Protein AF-A0A916LWL4-F1 (afdb_monomer_lite)

Sequence (505 aa):
VGIPLCTTNRINAPEVAEEILASGGADMVSMARPFLADPDLVRKAAEGRADEINTCIACNQACLDHVFDGREVSCLVNPRACRETVLVFPVAAARRRVAVVGAGPAGLACATELAARGHAVDLFEAAGEVGGQFNLAKRVPGKEEFAETLRYFARRIERTGVSLKLGKRVTAEELIAAKYDEVVLATGVVPRSPGIPGQEHPKVVSYVDVLLGRKSVGERVAIVGAGGIGFDVATFLVEDGAPSGRDLERWKAEWGVADPETARGGLVKPRPAKAARRVTLLQRKATRPGAGLAKTTGWIHRAALKAKGVEMLAGVRYDRVDDAGLTITRGTKSPETRLLEVDTVVLPHPLVRDLVDRAPERVGLAGRVRRAGMRGGEEDRPMERVAVDELERELARLRQAGRLDPDLLAHLADRGLLGRLARVDPPAGRVHLPGAEAGLLVDQEEAVAVPHEAEDGALGRLPARPFDLGEAARTGDRVRAGRQGASPARSPASRRARPRRRRRR

Foldseek 3Di:
DPDFFEDEDPPFAVVSQCVCCVVPVGVHYDDDQQCLQPVCCVVCVVVVNSLQRRTQQVQCQQAVLCVVVVHDHHGPNGRCRVVVPPPDQAQDPDEFEEEEEAQAPVSLVVQLSSLVSPYAYEYEHLAQAGHVCLVLQCLQFSRVCSVSSRSNSVVSCVVSVHNYHHNDDDDPVNVVVVPGLYYHYPPFWDFDDPPFAACVPPQEDELVCQSVVVDDFDQFEEEEDQAPLLLSSLRSQFDDDDRCVVPPVLVCQQQQAADCVVPPVRGDDHDRDAGSHAYEYEYLAQDDRQPLPRPPCSVVSVVNSVSNVHHYYYNWDFHHQDPQGTWIWHDDPDTDIDHRRGSHYYYRGIDDDPPDPDDPPDDADFDDDDDDDDDDDDDDDDDDDDDVVVVVVVVVVVVVVDDDDPPPVVPVPDDDDDDDDDDDDDDDDDDDDPPPPPSPGDPDDDDDDDDDDDDPDDPDDDDDDDDDPPPVVPPPDPPDDDDDDDDDDDDDDDDDDDDDDDDDD

Structure (mmCIF, N/CA/C/O backbone):
data_AF-A0A916LWL4-F1
#
_entry.id   AF-A0A916LWL4-F1
#
loop_
_atom_site.group_PDB
_atom_site.id
_atom_site.type_symbol
_atom_site.label_atom_id
_atom_site.label_alt_id
_atom_site.label_comp_id
_atom_site.label_asym_id
_atom_site.label_entity_id
_atom_site.label_seq_id
_atom_site.pdbx_PDB_ins_code
_atom_site.Cartn_x
_atom_site.Cartn_y
_atom_site.Cartn_z
_atom_site.occupancy
_atom_site.B_iso_or_equiv
_atom_site.auth_seq_id
_atom_site.auth_comp_id
_atom_site.auth_asym_id
_atom_site.auth_atom_id
_atom_site.pdbx_PDB_model_num
ATOM 1 N N . VAL A 1 1 ? 12.759 -27.765 27.007 1.00 75.12 1 VAL A N 1
ATOM 2 C CA . VAL A 1 1 ? 13.300 -26.898 28.090 1.00 75.12 1 VAL A CA 1
ATOM 3 C C . VAL A 1 1 ? 12.161 -26.515 29.026 1.00 75.12 1 VAL A C 1
ATOM 5 O O . VAL A 1 1 ? 11.041 -26.458 28.553 1.00 75.12 1 VAL A O 1
ATOM 8 N N . GLY A 1 2 ? 12.408 -26.312 30.326 1.00 91.75 2 GLY A N 1
ATOM 9 C CA . GLY A 1 2 ? 11.359 -25.959 31.307 1.00 91.75 2 GLY A CA 1
ATOM 10 C C . GLY A 1 2 ? 11.122 -24.452 31.494 1.00 91.75 2 GLY A C 1
ATOM 11 O O . GLY A 1 2 ? 10.431 -24.060 32.427 1.00 91.75 2 GLY A O 1
ATOM 12 N N . ILE A 1 3 ? 11.747 -23.615 30.663 1.00 96.44 3 ILE A N 1
ATOM 13 C CA . ILE A 1 3 ? 11.619 -22.153 30.689 1.00 96.44 3 ILE A CA 1
ATOM 14 C C . ILE A 1 3 ? 10.623 -21.755 29.591 1.00 96.44 3 ILE A C 1
ATOM 16 O O . ILE A 1 3 ? 10.816 -22.228 28.469 1.00 96.44 3 ILE A O 1
ATOM 20 N N . PRO A 1 4 ? 9.628 -20.891 29.872 1.00 97.06 4 PRO A N 1
ATOM 21 C CA . PRO A 1 4 ? 8.695 -20.415 28.855 1.00 97.06 4 PRO A CA 1
ATOM 22 C C . PRO A 1 4 ? 9.394 -19.713 27.684 1.00 97.06 4 PRO A C 1
ATOM 24 O O . PRO A 1 4 ? 10.284 -18.881 27.886 1.00 97.06 4 PRO A O 1
ATOM 27 N N . LEU A 1 5 ? 8.969 -20.024 26.463 1.00 97.25 5 LEU A N 1
ATOM 28 C CA . LEU A 1 5 ? 9.486 -19.473 25.217 1.00 97.25 5 LEU A CA 1
ATOM 29 C C . LEU A 1 5 ? 8.493 -18.485 24.602 1.00 97.25 5 LEU A C 1
ATOM 31 O O . LEU A 1 5 ? 7.294 -18.741 24.524 1.00 97.25 5 LEU A O 1
ATOM 35 N N . CYS A 1 6 ? 9.012 -17.355 24.122 1.00 97.94 6 CYS A N 1
ATOM 36 C CA . CYS A 1 6 ? 8.227 -16.332 23.444 1.00 97.94 6 CYS A CA 1
ATOM 37 C C . CYS A 1 6 ? 8.645 -16.241 21.976 1.00 97.94 6 CYS A C 1
ATOM 39 O O . CYS A 1 6 ? 9.812 -15.972 21.685 1.00 97.94 6 CYS A O 1
ATOM 41 N N . THR A 1 7 ? 7.701 -16.446 21.056 1.00 97.88 7 THR A N 1
ATOM 42 C CA . THR A 1 7 ? 7.941 -16.279 19.616 1.00 97.88 7 THR A CA 1
ATOM 43 C C . THR A 1 7 ? 7.477 -14.909 19.125 1.00 97.88 7 THR A C 1
ATOM 45 O O . THR A 1 7 ? 6.708 -14.209 19.783 1.00 97.88 7 THR A O 1
ATOM 48 N N . THR A 1 8 ? 7.979 -14.474 17.975 1.00 98.00 8 THR A N 1
ATOM 49 C CA . THR A 1 8 ? 7.740 -13.129 17.446 1.00 98.00 8 THR A CA 1
ATOM 50 C C . THR A 1 8 ? 7.751 -13.127 15.918 1.00 98.00 8 THR A C 1
ATOM 52 O O . THR A 1 8 ? 7.762 -14.172 15.281 1.00 98.00 8 THR A O 1
ATOM 55 N N . ASN A 1 9 ? 7.788 -11.926 15.342 1.00 96.06 9 ASN A N 1
ATOM 56 C CA . ASN A 1 9 ? 7.773 -11.596 13.925 1.00 96.06 9 ASN A CA 1
ATOM 57 C C . ASN A 1 9 ? 6.430 -11.839 13.241 1.00 96.06 9 ASN A C 1
ATOM 59 O O . ASN A 1 9 ? 5.990 -12.955 13.015 1.00 96.06 9 ASN A O 1
ATOM 63 N N . ARG A 1 10 ? 5.826 -10.729 12.800 1.00 94.38 10 ARG A N 1
ATOM 64 C CA . ARG A 1 10 ? 4.684 -10.716 11.874 1.00 94.38 10 ARG A CA 1
ATOM 65 C C . ARG A 1 10 ? 3.402 -11.410 12.369 1.00 94.38 10 ARG A C 1
ATOM 67 O O . ARG A 1 10 ? 2.470 -11.521 11.584 1.00 94.38 10 ARG A O 1
ATOM 74 N N . ILE A 1 11 ? 3.308 -11.696 13.667 1.00 97.56 11 ILE A N 1
ATOM 75 C CA . ILE A 1 11 ? 2.061 -12.014 14.376 1.00 97.56 11 ILE A CA 1
ATOM 76 C C . ILE A 1 11 ? 1.281 -10.706 14.554 1.00 97.56 11 ILE A C 1
ATOM 78 O O . ILE A 1 11 ? 1.713 -9.823 15.294 1.00 97.56 11 ILE A O 1
ATOM 82 N N . ASN A 1 12 ? 0.196 -10.525 13.803 1.00 96.25 12 ASN A N 1
ATOM 83 C CA . ASN A 1 12 ? -0.586 -9.280 13.768 1.00 96.25 12 ASN A CA 1
ATOM 84 C C . ASN A 1 12 ? -2.106 -9.493 13.865 1.00 96.25 12 ASN A C 1
ATOM 86 O O . ASN A 1 12 ? -2.840 -8.507 13.807 1.00 96.25 12 ASN A O 1
ATOM 90 N N . ALA A 1 13 ? -2.553 -10.738 14.029 1.00 95.31 13 ALA A N 1
ATOM 91 C CA . ALA A 1 13 ? -3.949 -11.123 14.179 1.00 95.31 13 ALA A CA 1
ATOM 92 C C . ALA A 1 13 ? -4.106 -12.031 15.415 1.00 95.31 13 ALA A C 1
ATOM 94 O O . ALA A 1 13 ? -3.228 -12.875 15.642 1.00 95.31 13 ALA A O 1
ATOM 95 N N . PRO A 1 14 ? -5.177 -11.873 16.217 1.00 96.81 14 PRO A N 1
ATOM 96 C CA . PRO A 1 14 ? -5.424 -12.722 17.382 1.00 96.81 14 PRO A CA 1
ATOM 97 C C . PRO A 1 14 ? -5.491 -14.212 17.043 1.00 96.81 14 PRO A C 1
ATOM 99 O O . PRO A 1 14 ? -4.977 -15.028 17.796 1.00 96.81 14 PRO A O 1
ATOM 102 N N . GLU A 1 15 ? -6.062 -14.563 15.893 1.00 96.19 15 GLU A N 1
ATOM 103 C CA . GLU A 1 15 ? -6.249 -15.949 15.463 1.00 96.19 15 GLU A CA 1
ATOM 104 C C . GLU A 1 15 ? -4.901 -16.632 15.199 1.00 96.19 15 GLU A C 1
ATOM 106 O O . GLU A 1 15 ? -4.698 -17.773 15.595 1.00 96.19 15 GLU A O 1
ATOM 111 N N . VAL A 1 16 ? -3.945 -15.903 14.611 1.00 95.69 16 VAL A N 1
ATOM 112 C CA . VAL A 1 16 ? -2.574 -16.394 14.385 1.00 95.69 16 VAL A CA 1
ATOM 113 C C . VAL A 1 16 ? -1.829 -16.558 15.710 1.00 95.69 16 VAL A C 1
ATOM 115 O O . VAL A 1 16 ? -1.079 -17.513 15.889 1.00 95.69 16 VAL A O 1
ATOM 118 N N . ALA A 1 17 ? -2.019 -15.626 16.649 1.00 97.62 17 ALA A N 1
ATOM 119 C CA . ALA A 1 17 ? -1.450 -15.751 17.986 1.00 97.62 17 ALA A CA 1
ATOM 120 C C . ALA A 1 17 ? -1.994 -16.992 18.710 1.00 97.62 17 ALA A C 1
ATOM 122 O O . ALA A 1 17 ? -1.212 -17.757 19.269 1.00 97.62 17 ALA A O 1
ATOM 123 N N . GLU A 1 18 ? -3.308 -17.207 18.661 1.00 97.38 18 GLU A N 1
ATOM 124 C CA . GLU A 1 18 ? -3.963 -18.358 19.280 1.00 97.38 18 GLU A CA 1
ATOM 125 C C . GLU A 1 18 ? -3.524 -19.676 18.636 1.00 97.38 18 GLU A C 1
ATOM 127 O O . GLU A 1 18 ? -3.194 -20.616 19.350 1.00 97.38 18 GLU A O 1
ATOM 132 N N . GLU A 1 19 ? -3.429 -19.745 17.306 1.00 97.19 19 GLU A N 1
ATOM 133 C CA . GLU A 1 19 ? -2.951 -20.937 16.595 1.00 97.19 19 GLU A CA 1
ATOM 134 C C . GLU A 1 19 ? -1.540 -21.349 17.049 1.00 97.19 19 GLU A C 1
ATOM 136 O O . GLU A 1 19 ? -1.276 -22.527 17.309 1.00 97.19 19 GLU A O 1
ATOM 141 N N . ILE A 1 20 ? -0.633 -20.381 17.209 1.00 97.62 20 ILE A N 1
ATOM 142 C CA . ILE A 1 20 ? 0.734 -20.616 17.695 1.00 97.62 20 ILE A CA 1
ATOM 143 C C . ILE A 1 20 ? 0.733 -21.164 19.127 1.00 97.62 20 ILE A C 1
ATOM 145 O O . ILE A 1 20 ? 1.473 -22.103 19.424 1.00 97.62 20 ILE A O 1
ATOM 149 N N . LEU A 1 21 ? -0.074 -20.579 20.015 1.00 97.88 21 LEU A N 1
ATOM 150 C CA . LEU A 1 21 ? -0.142 -20.988 21.419 1.00 97.88 21 LEU A CA 1
ATOM 151 C C . LEU A 1 21 ? -0.794 -22.370 21.559 1.00 97.88 21 LEU A C 1
ATOM 153 O O . LEU A 1 21 ? -0.242 -23.257 22.208 1.00 97.88 21 LEU A O 1
ATOM 157 N N . ALA A 1 22 ? -1.935 -22.583 20.901 1.00 98.06 22 ALA A N 1
ATOM 158 C CA . ALA A 1 22 ? -2.706 -23.821 20.969 1.00 98.06 22 ALA A CA 1
ATOM 159 C C . ALA A 1 22 ? -1.969 -25.018 20.347 1.00 98.06 22 ALA A C 1
ATOM 161 O O . ALA A 1 22 ? -2.112 -26.144 20.821 1.00 98.06 22 ALA A O 1
ATOM 162 N N . SER A 1 23 ? -1.152 -24.788 19.313 1.00 97.44 23 SER A N 1
ATOM 163 C CA . SER A 1 23 ? -0.298 -25.825 18.714 1.00 97.44 23 SER A CA 1
ATOM 164 C C . SER A 1 23 ? 0.948 -26.159 19.545 1.00 97.44 23 SER A C 1
ATOM 166 O O . SER A 1 23 ? 1.665 -27.102 19.211 1.00 97.44 23 SER A O 1
ATOM 168 N N . GLY A 1 24 ? 1.222 -25.410 20.620 1.00 96.19 24 GLY A N 1
ATOM 169 C CA . GLY A 1 24 ? 2.437 -25.557 21.421 1.00 96.19 24 GLY A CA 1
ATOM 170 C C . GLY A 1 24 ? 3.696 -25.021 20.732 1.00 96.19 24 GLY A C 1
ATOM 171 O O . GLY A 1 24 ? 4.805 -25.376 21.129 1.00 96.19 24 GLY A O 1
ATOM 172 N N . GLY A 1 25 ? 3.550 -24.176 19.703 1.00 94.75 25 GLY A N 1
ATOM 173 C CA . GLY A 1 25 ? 4.675 -23.556 18.998 1.00 94.75 25 GLY A CA 1
ATOM 174 C C . GLY A 1 25 ? 5.455 -22.549 19.853 1.00 94.75 25 GLY A C 1
ATOM 175 O O . GLY A 1 25 ? 6.632 -22.301 19.589 1.00 94.75 25 GLY A O 1
ATOM 176 N N . ALA A 1 26 ? 4.815 -21.976 20.877 1.00 97.25 26 ALA A N 1
ATOM 177 C CA . ALA A 1 26 ? 5.435 -21.160 21.921 1.00 97.25 26 ALA A CA 1
ATOM 178 C C . ALA A 1 26 ? 4.526 -21.068 23.161 1.00 97.25 26 ALA A C 1
ATOM 180 O O . ALA A 1 26 ? 3.326 -21.311 23.069 1.00 97.25 26 ALA A O 1
ATOM 181 N N . ASP A 1 27 ? 5.081 -20.642 24.298 1.00 97.88 27 ASP A N 1
ATOM 182 C CA . ASP A 1 27 ? 4.319 -20.350 25.523 1.00 97.88 27 ASP A CA 1
ATOM 183 C C . ASP A 1 27 ? 3.764 -18.914 25.535 1.00 97.88 27 ASP A C 1
ATOM 185 O O . ASP A 1 27 ? 2.821 -18.594 26.259 1.00 97.88 27 ASP A O 1
ATOM 189 N N . MET A 1 28 ? 4.377 -18.020 24.754 1.00 98.06 28 MET A N 1
ATOM 190 C CA . MET A 1 28 ? 3.993 -16.617 24.616 1.00 98.06 28 MET A CA 1
ATOM 191 C C . MET A 1 28 ? 4.193 -16.130 23.178 1.00 98.06 28 MET A C 1
ATOM 193 O O . MET A 1 28 ? 5.067 -16.605 22.449 1.00 98.06 28 MET A O 1
ATOM 197 N N . VAL A 1 29 ? 3.436 -15.100 22.797 1.00 98.25 29 VAL A N 1
ATOM 198 C CA . VAL A 1 29 ? 3.649 -14.354 21.552 1.00 98.25 29 VAL A CA 1
ATOM 199 C C . VAL A 1 29 ? 4.051 -12.914 21.847 1.00 98.25 29 VAL A C 1
ATOM 201 O O . VAL A 1 29 ? 3.501 -12.254 22.729 1.00 98.25 29 VAL A O 1
ATOM 204 N N . SER A 1 30 ? 5.007 -12.404 21.080 1.00 98.25 30 SER A N 1
ATOM 205 C CA . SER A 1 30 ? 5.441 -11.013 21.130 1.00 98.25 30 SER A CA 1
ATOM 206 C C . SER A 1 30 ? 4.922 -10.250 19.919 1.00 98.25 30 SER A C 1
ATOM 208 O O . SER A 1 30 ? 5.217 -10.579 18.767 1.00 98.25 30 SER A O 1
ATOM 210 N N . MET A 1 31 ? 4.186 -9.176 20.200 1.00 98.38 31 MET A N 1
ATOM 211 C CA . MET A 1 31 ? 3.685 -8.225 19.217 1.00 98.38 31 MET A CA 1
ATOM 212 C C . MET A 1 31 ? 4.232 -6.837 19.549 1.00 98.38 31 MET A C 1
ATOM 214 O O . MET A 1 31 ? 4.045 -6.349 20.655 1.00 98.38 31 MET A O 1
ATOM 218 N N . ALA A 1 32 ? 4.895 -6.189 18.589 1.00 97.75 32 ALA A N 1
ATOM 219 C CA . ALA A 1 32 ? 5.367 -4.807 18.731 1.00 97.75 32 ALA A CA 1
ATOM 220 C C . ALA A 1 32 ? 4.544 -3.849 17.857 1.00 97.75 32 ALA A C 1
ATOM 222 O O . ALA A 1 32 ? 3.659 -3.146 18.335 1.00 97.75 32 ALA A O 1
ATOM 223 N N . ARG A 1 33 ? 4.772 -3.875 16.536 1.00 98.50 33 ARG A N 1
ATOM 224 C CA . ARG A 1 33 ? 4.059 -3.026 15.561 1.00 98.50 33 ARG A CA 1
ATOM 225 C C . ARG A 1 33 ? 2.522 -3.129 15.624 1.00 98.50 33 ARG A C 1
ATOM 227 O O . ARG A 1 33 ? 1.891 -2.096 15.416 1.00 98.50 33 ARG A O 1
ATOM 234 N N . PRO A 1 34 ? 1.899 -4.292 15.916 1.00 98.62 34 PRO A N 1
ATOM 235 C CA . PRO A 1 34 ? 0.452 -4.356 16.122 1.00 98.62 34 PRO A CA 1
ATOM 236 C C . PRO A 1 34 ? -0.067 -3.394 17.197 1.00 98.62 34 PRO A C 1
ATOM 238 O O . PRO A 1 34 ? -1.114 -2.802 16.982 1.00 98.62 34 PRO A O 1
ATOM 241 N N . PHE A 1 35 ? 0.686 -3.129 18.272 1.00 98.50 35 PHE A N 1
ATOM 242 C CA . PHE A 1 35 ? 0.271 -2.165 19.300 1.00 98.50 35 PHE A CA 1
ATOM 243 C C . PHE A 1 35 ? 0.438 -0.698 18.886 1.00 98.50 35 PHE A C 1
ATOM 245 O O . PHE A 1 35 ? -0.283 0.158 19.392 1.00 98.50 35 PHE A O 1
ATOM 252 N N . LEU A 1 36 ? 1.328 -0.390 17.932 1.00 98.56 36 LEU A N 1
ATOM 253 C CA . LEU A 1 36 ? 1.342 0.934 17.294 1.00 98.56 36 LEU A CA 1
ATOM 254 C C . LEU A 1 36 ? 0.101 1.124 16.412 1.00 98.56 36 LEU A C 1
ATOM 256 O O . LEU A 1 36 ? -0.465 2.211 16.358 1.00 98.56 36 LEU A O 1
ATOM 260 N N . ALA A 1 37 ? -0.322 0.079 15.699 1.00 98.69 37 ALA A N 1
ATOM 261 C CA . ALA A 1 37 ? -1.505 0.128 14.845 1.00 98.69 37 ALA A CA 1
ATOM 262 C C . ALA A 1 37 ? -2.811 0.167 15.656 1.00 98.69 37 ALA A C 1
ATOM 264 O O . ALA A 1 37 ? -3.702 0.958 15.341 1.00 98.69 37 ALA A O 1
ATOM 265 N N . ASP A 1 38 ? -2.893 -0.614 16.732 1.00 98.62 38 ASP A N 1
ATOM 266 C CA . ASP A 1 38 ? -4.053 -0.664 17.609 1.00 98.62 38 ASP A CA 1
ATOM 267 C C . ASP A 1 38 ? -3.657 -0.943 19.072 1.00 98.62 38 ASP A C 1
ATOM 269 O O . ASP A 1 38 ? -3.352 -2.087 19.423 1.00 98.62 38 ASP A O 1
ATOM 273 N N . PRO A 1 39 ? -3.693 0.064 19.963 1.00 97.69 39 PRO A N 1
ATOM 274 C CA . PRO A 1 39 ? -3.403 -0.156 21.379 1.00 97.69 39 PRO A CA 1
ATOM 275 C C . PRO A 1 39 ? -4.487 -0.990 22.083 1.00 97.69 39 PRO A C 1
ATOM 277 O O . PRO A 1 39 ? -4.235 -1.551 23.147 1.00 97.69 39 PRO A O 1
ATOM 280 N N . ASP A 1 40 ? -5.681 -1.111 21.495 1.00 98.00 40 ASP A N 1
ATOM 281 C CA . ASP A 1 40 ? -6.810 -1.842 22.067 1.00 98.00 40 ASP A CA 1
ATOM 282 C C . ASP A 1 40 ? -6.916 -3.285 21.546 1.00 98.00 40 ASP A C 1
ATOM 284 O O . ASP A 1 40 ? -7.907 -3.959 21.833 1.00 98.00 40 ASP A O 1
ATOM 288 N N . LEU A 1 41 ? -5.915 -3.771 20.799 1.00 98.31 41 LEU A N 1
ATOM 289 C CA . LEU A 1 41 ? -5.906 -5.087 20.147 1.00 98.31 41 LEU A CA 1
ATOM 290 C C . LEU A 1 41 ? -6.339 -6.217 21.089 1.00 98.31 41 LEU A C 1
ATOM 292 O O . LEU A 1 41 ? -7.271 -6.955 20.779 1.00 98.31 41 LEU A O 1
ATOM 296 N N . VAL A 1 42 ? -5.702 -6.322 22.259 1.00 97.62 42 VAL A N 1
ATOM 297 C CA . VAL A 1 42 ? -5.974 -7.399 23.229 1.00 97.62 42 VAL A CA 1
ATOM 298 C C . VAL A 1 42 ? -7.390 -7.290 23.792 1.00 97.62 42 VAL A C 1
ATOM 300 O O . VAL A 1 42 ? -8.091 -8.293 23.895 1.00 97.62 42 VAL A O 1
ATOM 303 N N . ARG A 1 43 ? -7.845 -6.070 24.107 1.00 98.50 43 ARG A N 1
ATOM 304 C CA . ARG A 1 43 ? -9.202 -5.835 24.621 1.00 98.50 43 ARG A CA 1
ATOM 305 C C . ARG A 1 43 ? -10.257 -6.207 23.579 1.00 98.50 43 ARG A C 1
ATOM 307 O O . ARG A 1 43 ? -11.214 -6.899 23.899 1.00 98.50 43 ARG A O 1
ATOM 314 N N . LYS A 1 44 ? -10.072 -5.774 22.328 1.00 98.56 44 LYS A N 1
ATOM 315 C CA . LYS A 1 44 ? -10.979 -6.094 21.218 1.00 98.56 44 LYS A CA 1
ATOM 316 C C . LYS A 1 44 ? -11.043 -7.597 20.962 1.00 98.56 44 LYS A C 1
ATOM 318 O O . LYS A 1 44 ? -12.140 -8.119 20.806 1.00 98.56 44 LYS A O 1
ATOM 323 N N . ALA A 1 45 ? -9.903 -8.286 20.974 1.00 97.94 45 ALA A N 1
ATOM 324 C CA . ALA A 1 45 ? -9.857 -9.738 20.825 1.00 97.94 45 ALA A CA 1
ATOM 325 C C . ALA A 1 45 ? -10.642 -10.451 21.942 1.00 97.94 45 ALA A C 1
ATOM 327 O O . ALA A 1 45 ? -11.516 -11.263 21.651 1.00 97.94 45 ALA A O 1
ATOM 328 N N . ALA A 1 46 ? -10.405 -10.083 23.207 1.00 97.94 46 ALA A N 1
ATOM 329 C CA . ALA A 1 46 ? -11.090 -10.676 24.360 1.00 97.94 46 ALA A CA 1
ATOM 330 C C . ALA A 1 46 ? -12.616 -10.457 24.354 1.00 97.94 46 ALA A C 1
ATOM 332 O O . ALA A 1 46 ? -13.363 -11.266 24.896 1.00 97.94 46 ALA A O 1
ATOM 333 N N . GLU A 1 47 ? -13.086 -9.374 23.735 1.00 98.06 47 GLU A N 1
ATOM 334 C CA . GLU A 1 47 ? -14.508 -9.037 23.608 1.00 98.06 47 GLU A CA 1
ATOM 335 C C . GLU A 1 47 ? -15.157 -9.590 22.322 1.00 98.06 47 GLU A C 1
ATOM 337 O O . GLU A 1 47 ? -16.306 -9.259 22.030 1.00 98.06 47 GLU A O 1
ATOM 342 N N . GLY A 1 48 ? -14.440 -10.392 21.526 1.00 97.19 48 GLY A N 1
ATOM 343 C CA . GLY A 1 48 ? -14.953 -10.937 20.263 1.00 97.19 48 GLY A CA 1
ATOM 344 C C . GLY A 1 48 ? -15.113 -9.894 19.150 1.00 97.19 48 GLY A C 1
ATOM 345 O O . GLY A 1 48 ? -15.926 -10.076 18.250 1.00 97.19 48 GLY A O 1
ATOM 346 N N . ARG A 1 49 ? -14.351 -8.794 19.208 1.00 97.88 49 ARG A N 1
ATOM 347 C CA . ARG A 1 49 ? -14.377 -7.661 18.261 1.00 97.88 49 ARG A CA 1
ATOM 348 C C . ARG A 1 49 ? -13.133 -7.614 17.371 1.00 97.88 49 ARG A C 1
ATOM 350 O O . ARG A 1 49 ? -12.566 -6.544 17.131 1.00 97.88 49 ARG A O 1
ATOM 357 N N . ALA A 1 50 ? -12.650 -8.775 16.926 1.00 96.69 50 ALA A N 1
ATOM 358 C CA . ALA A 1 50 ? -11.454 -8.869 16.083 1.00 96.69 50 ALA A CA 1
ATOM 359 C C . ALA A 1 50 ? -11.618 -8.115 14.745 1.00 96.69 50 ALA A C 1
ATOM 361 O O . ALA A 1 50 ? -10.680 -7.490 14.249 1.00 96.69 50 ALA A O 1
ATOM 362 N N . ASP A 1 51 ? -12.848 -8.049 14.234 1.00 96.62 51 ASP A N 1
ATOM 363 C CA . ASP A 1 51 ? -13.272 -7.249 13.082 1.00 96.62 51 ASP A CA 1
ATOM 364 C C . ASP A 1 51 ? -13.151 -5.726 13.292 1.00 96.62 51 ASP A C 1
ATOM 366 O O . ASP A 1 51 ? -13.383 -4.949 12.370 1.00 96.62 51 ASP A O 1
ATOM 370 N N . GLU A 1 52 ? -12.764 -5.252 14.474 1.00 98.19 52 GLU A N 1
ATOM 371 C CA . GLU A 1 52 ? -12.524 -3.832 14.760 1.00 98.19 52 GLU A CA 1
ATOM 372 C C . GLU A 1 52 ? -11.052 -3.499 14.992 1.00 98.19 52 GLU A C 1
ATOM 374 O O . GLU A 1 52 ? -10.710 -2.332 15.233 1.00 98.19 52 GLU A O 1
ATOM 379 N N . ILE A 1 53 ? -10.179 -4.504 14.958 1.00 98.69 53 ILE A N 1
ATOM 380 C CA . ILE A 1 53 ? -8.746 -4.311 15.151 1.00 98.69 53 ILE A CA 1
ATOM 381 C C . ILE A 1 53 ? -8.194 -3.518 13.967 1.00 98.69 53 ILE A C 1
ATOM 383 O O . ILE A 1 53 ? -8.506 -3.802 12.815 1.00 98.69 53 ILE A O 1
ATOM 387 N N . ASN A 1 54 ? -7.391 -2.494 14.227 1.00 98.62 54 ASN A N 1
ATOM 388 C CA . ASN A 1 54 ? -6.667 -1.776 13.187 1.00 98.62 54 ASN A CA 1
ATOM 389 C C . ASN A 1 54 ? -5.358 -2.517 12.888 1.00 98.62 54 ASN A C 1
ATOM 391 O O . ASN A 1 54 ? -4.333 -2.290 13.530 1.00 98.62 54 ASN A O 1
ATOM 395 N N . THR A 1 55 ? -5.420 -3.478 11.969 1.00 98.62 55 THR A N 1
ATOM 396 C CA . THR A 1 55 ? -4.338 -4.439 11.734 1.00 98.62 55 THR A CA 1
ATOM 397 C C . THR A 1 55 ? -3.055 -3.754 11.252 1.00 98.62 55 THR A C 1
ATOM 399 O O . THR A 1 55 ? -3.052 -2.961 10.311 1.00 98.62 55 THR A O 1
ATOM 402 N N . CYS A 1 56 ? -1.916 -4.105 11.854 1.00 98.62 56 CYS A N 1
ATOM 403 C CA . CYS A 1 56 ? -0.615 -3.691 11.334 1.00 98.62 56 CYS A CA 1
ATOM 404 C C . CYS A 1 56 ? -0.334 -4.369 9.985 1.00 98.62 56 CYS A C 1
ATOM 406 O O . CYS A 1 56 ? -0.205 -5.591 9.916 1.00 98.62 56 CYS A O 1
ATOM 408 N N . ILE A 1 57 ? -0.136 -3.565 8.940 1.00 97.38 57 ILE A N 1
ATOM 409 C CA . ILE A 1 57 ? 0.155 -4.032 7.572 1.00 97.38 57 ILE A CA 1
ATOM 410 C C . ILE A 1 57 ? 1.654 -4.207 7.272 1.00 97.38 57 ILE A C 1
ATOM 412 O O . ILE A 1 57 ? 2.050 -4.327 6.120 1.00 97.38 57 ILE A O 1
ATOM 416 N N . ALA A 1 58 ? 2.511 -4.141 8.296 1.00 97.19 58 ALA A N 1
ATOM 417 C CA . ALA A 1 58 ? 3.964 -4.305 8.177 1.00 97.19 58 ALA A CA 1
ATOM 418 C C . ALA A 1 58 ? 4.670 -3.363 7.168 1.00 97.19 58 ALA A C 1
ATOM 420 O O . ALA A 1 58 ? 5.766 -3.676 6.712 1.00 97.19 58 ALA A O 1
ATOM 421 N N . CYS A 1 59 ? 4.098 -2.188 6.872 1.00 96.88 59 CYS A N 1
ATOM 422 C CA . CYS A 1 59 ? 4.656 -1.239 5.895 1.00 96.88 59 CYS A CA 1
ATOM 423 C C . CYS A 1 59 ? 6.010 -0.633 6.300 1.00 96.88 59 CYS A C 1
ATOM 425 O O . CYS A 1 59 ? 6.741 -0.161 5.438 1.00 96.88 59 CYS A O 1
ATOM 427 N N . ASN A 1 60 ? 6.321 -0.612 7.601 1.00 98.06 60 ASN A N 1
ATOM 428 C CA . ASN A 1 60 ? 7.505 0.001 8.217 1.00 98.06 60 ASN A CA 1
ATOM 429 C C . ASN A 1 60 ? 7.672 1.526 8.046 1.00 98.06 60 ASN A C 1
ATOM 431 O O . ASN A 1 60 ? 8.497 2.103 8.747 1.00 98.06 60 ASN A O 1
ATOM 435 N N . GLN A 1 61 ? 6.854 2.185 7.223 1.00 95.25 61 GLN A N 1
ATOM 436 C CA . GLN A 1 61 ? 7.035 3.584 6.813 1.00 95.25 61 GLN A CA 1
ATOM 437 C C . GLN A 1 61 ? 7.043 4.586 7.975 1.00 95.25 61 GLN A C 1
ATOM 439 O O . GLN A 1 61 ? 7.961 5.382 8.113 1.00 95.25 61 GLN A O 1
ATOM 444 N N . ALA A 1 62 ? 6.021 4.553 8.828 1.00 96.69 62 ALA A N 1
ATOM 445 C CA . ALA A 1 62 ? 5.904 5.518 9.924 1.00 96.69 62 ALA A CA 1
ATOM 446 C C . ALA A 1 62 ? 6.560 5.033 11.224 1.00 96.69 62 ALA A C 1
ATOM 448 O O . ALA A 1 62 ? 6.757 5.821 12.142 1.00 96.69 62 ALA A O 1
ATOM 449 N N . CYS A 1 63 ? 6.878 3.739 11.321 1.00 97.75 63 CYS A N 1
ATOM 450 C CA . CYS A 1 63 ? 7.494 3.166 12.509 1.00 97.75 63 CYS A CA 1
ATOM 451 C C . CYS A 1 63 ? 8.999 3.002 12.316 1.00 97.75 63 CYS A C 1
ATOM 453 O O . CYS A 1 63 ? 9.768 3.851 12.746 1.00 97.75 63 CYS A O 1
ATOM 455 N N . LEU A 1 64 ? 9.426 1.933 11.649 1.00 97.44 64 LEU A N 1
ATOM 456 C CA . LEU A 1 64 ? 10.835 1.582 11.558 1.00 97.44 64 LEU A CA 1
ATOM 457 C C . LEU A 1 64 ? 11.631 2.588 10.713 1.00 97.44 64 LEU A C 1
ATOM 459 O O . LEU A 1 64 ? 12.686 3.023 11.157 1.00 97.44 64 LEU A O 1
ATOM 463 N N . ASP A 1 65 ? 11.125 3.008 9.548 1.00 96.69 65 ASP A N 1
ATOM 464 C CA . ASP A 1 65 ? 11.835 3.979 8.702 1.00 96.69 65 ASP A CA 1
ATOM 465 C C . ASP A 1 65 ? 12.026 5.318 9.432 1.00 96.69 65 ASP A C 1
ATOM 467 O O . ASP A 1 65 ? 13.125 5.862 9.410 1.00 96.69 65 ASP A O 1
ATOM 471 N N . HIS A 1 66 ? 11.018 5.789 10.181 1.00 96.94 66 HIS A N 1
ATOM 472 C CA . HIS A 1 66 ? 11.159 6.968 11.044 1.00 96.94 66 HIS A CA 1
ATOM 473 C C . HIS A 1 66 ? 12.283 6.809 12.075 1.00 96.94 66 HIS A C 1
ATOM 475 O O . HIS A 1 66 ? 13.099 7.718 12.198 1.00 96.94 66 HIS A O 1
ATOM 481 N N . VAL A 1 67 ? 12.379 5.660 12.762 1.00 96.06 67 VAL A N 1
ATOM 482 C CA . VAL A 1 67 ? 13.493 5.397 13.698 1.00 96.06 67 VAL A CA 1
ATOM 483 C C . VAL A 1 67 ? 14.834 5.514 12.983 1.00 96.06 67 VAL A C 1
ATOM 485 O O . VAL A 1 67 ? 15.738 6.187 13.473 1.00 96.06 67 VAL A O 1
ATOM 488 N N . PHE A 1 68 ? 14.970 4.884 11.814 1.00 93.88 68 PHE A N 1
ATOM 489 C CA . PHE A 1 68 ? 16.218 4.927 11.055 1.00 93.88 68 PHE A CA 1
ATOM 490 C C . PHE A 1 68 ? 16.536 6.320 10.499 1.00 93.88 68 PHE A C 1
ATOM 492 O O . PHE A 1 68 ? 17.702 6.594 10.217 1.00 93.88 68 PHE A O 1
ATOM 499 N N . ASP A 1 69 ? 15.543 7.192 10.343 1.00 93.81 69 ASP A N 1
ATOM 500 C CA . ASP A 1 69 ? 15.703 8.593 9.939 1.00 93.81 69 ASP A CA 1
ATOM 501 C C . ASP A 1 69 ? 15.833 9.558 11.130 1.00 93.81 69 ASP A C 1
ATOM 503 O O . ASP A 1 69 ? 15.879 10.770 10.932 1.00 93.81 69 ASP A O 1
ATOM 507 N N . GLY A 1 70 ? 15.891 9.051 12.367 1.00 95.00 70 GLY A N 1
ATOM 508 C CA . GLY A 1 70 ? 15.974 9.886 13.570 1.00 95.00 70 GLY A CA 1
ATOM 509 C C . GLY A 1 70 ? 14.707 10.709 13.836 1.00 95.00 70 GLY A C 1
ATOM 510 O O . GLY A 1 70 ? 14.758 11.718 14.535 1.00 95.00 70 GLY A O 1
ATOM 511 N N . ARG A 1 71 ? 13.569 10.299 13.267 1.00 95.12 71 ARG A N 1
ATOM 512 C CA . ARG A 1 71 ? 12.254 10.924 13.443 1.00 95.12 71 ARG A CA 1
ATOM 513 C C . ARG A 1 71 ? 11.467 10.223 14.547 1.00 95.12 71 ARG A C 1
ATOM 515 O O . ARG A 1 71 ? 11.687 9.054 14.858 1.00 95.12 71 ARG A O 1
ATOM 522 N N . GLU A 1 72 ? 10.490 10.933 15.103 1.00 95.06 72 GLU A N 1
ATOM 523 C CA . GLU A 1 72 ? 9.526 10.356 16.041 1.00 95.06 72 GLU A CA 1
ATOM 524 C C . GLU A 1 72 ? 8.742 9.204 15.384 1.00 95.06 72 GLU A C 1
ATOM 526 O O . GLU A 1 72 ? 8.217 9.342 14.273 1.00 95.06 72 GLU A O 1
ATOM 531 N N . VAL A 1 73 ? 8.659 8.070 16.085 1.00 97.31 73 VAL A N 1
ATOM 532 C CA . VAL A 1 73 ? 7.868 6.901 15.676 1.00 97.31 73 VAL A CA 1
ATOM 533 C C . VAL A 1 73 ? 6.394 7.274 15.561 1.00 97.31 73 VAL A C 1
ATOM 535 O O . VAL A 1 73 ? 5.860 8.013 16.375 1.00 97.31 73 VAL A O 1
ATOM 538 N N . SER A 1 74 ? 5.718 6.724 14.560 1.00 97.75 74 SER A N 1
ATOM 539 C CA . SER A 1 74 ? 4.267 6.781 14.412 1.00 97.75 74 SER A CA 1
ATOM 540 C C . SER A 1 74 ? 3.758 5.506 13.718 1.00 97.75 74 SER A C 1
ATOM 542 O O . SER A 1 74 ? 4.450 4.484 13.662 1.00 97.75 74 SER A O 1
ATOM 544 N N . CYS A 1 75 ? 2.533 5.522 13.194 1.00 98.44 75 CYS A N 1
ATOM 545 C CA . CYS A 1 75 ? 1.958 4.409 12.449 1.00 98.44 75 CYS A CA 1
ATOM 546 C C . CYS A 1 75 ? 1.116 4.907 11.272 1.00 98.44 75 CYS A C 1
ATOM 548 O O . CYS A 1 75 ? 0.289 5.800 11.424 1.00 98.44 75 CYS A O 1
ATOM 550 N N . LEU A 1 76 ? 1.280 4.280 10.100 1.00 97.56 76 LEU A N 1
ATOM 551 C CA . LEU A 1 76 ? 0.554 4.665 8.885 1.00 97.56 76 LEU A CA 1
ATOM 552 C C . LEU A 1 76 ? -0.962 4.551 9.062 1.00 97.56 76 LEU A C 1
ATOM 554 O O . LEU A 1 76 ? -1.707 5.415 8.614 1.00 97.56 76 LEU A O 1
ATOM 558 N N . VAL A 1 77 ? -1.413 3.477 9.712 1.00 97.81 77 VAL A N 1
ATOM 559 C CA . VAL A 1 77 ? -2.843 3.221 9.929 1.00 97.81 77 VAL A CA 1
ATOM 560 C C . VAL A 1 77 ? -3.361 3.843 11.228 1.00 97.81 77 VAL A C 1
ATOM 562 O O . VAL A 1 77 ? -4.569 3.907 11.430 1.00 97.81 77 VAL A O 1
ATOM 565 N N . ASN A 1 78 ? -2.470 4.326 12.100 1.00 97.94 78 ASN A N 1
ATOM 566 C CA . ASN A 1 78 ? -2.815 4.989 13.355 1.00 97.94 78 ASN A CA 1
ATOM 567 C C . ASN A 1 78 ? -1.923 6.223 13.578 1.00 97.94 78 ASN A C 1
ATOM 569 O O . ASN A 1 78 ? -0.907 6.136 14.273 1.00 97.94 78 ASN A O 1
ATOM 573 N N . PRO A 1 79 ? -2.309 7.396 13.051 1.00 94.88 79 PRO A N 1
ATOM 574 C CA . PRO A 1 79 ? -1.510 8.613 13.189 1.00 94.88 79 PRO A CA 1
ATOM 575 C C . PRO A 1 79 ? -1.387 9.115 14.639 1.00 94.88 79 PRO A C 1
ATOM 577 O O . PRO A 1 79 ? -0.572 9.997 14.903 1.00 94.88 79 PRO A O 1
ATOM 580 N N . ARG A 1 80 ? -2.178 8.580 15.587 1.00 95.75 80 ARG A N 1
ATOM 581 C CA . ARG A 1 80 ? -2.070 8.904 17.021 1.00 95.75 80 ARG A CA 1
ATOM 582 C C . ARG A 1 80 ? -0.967 8.131 17.739 1.00 95.75 80 ARG A C 1
ATOM 584 O O . ARG A 1 80 ? -0.660 8.496 18.869 1.00 95.75 80 ARG A O 1
ATOM 591 N N . ALA A 1 81 ? -0.411 7.080 17.134 1.00 97.75 81 ALA A N 1
ATOM 592 C CA . ALA A 1 81 ? 0.649 6.290 17.751 1.00 97.75 81 ALA A CA 1
ATOM 593 C C . ALA A 1 81 ? 1.835 7.190 18.127 1.00 97.75 81 ALA A C 1
ATOM 595 O O . ALA A 1 81 ? 2.323 7.935 17.273 1.00 97.75 81 ALA A O 1
ATOM 596 N N . CYS A 1 82 ? 2.246 7.126 19.397 1.00 97.38 82 CYS A N 1
ATOM 597 C CA . CYS A 1 82 ? 3.274 7.970 20.019 1.00 97.38 82 CYS A CA 1
ATOM 598 C C . CYS A 1 82 ? 2.952 9.477 20.051 1.00 97.38 82 CYS A C 1
ATOM 600 O O . CYS A 1 82 ? 3.815 10.291 20.358 1.00 97.38 82 CYS A O 1
ATOM 602 N N . ARG A 1 83 ? 1.709 9.864 19.751 1.00 95.62 83 ARG A N 1
ATOM 603 C CA . ARG A 1 83 ? 1.208 11.249 19.757 1.00 95.62 83 ARG A CA 1
ATOM 604 C C . ARG A 1 83 ? -0.089 11.374 20.551 1.00 95.62 83 ARG A C 1
ATOM 606 O O . ARG A 1 83 ? -0.876 12.295 20.336 1.00 95.62 83 ARG A O 1
ATOM 613 N N . GLU A 1 84 ? -0.347 10.452 21.469 1.00 95.62 84 GLU A N 1
ATOM 614 C CA . GLU A 1 84 ? -1.639 10.267 22.129 1.00 95.62 84 GLU A CA 1
ATOM 615 C C . GLU A 1 84 ? -2.050 11.479 22.975 1.00 95.62 84 GLU A C 1
ATOM 617 O O . GLU A 1 84 ? -3.245 11.754 23.108 1.00 95.62 84 GLU A O 1
ATOM 622 N N . THR A 1 85 ? -1.069 12.208 23.515 1.00 94.50 85 THR A N 1
ATOM 623 C CA . THR A 1 85 ? -1.253 13.395 24.366 1.00 94.50 85 THR A CA 1
ATOM 624 C C . THR A 1 85 ? -1.400 14.697 23.577 1.00 94.50 85 THR A C 1
ATOM 626 O O . THR A 1 85 ? -1.934 15.668 24.111 1.00 94.50 85 THR A O 1
ATOM 629 N N . VAL A 1 86 ? -0.961 14.727 22.313 1.00 94.19 86 VAL A N 1
ATOM 630 C CA . VAL A 1 86 ? -0.992 15.926 21.453 1.00 94.19 86 VAL A CA 1
ATOM 631 C C . VAL A 1 86 ? -2.085 15.847 20.386 1.00 94.19 86 VAL A C 1
ATOM 633 O O . VAL A 1 86 ? -2.748 16.844 20.102 1.00 94.19 86 VAL A O 1
ATOM 636 N N . LEU A 1 87 ? -2.340 14.656 19.838 1.00 91.75 87 LEU A N 1
ATOM 637 C CA . LEU A 1 87 ? -3.435 14.372 18.912 1.00 91.75 87 LEU A CA 1
ATOM 638 C C . LEU A 1 87 ? -4.632 13.814 19.684 1.00 91.75 87 LEU A C 1
ATOM 640 O O . LEU A 1 87 ? -4.913 12.609 19.702 1.00 91.75 87 LEU A O 1
ATOM 644 N N . VAL A 1 88 ? -5.340 14.736 20.336 1.00 91.88 88 VAL A N 1
ATOM 645 C CA . VAL A 1 88 ? -6.578 14.463 21.069 1.00 91.88 88 VAL A CA 1
ATOM 646 C C . VAL A 1 88 ? -7.774 14.896 20.225 1.00 91.88 88 VAL A C 1
ATOM 648 O O . VAL A 1 88 ? -7.863 16.042 19.780 1.00 91.88 88 VAL A O 1
ATOM 651 N N . PHE A 1 89 ? -8.724 13.982 20.027 1.00 89.94 89 PHE A N 1
ATOM 652 C CA . PHE A 1 89 ? -9.938 14.227 19.253 1.00 89.94 89 PHE A CA 1
ATOM 653 C C . PHE A 1 89 ? -11.168 14.275 20.170 1.00 89.94 89 PHE A C 1
ATOM 655 O O . PHE A 1 89 ? -11.857 13.268 20.318 1.00 89.94 89 PHE A O 1
ATOM 662 N N . PRO A 1 90 ? -11.451 15.417 20.828 1.00 93.06 90 PRO A N 1
ATOM 663 C CA . PRO A 1 90 ? -12.620 15.525 21.689 1.00 93.06 90 PRO A CA 1
ATOM 664 C C . PRO A 1 90 ? -13.913 15.483 20.869 1.00 93.06 90 PRO A C 1
ATOM 666 O O . PRO A 1 90 ? -13.942 15.896 19.704 1.00 93.06 90 PRO A O 1
ATOM 669 N N . VAL A 1 91 ? -14.994 15.054 21.521 1.00 95.19 91 VAL A N 1
ATOM 670 C CA . VAL A 1 91 ? -16.358 15.185 20.993 1.00 95.19 91 VAL A CA 1
ATOM 671 C C . VAL A 1 91 ? -16.614 16.644 20.607 1.00 95.19 91 VAL A C 1
ATOM 673 O O . VAL A 1 91 ? -16.195 17.576 21.300 1.00 95.19 91 VAL A O 1
ATOM 676 N N . ALA A 1 92 ? -17.259 16.850 19.464 1.00 93.50 92 ALA A N 1
ATOM 677 C CA . ALA A 1 92 ? -17.556 18.173 18.952 1.00 93.50 92 ALA A CA 1
ATOM 678 C C . ALA A 1 92 ? -18.575 18.890 19.847 1.00 93.50 92 ALA A C 1
ATOM 680 O O . ALA A 1 92 ? -19.625 18.344 20.171 1.00 93.50 92 ALA A O 1
ATOM 681 N N . ALA A 1 93 ? -18.288 20.148 20.196 1.00 92.50 93 ALA A N 1
ATOM 682 C CA . ALA A 1 93 ? -19.205 20.978 20.982 1.00 92.50 93 ALA A CA 1
ATOM 683 C C . ALA A 1 93 ? -20.509 21.308 20.231 1.00 92.50 93 ALA A C 1
ATOM 685 O O . ALA A 1 93 ? -21.532 21.573 20.853 1.00 92.50 93 ALA A O 1
ATOM 686 N N . ALA A 1 94 ? -20.470 21.295 18.896 1.00 94.00 94 ALA A N 1
ATOM 687 C CA . ALA A 1 94 ? -21.632 21.471 18.038 1.00 94.00 94 ALA A CA 1
ATOM 688 C C . ALA A 1 94 ? -21.557 20.497 16.859 1.00 94.00 94 ALA A C 1
ATOM 690 O O . ALA A 1 94 ? -20.512 20.360 16.211 1.00 94.00 94 ALA A O 1
ATOM 691 N N . ARG A 1 95 ? -22.682 19.841 16.570 1.00 96.31 95 ARG A N 1
ATOM 692 C CA . ARG A 1 95 ? -22.821 18.963 15.408 1.00 96.31 95 ARG A CA 1
ATOM 693 C C . ARG A 1 95 ? -22.810 19.805 14.129 1.00 96.31 95 ARG A C 1
ATOM 695 O O . ARG A 1 95 ? -23.483 20.824 14.059 1.00 96.31 95 ARG A O 1
ATOM 702 N N . ARG A 1 96 ? -22.059 19.344 13.127 1.00 96.44 96 ARG A N 1
ATOM 703 C CA . ARG A 1 96 ? -22.027 19.898 11.759 1.00 96.44 96 ARG A CA 1
ATOM 704 C C . ARG A 1 96 ? -22.348 18.798 10.758 1.00 96.44 96 ARG A C 1
ATOM 706 O O . ARG A 1 96 ? -22.082 17.628 11.051 1.00 96.44 96 ARG A O 1
ATOM 713 N N . ARG A 1 97 ? -22.899 19.166 9.607 1.00 97.75 97 ARG A N 1
ATOM 714 C CA . ARG A 1 97 ? -23.123 18.296 8.458 1.00 97.75 97 ARG A CA 1
ATOM 715 C C . ARG A 1 97 ? -21.977 18.459 7.465 1.00 97.75 97 ARG A C 1
ATOM 717 O O . ARG A 1 97 ? -21.824 19.514 6.858 1.00 97.75 97 ARG A O 1
ATOM 724 N N . VAL A 1 98 ? -21.191 17.403 7.295 1.00 98.00 98 VAL A N 1
ATOM 725 C CA . VAL A 1 98 ? -19.951 17.412 6.514 1.00 98.00 98 VAL A CA 1
ATOM 726 C C . VAL A 1 98 ? -20.074 16.469 5.322 1.00 98.00 98 VAL A C 1
ATOM 728 O O . VAL A 1 98 ? -20.493 15.322 5.485 1.00 98.00 98 VAL A O 1
ATOM 731 N N . ALA A 1 99 ? -19.683 16.934 4.137 1.00 98.00 99 ALA A N 1
ATOM 732 C CA . ALA A 1 99 ? -19.471 16.079 2.973 1.00 98.00 99 ALA A CA 1
ATOM 733 C C . ALA A 1 99 ? -17.988 15.729 2.843 1.00 98.00 99 ALA A C 1
ATOM 735 O O . ALA A 1 99 ? -17.143 16.619 2.823 1.00 98.00 99 ALA A O 1
ATOM 736 N N . VAL A 1 100 ? -17.669 14.447 2.694 1.00 98.25 100 VAL A N 1
ATOM 737 C CA . VAL A 1 100 ? -16.320 13.973 2.362 1.00 98.25 100 VAL A CA 1
ATOM 738 C C . VAL A 1 100 ? -16.368 13.339 0.974 1.00 98.25 100 VAL A C 1
ATOM 740 O O . VAL A 1 100 ? -17.143 12.413 0.743 1.00 98.25 100 VAL A O 1
ATOM 743 N N . VAL A 1 101 ? -15.572 13.848 0.031 1.00 97.75 101 VAL A N 1
ATOM 744 C CA . VAL A 1 101 ? -15.608 13.432 -1.381 1.00 97.75 101 VAL A CA 1
ATOM 745 C C . VAL A 1 101 ? -14.385 12.580 -1.718 1.00 97.75 101 VAL A C 1
ATOM 747 O O . VAL A 1 101 ? -13.288 13.110 -1.884 1.00 97.75 101 VAL A O 1
ATOM 750 N N . GLY A 1 102 ? -14.594 11.272 -1.863 1.00 96.75 102 GLY A N 1
ATOM 751 C CA . GLY A 1 102 ? -13.586 10.247 -2.135 1.00 96.75 102 GLY A CA 1
ATOM 752 C C . GLY A 1 102 ? -13.374 9.330 -0.929 1.00 96.75 102 GLY A C 1
ATOM 753 O O . GLY A 1 102 ? -12.955 9.787 0.131 1.00 96.75 102 GLY A O 1
ATOM 754 N N . ALA A 1 103 ? -13.607 8.025 -1.090 1.00 98.06 103 ALA A N 1
ATOM 755 C CA . ALA A 1 103 ? -13.448 7.015 -0.041 1.00 98.06 103 ALA A CA 1
ATOM 756 C C . ALA A 1 103 ? -12.108 6.265 -0.143 1.00 98.06 103 ALA A C 1
ATOM 758 O O . ALA A 1 103 ? -12.022 5.068 0.130 1.00 98.06 103 ALA A O 1
ATOM 759 N N . GLY A 1 104 ? -11.040 6.973 -0.526 1.00 97.50 104 GLY A N 1
ATOM 760 C CA . GLY A 1 104 ? -9.661 6.524 -0.312 1.00 97.50 104 GLY A CA 1
ATOM 761 C C . GLY A 1 104 ? -9.232 6.654 1.160 1.00 97.50 104 GLY A C 1
ATOM 762 O O . GLY A 1 104 ? -9.984 7.201 1.965 1.00 97.50 104 GLY A O 1
ATOM 763 N N . PRO A 1 105 ? -8.012 6.226 1.537 1.00 96.19 105 PRO A N 1
ATOM 764 C CA . PRO A 1 105 ? -7.548 6.236 2.932 1.00 96.19 105 PRO A CA 1
ATOM 765 C C . PRO A 1 105 ? -7.679 7.607 3.620 1.00 96.19 105 PRO A C 1
ATOM 767 O O . PRO A 1 105 ? -8.084 7.669 4.778 1.00 96.19 105 PRO A O 1
ATOM 770 N N . ALA A 1 106 ? -7.421 8.706 2.901 1.00 96.25 106 ALA A N 1
ATOM 771 C CA . ALA A 1 106 ? -7.597 10.062 3.426 1.00 96.25 106 ALA A CA 1
ATOM 772 C C . ALA A 1 106 ? -9.062 10.369 3.793 1.00 96.25 106 ALA A C 1
ATOM 774 O O . ALA A 1 106 ? -9.344 10.839 4.895 1.00 96.25 106 ALA A O 1
ATOM 775 N N . GLY A 1 107 ? -10.002 10.069 2.892 1.00 98.00 107 GLY A N 1
ATOM 776 C CA . GLY A 1 107 ? -11.427 10.288 3.131 1.00 98.00 107 GLY A CA 1
ATOM 777 C C . GLY A 1 107 ? -12.007 9.337 4.175 1.00 98.00 107 GLY A C 1
ATOM 778 O O . GLY A 1 107 ? -12.799 9.768 5.006 1.00 98.00 107 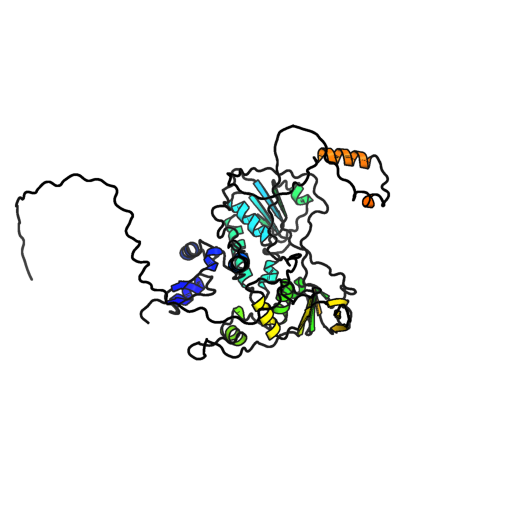GLY A O 1
ATOM 779 N N . LEU A 1 108 ? -11.562 8.077 4.201 1.00 98.69 108 LEU A N 1
ATOM 780 C CA . LEU A 1 108 ? -11.975 7.086 5.200 1.00 98.69 108 LEU A CA 1
ATOM 781 C C . LEU A 1 108 ? -11.562 7.495 6.617 1.00 98.69 108 LEU A C 1
ATOM 783 O O . LEU A 1 108 ? -12.396 7.494 7.526 1.00 98.69 108 LEU A O 1
ATOM 787 N N . ALA A 1 109 ? -10.303 7.901 6.801 1.00 98.12 109 ALA A N 1
ATOM 788 C CA . ALA A 1 109 ? -9.817 8.404 8.081 1.00 98.12 109 ALA A CA 1
ATOM 789 C C . ALA A 1 109 ? -10.577 9.670 8.502 1.00 98.12 109 ALA A C 1
ATOM 791 O O . ALA A 1 109 ? -11.097 9.738 9.612 1.00 98.12 109 ALA A O 1
ATOM 792 N N . CYS A 1 110 ? -10.719 10.644 7.597 1.00 98.00 110 CYS A N 1
ATOM 793 C CA . CYS A 1 110 ? -11.427 11.889 7.886 1.00 98.00 110 CYS A CA 1
ATOM 794 C C . CYS A 1 110 ? -12.896 11.646 8.270 1.00 98.00 110 CYS A C 1
ATOM 796 O O . CYS A 1 110 ? -13.344 12.112 9.317 1.00 98.00 110 CYS A O 1
ATOM 798 N N . ALA A 1 111 ? -13.635 10.884 7.461 1.00 98.56 111 ALA A N 1
ATOM 799 C CA . ALA A 1 111 ? -15.058 10.650 7.667 1.00 98.56 111 ALA A CA 1
ATOM 800 C C . ALA A 1 111 ? -15.338 9.917 8.983 1.00 98.56 111 ALA A C 1
ATOM 802 O O . ALA A 1 111 ? -16.204 10.335 9.752 1.00 98.56 111 ALA A O 1
ATOM 803 N N . THR A 1 112 ? -14.586 8.850 9.264 1.00 98.50 112 THR A N 1
ATOM 804 C CA . THR A 1 112 ? -14.807 8.033 10.465 1.00 98.50 112 THR A CA 1
ATOM 805 C C . THR A 1 112 ? -14.358 8.734 11.747 1.00 98.50 112 THR A C 1
ATOM 807 O O . THR A 1 112 ? -14.970 8.515 12.791 1.00 98.50 112 THR A O 1
ATOM 810 N N . GLU A 1 113 ? -13.349 9.608 11.700 1.00 97.69 113 GLU A N 1
ATOM 811 C CA . GLU A 1 113 ? -12.964 10.433 12.853 1.00 97.69 113 GLU A CA 1
ATOM 812 C C . GLU A 1 113 ? -13.944 11.595 13.083 1.00 97.69 113 GLU A C 1
ATOM 814 O O . GLU A 1 113 ? -14.342 11.850 14.220 1.00 97.69 113 GLU A O 1
ATOM 819 N N . LEU A 1 114 ? -14.419 12.268 12.028 1.00 98.06 114 LEU A N 1
ATOM 820 C CA . LEU A 1 114 ? -15.457 13.300 12.154 1.00 98.06 114 LEU A CA 1
ATOM 821 C C . LEU A 1 114 ? -16.761 12.729 12.728 1.00 98.06 114 LEU A C 1
ATOM 823 O O . LEU A 1 114 ? -17.357 13.330 13.625 1.00 98.06 114 LEU A O 1
ATOM 827 N N . ALA A 1 115 ? -17.187 11.560 12.249 1.00 98.38 115 ALA A N 1
ATOM 828 C CA . ALA A 1 115 ? -18.381 10.890 12.748 1.00 98.38 115 ALA A CA 1
ATOM 829 C C . ALA A 1 115 ? -18.205 10.411 14.199 1.00 98.38 115 ALA A C 1
ATOM 831 O O . ALA A 1 115 ? -19.087 10.645 15.023 1.00 98.38 115 ALA A O 1
ATOM 832 N N . ALA A 1 116 ? -17.040 9.855 14.563 1.00 96.94 116 ALA A N 1
ATOM 833 C CA . ALA A 1 116 ? -16.732 9.486 15.951 1.00 96.94 116 ALA A CA 1
ATOM 834 C C . ALA A 1 116 ? -16.766 10.687 16.916 1.00 96.94 116 ALA A C 1
ATOM 836 O O . ALA A 1 116 ? -17.104 10.536 18.089 1.00 96.94 116 ALA A O 1
ATOM 837 N N . ARG A 1 117 ? -16.470 11.896 16.422 1.00 97.06 117 ARG A N 1
ATOM 838 C CA . ARG A 1 117 ? -16.599 13.149 17.182 1.00 97.06 117 ARG A CA 1
ATOM 839 C C . ARG A 1 117 ? -18.034 13.686 17.254 1.00 97.06 117 ARG A C 1
ATOM 841 O O . ARG A 1 117 ? -18.252 14.678 17.946 1.00 97.06 117 ARG A O 1
ATOM 848 N N . GLY A 1 118 ? -19.000 13.072 16.569 1.00 97.38 118 GLY A N 1
ATOM 849 C CA . GLY A 1 118 ? -20.426 13.420 16.621 1.00 97.38 118 GLY A CA 1
ATOM 850 C C . GLY A 1 118 ? -20.959 14.251 15.446 1.00 97.38 118 GLY A C 1
ATOM 851 O O . GLY A 1 118 ? -22.101 14.713 15.502 1.00 97.38 118 GLY A O 1
ATOM 852 N N . HIS A 1 119 ? -20.178 14.466 14.382 1.00 98.31 119 HIS A N 1
ATOM 853 C CA . HIS A 1 119 ? -20.662 15.147 13.173 1.00 98.31 119 HIS A CA 1
ATOM 854 C C . HIS A 1 119 ? -21.576 14.238 12.328 1.00 98.31 119 HIS A C 1
ATOM 856 O O . HIS A 1 119 ? -21.451 13.017 12.347 1.00 98.31 119 HIS A O 1
ATOM 862 N N . ALA A 1 120 ? -22.499 14.828 11.559 1.00 98.44 120 ALA A N 1
ATOM 863 C CA . ALA A 1 120 ? -23.235 14.104 10.521 1.00 98.44 120 ALA A CA 1
ATOM 864 C C . ALA A 1 120 ? -22.381 14.069 9.251 1.00 98.44 120 ALA A C 1
ATOM 866 O O . ALA A 1 120 ? -22.160 15.117 8.648 1.00 98.44 120 ALA A O 1
ATOM 867 N N . VAL A 1 121 ? -21.901 12.895 8.849 1.00 98.81 121 VAL A N 1
ATOM 868 C CA . VAL A 1 121 ? -20.965 12.769 7.726 1.00 98.81 121 VAL A CA 1
ATOM 869 C C . VAL A 1 121 ? -21.605 11.997 6.579 1.00 98.81 121 VAL A C 1
ATOM 871 O O . VAL A 1 121 ? -22.008 10.850 6.761 1.00 98.81 121 VAL A O 1
ATOM 874 N N . ASP A 1 122 ? -21.655 12.619 5.402 1.00 98.81 122 ASP A N 1
ATOM 875 C CA . ASP A 1 122 ? -21.907 11.947 4.128 1.00 98.81 122 ASP A CA 1
ATOM 876 C C . ASP A 1 122 ? -20.557 11.692 3.434 1.00 98.81 122 ASP A C 1
ATOM 878 O O . ASP A 1 122 ? -19.835 12.639 3.114 1.00 98.81 122 ASP A O 1
ATOM 882 N N . LEU A 1 123 ? -20.210 10.425 3.200 1.00 98.75 123 LEU A N 1
ATOM 883 C CA . LEU A 1 123 ? -18.998 10.012 2.487 1.00 98.75 123 LEU A CA 1
ATOM 884 C C . LEU A 1 123 ? -19.367 9.532 1.084 1.00 98.75 123 LEU A C 1
ATOM 886 O O . LEU A 1 123 ? -20.081 8.543 0.927 1.00 98.75 123 LEU A O 1
ATOM 890 N N . PHE A 1 124 ? -18.860 10.216 0.065 1.00 98.56 124 PHE A N 1
ATOM 891 C CA . PHE A 1 124 ? -19.152 9.927 -1.335 1.00 98.56 124 PHE A CA 1
ATOM 892 C C . PHE A 1 124 ? -17.989 9.212 -2.018 1.00 98.56 124 PHE A C 1
ATOM 894 O O . PHE A 1 124 ? -16.835 9.606 -1.857 1.00 98.56 124 PHE A O 1
ATOM 901 N N . GLU A 1 125 ? -18.296 8.209 -2.834 1.00 98.00 125 GLU A N 1
ATOM 902 C CA . GLU A 1 125 ? -17.329 7.486 -3.659 1.00 98.00 125 GLU A CA 1
ATOM 903 C C . GLU A 1 125 ? -17.928 7.195 -5.034 1.00 98.00 125 GLU A C 1
ATOM 905 O O . GLU A 1 125 ? -19.071 6.756 -5.151 1.00 98.00 125 GLU A O 1
ATOM 910 N N . ALA A 1 126 ? -17.147 7.438 -6.085 1.00 96.25 126 ALA A N 1
ATOM 911 C CA . ALA A 1 126 ? -17.576 7.194 -7.455 1.00 96.25 126 ALA A CA 1
ATOM 912 C C . ALA A 1 126 ? -17.551 5.698 -7.810 1.00 96.25 126 ALA A C 1
ATOM 914 O O . ALA A 1 126 ? -18.341 5.262 -8.644 1.00 96.25 126 ALA A O 1
ATOM 915 N N . ALA A 1 127 ? -16.652 4.920 -7.204 1.00 94.75 127 ALA A N 1
ATOM 916 C CA . ALA A 1 127 ? -16.586 3.472 -7.360 1.00 94.75 127 ALA A CA 1
ATOM 917 C C . ALA A 1 127 ? -17.679 2.738 -6.558 1.00 94.75 127 ALA A C 1
ATOM 919 O O . ALA A 1 127 ? -18.307 3.290 -5.655 1.00 94.75 127 ALA A O 1
ATOM 920 N N . GLY A 1 128 ? -17.889 1.458 -6.883 1.00 97.06 128 GLY A N 1
ATOM 921 C CA . GLY A 1 128 ? -18.826 0.572 -6.179 1.00 97.06 128 GLY A CA 1
ATOM 922 C C . GLY A 1 128 ? -18.301 -0.003 -4.857 1.00 97.06 128 GLY A C 1
ATOM 923 O O . GLY A 1 128 ? -18.988 -0.808 -4.244 1.00 97.06 128 GLY A O 1
ATOM 924 N N . GLU A 1 129 ? -17.097 0.376 -4.425 1.00 97.12 129 GLU A N 1
ATOM 925 C CA . GLU A 1 129 ? -16.476 -0.049 -3.164 1.00 97.12 129 GLU A CA 1
ATOM 926 C C . GLU A 1 129 ? -15.588 1.074 -2.602 1.00 97.12 129 GLU A C 1
ATOM 928 O O . GLU A 1 129 ? -15.092 1.921 -3.351 1.00 97.12 129 GLU A O 1
ATOM 933 N N . VAL A 1 130 ? -15.357 1.071 -1.287 1.00 98.00 130 VAL A N 1
ATOM 934 C CA . VAL A 1 130 ? -14.382 1.967 -0.643 1.00 98.00 130 VAL A CA 1
ATOM 935 C C . VAL A 1 130 ? -12.946 1.501 -0.886 1.00 98.00 130 VAL A C 1
ATOM 937 O O . VAL A 1 130 ? -12.699 0.337 -1.186 1.00 98.00 130 VAL A O 1
ATOM 940 N N . GLY A 1 131 ? -11.979 2.397 -0.694 1.00 96.31 131 GLY A N 1
ATOM 941 C CA . GLY A 1 131 ? -10.554 2.073 -0.597 1.00 96.31 131 GLY A CA 1
ATOM 942 C C . GLY A 1 131 ? -9.657 2.853 -1.549 1.00 96.31 131 GLY A C 1
ATOM 943 O O . GLY A 1 131 ? -8.467 3.021 -1.272 1.00 96.31 131 GLY A O 1
ATOM 944 N N . GLY A 1 132 ? -10.197 3.390 -2.645 1.00 94.94 132 GLY A N 1
ATOM 945 C CA . GLY A 1 132 ? -9.416 4.149 -3.625 1.00 94.94 132 GLY A CA 1
ATOM 946 C C . GLY A 1 132 ? -8.160 3.386 -4.067 1.00 94.94 132 GLY A C 1
ATOM 947 O O . GLY A 1 132 ? -8.230 2.216 -4.441 1.00 94.94 132 GLY A O 1
ATOM 948 N N . GLN A 1 133 ? -6.984 4.014 -3.973 1.00 93.94 133 GLN A N 1
ATOM 949 C CA . GLN A 1 133 ? -5.717 3.383 -4.373 1.00 93.94 133 GLN A CA 1
ATOM 950 C C . GLN A 1 133 ? -5.334 2.144 -3.544 1.00 93.94 133 GLN A C 1
ATOM 952 O O . GLN A 1 133 ? -4.570 1.313 -4.032 1.00 93.94 133 GLN A O 1
ATOM 957 N N . PHE A 1 134 ? -5.887 1.945 -2.342 1.00 96.19 134 PHE A N 1
ATOM 958 C CA . PHE A 1 134 ? -5.646 0.706 -1.588 1.00 96.19 134 PHE A CA 1
ATOM 959 C C . PHE A 1 134 ? -6.256 -0.521 -2.280 1.00 96.19 134 PHE A C 1
ATOM 961 O O . PHE A 1 134 ? -5.728 -1.619 -2.127 1.00 96.19 134 PHE A O 1
ATOM 968 N N . ASN A 1 135 ? -7.287 -0.349 -3.120 1.00 95.38 135 ASN A N 1
ATOM 969 C CA . ASN A 1 135 ? -7.818 -1.436 -3.952 1.00 95.38 135 ASN A CA 1
ATOM 970 C C . ASN A 1 135 ? -6.871 -1.865 -5.077 1.00 95.38 135 ASN A C 1
ATOM 972 O O . ASN A 1 135 ? -7.015 -2.973 -5.594 1.00 95.38 135 ASN A O 1
ATOM 976 N N . LEU A 1 136 ? -5.910 -1.010 -5.439 1.00 93.38 136 LEU A N 1
ATOM 977 C CA . LEU A 1 136 ? -4.807 -1.356 -6.332 1.00 93.38 136 LEU A CA 1
ATOM 978 C C . LEU A 1 136 ? -3.661 -1.980 -5.532 1.00 93.38 136 LEU A C 1
ATOM 980 O O . LEU A 1 136 ? -3.189 -3.055 -5.885 1.00 93.38 136 LEU A O 1
ATOM 984 N N . ALA A 1 137 ? -3.266 -1.347 -4.421 1.00 93.94 137 ALA A N 1
ATOM 985 C CA . ALA A 1 137 ? -2.159 -1.809 -3.585 1.00 93.94 137 ALA A CA 1
ATOM 986 C C . ALA A 1 137 ? -2.370 -3.238 -3.062 1.00 93.94 137 ALA A C 1
ATOM 988 O O . ALA A 1 137 ? -1.452 -4.046 -3.144 1.00 93.94 137 ALA A O 1
ATOM 989 N N . LYS A 1 138 ? -3.589 -3.582 -2.613 1.00 93.94 138 LYS A N 1
ATOM 990 C CA . LYS A 1 138 ? -3.916 -4.919 -2.079 1.00 93.94 138 LYS A CA 1
ATOM 991 C C . LYS A 1 138 ? -3.771 -6.066 -3.088 1.00 93.94 138 LYS A C 1
ATOM 993 O O . LYS A 1 138 ? -3.851 -7.224 -2.699 1.00 93.94 138 LYS A O 1
ATOM 998 N N . ARG A 1 139 ? -3.620 -5.751 -4.380 1.00 92.69 139 ARG A N 1
ATOM 999 C CA . ARG A 1 139 ? -3.439 -6.727 -5.468 1.00 92.69 139 ARG A CA 1
ATOM 1000 C C . ARG A 1 139 ? -1.972 -7.018 -5.767 1.00 92.69 139 ARG A C 1
ATOM 1002 O O . ARG A 1 139 ? -1.685 -7.948 -6.511 1.00 92.69 139 ARG A O 1
ATOM 1009 N N . VAL A 1 140 ? -1.058 -6.206 -5.243 1.00 93.31 140 VAL A N 1
ATOM 1010 C CA . VAL A 1 140 ? 0.379 -6.399 -5.426 1.00 93.31 140 VAL A CA 1
ATOM 1011 C C . VAL A 1 140 ? 0.825 -7.546 -4.512 1.00 93.31 140 VAL A C 1
ATOM 1013 O O . VAL A 1 140 ? 0.538 -7.481 -3.314 1.00 93.31 140 VAL A O 1
ATOM 1016 N N . PRO A 1 141 ? 1.531 -8.567 -5.032 1.00 91.88 141 PRO A N 1
ATOM 1017 C CA . PRO A 1 141 ? 2.041 -9.659 -4.212 1.00 91.88 141 PRO A CA 1
ATOM 1018 C C . PRO A 1 141 ? 2.881 -9.152 -3.032 1.00 91.88 141 PRO A C 1
ATOM 1020 O O . PRO A 1 141 ? 3.798 -8.346 -3.211 1.00 91.88 141 PRO A O 1
ATOM 1023 N N . GLY A 1 142 ? 2.558 -9.614 -1.824 1.00 90.44 142 GLY A N 1
ATOM 1024 C CA . GLY A 1 142 ? 3.180 -9.181 -0.569 1.00 90.44 142 GLY A CA 1
ATOM 1025 C C . GLY A 1 142 ? 2.574 -7.913 0.050 1.00 90.44 142 GLY A C 1
ATOM 1026 O O . GLY A 1 142 ? 3.130 -7.386 1.016 1.00 90.44 142 GLY A O 1
ATOM 1027 N N . LYS A 1 143 ? 1.469 -7.395 -0.502 1.00 94.12 143 LYS A N 1
ATOM 1028 C CA . LYS A 1 143 ? 0.691 -6.262 0.035 1.00 94.12 143 LYS A CA 1
ATOM 1029 C C . LYS A 1 143 ? -0.766 -6.635 0.318 1.00 94.12 143 LYS A C 1
ATOM 1031 O O . LYS A 1 143 ? -1.631 -5.763 0.400 1.00 94.12 143 LYS A O 1
ATOM 1036 N N . GLU A 1 144 ? -1.072 -7.913 0.492 1.00 92.88 144 GLU A N 1
ATOM 1037 C CA . GLU A 1 144 ? -2.440 -8.386 0.699 1.00 92.88 144 GLU A CA 1
ATOM 1038 C C . GLU A 1 144 ? -3.048 -7.833 1.998 1.00 92.88 144 GLU A C 1
ATOM 1040 O O . GLU A 1 144 ? -4.253 -7.595 2.059 1.00 92.88 144 GLU A O 1
ATOM 1045 N N . GLU A 1 145 ? -2.228 -7.548 3.016 1.00 94.50 145 GLU A N 1
ATOM 1046 C CA . GLU A 1 145 ? -2.656 -6.948 4.287 1.00 94.50 145 GLU A CA 1
ATOM 1047 C C . GLU A 1 145 ? -3.295 -5.563 4.128 1.00 94.50 145 GLU A C 1
ATOM 1049 O O . GLU A 1 145 ? -3.998 -5.115 5.030 1.00 94.50 145 GLU A O 1
ATOM 1054 N N . PHE A 1 146 ? -3.144 -4.880 2.988 1.00 96.62 146 PHE A N 1
ATOM 1055 C CA . PHE A 1 146 ? -3.912 -3.656 2.728 1.00 96.62 146 PHE A CA 1
ATOM 1056 C C . PHE A 1 146 ? -5.430 -3.910 2.725 1.00 96.62 146 PHE A C 1
ATOM 1058 O O . PHE A 1 146 ? -6.196 -2.986 3.009 1.00 96.62 146 PHE A O 1
ATOM 1065 N N . ALA A 1 147 ? -5.874 -5.147 2.464 1.00 97.00 147 ALA A N 1
ATOM 1066 C CA . ALA A 1 147 ? -7.270 -5.547 2.629 1.00 97.00 147 ALA A CA 1
ATOM 1067 C C . ALA A 1 147 ? -7.752 -5.399 4.085 1.00 97.00 147 ALA A C 1
ATOM 1069 O O . ALA A 1 147 ? -8.895 -4.998 4.301 1.00 97.00 147 ALA A O 1
ATOM 1070 N N . GLU A 1 148 ? -6.881 -5.617 5.074 1.00 98.00 148 GLU A N 1
ATOM 1071 C CA . GLU A 1 148 ? -7.226 -5.486 6.493 1.00 98.00 148 GLU A CA 1
ATOM 1072 C C . GLU A 1 148 ? -7.507 -4.040 6.896 1.00 98.00 148 GLU A C 1
ATOM 1074 O O . GLU A 1 148 ? -8.434 -3.778 7.661 1.00 98.00 148 GLU A O 1
ATOM 1079 N N . THR A 1 149 ? -6.782 -3.074 6.324 1.00 98.31 149 THR A N 1
ATOM 1080 C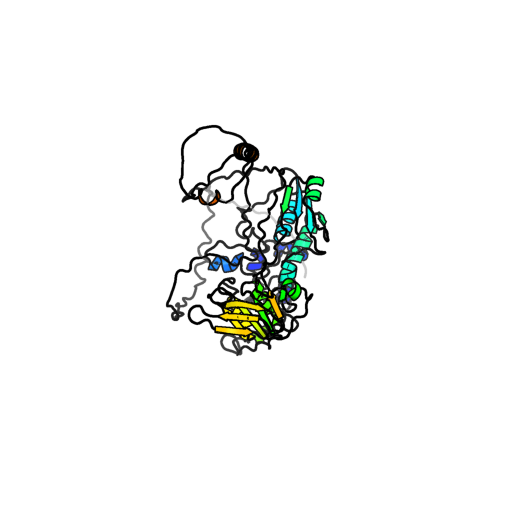 CA . THR A 1 149 ? -7.088 -1.652 6.535 1.00 98.31 149 THR A CA 1
ATOM 1081 C C . THR A 1 149 ? -8.466 -1.292 5.975 1.00 98.31 149 THR A C 1
ATOM 1083 O O . THR A 1 149 ? -9.198 -0.503 6.572 1.00 98.31 149 THR A O 1
ATOM 1086 N N . LEU A 1 150 ? -8.853 -1.877 4.836 1.00 98.38 150 LEU A N 1
ATOM 1087 C CA . LEU A 1 150 ? -10.176 -1.650 4.247 1.00 98.38 150 LEU A CA 1
ATOM 1088 C C . LEU A 1 150 ? -11.285 -2.311 5.064 1.00 98.38 150 LEU A C 1
ATOM 1090 O O . LEU A 1 150 ? -12.309 -1.673 5.299 1.00 98.38 150 LEU A O 1
ATOM 1094 N N . ARG A 1 151 ? -11.064 -3.536 5.554 1.00 98.38 151 ARG A N 1
ATOM 1095 C CA . ARG A 1 151 ? -11.965 -4.205 6.500 1.00 98.38 151 ARG A CA 1
ATOM 1096 C C . ARG A 1 151 ? -12.152 -3.358 7.765 1.00 98.38 151 ARG A C 1
ATOM 1098 O O . ARG A 1 151 ? -13.288 -3.124 8.174 1.00 98.38 151 ARG A O 1
ATOM 1105 N N . TYR A 1 152 ? -11.066 -2.833 8.339 1.00 98.69 152 TYR A N 1
ATOM 1106 C CA . TYR A 1 152 ? -11.119 -1.936 9.497 1.00 98.69 152 TYR A CA 1
ATOM 1107 C C . TYR A 1 152 ? -11.980 -0.698 9.220 1.00 98.69 152 TYR A C 1
ATOM 1109 O O . TYR A 1 152 ? -12.870 -0.371 10.007 1.00 98.69 152 TYR A O 1
ATOM 1117 N N . PHE A 1 153 ? -11.764 -0.017 8.090 1.00 98.69 153 PHE A N 1
ATOM 1118 C CA . PHE A 1 153 ? -12.542 1.176 7.765 1.00 98.69 153 PHE A CA 1
ATOM 1119 C C . PHE A 1 153 ? -14.002 0.877 7.418 1.00 98.69 153 PHE A C 1
ATOM 1121 O O . PHE A 1 153 ? -14.864 1.668 7.798 1.00 98.69 153 PHE A O 1
ATOM 1128 N N . ALA A 1 154 ? -14.299 -0.251 6.768 1.00 98.25 154 ALA A N 1
ATOM 1129 C CA . ALA A 1 154 ? -15.673 -0.698 6.551 1.00 98.25 154 ALA A CA 1
ATOM 1130 C C . ALA A 1 154 ? -16.409 -0.838 7.893 1.00 98.25 154 ALA A C 1
ATOM 1132 O O . ALA A 1 154 ? -17.462 -0.233 8.093 1.00 98.25 154 ALA A O 1
ATOM 1133 N N . ARG A 1 155 ? -15.780 -1.501 8.872 1.00 98.38 155 ARG A N 1
ATOM 1134 C CA . ARG A 1 155 ? -16.344 -1.628 10.218 1.00 98.38 155 ARG A CA 1
ATOM 1135 C C . ARG A 1 155 ? -16.454 -0.290 10.953 1.00 98.38 155 ARG A C 1
ATOM 1137 O O . ARG A 1 155 ? -17.430 -0.039 11.661 1.00 98.38 155 ARG A O 1
ATOM 1144 N N . ARG A 1 156 ? -15.479 0.611 10.788 1.00 98.38 156 ARG A N 1
ATOM 1145 C CA . ARG A 1 156 ? -15.545 1.970 11.357 1.00 98.38 156 ARG A CA 1
ATOM 1146 C C . ARG A 1 156 ? -16.696 2.780 10.770 1.00 98.38 156 ARG A C 1
ATOM 1148 O O . ARG A 1 156 ? -17.339 3.495 11.534 1.00 98.38 156 ARG A O 1
ATOM 1155 N N . ILE A 1 157 ? -16.969 2.680 9.470 1.00 98.69 157 ILE A N 1
ATOM 1156 C CA . ILE A 1 157 ? -18.108 3.349 8.821 1.00 98.69 157 ILE A CA 1
ATOM 1157 C C . ILE A 1 157 ? -19.416 2.903 9.476 1.00 98.69 157 ILE A C 1
ATOM 1159 O O . ILE A 1 157 ? -20.177 3.758 9.928 1.00 98.69 157 ILE A O 1
ATOM 1163 N N . GLU A 1 158 ? -19.622 1.590 9.619 1.00 98.25 158 GLU A N 1
ATOM 1164 C CA . GLU A 1 158 ? -20.801 1.024 10.288 1.00 98.25 158 GLU A CA 1
ATOM 1165 C C . GLU A 1 158 ? -20.937 1.539 11.726 1.00 98.25 158 GLU A C 1
ATOM 1167 O O . GLU A 1 158 ? -21.972 2.085 12.106 1.00 98.25 158 GLU A O 1
ATOM 1172 N N . ARG A 1 159 ? -19.868 1.424 12.524 1.00 97.88 159 ARG A N 1
ATOM 1173 C CA . ARG A 1 159 ? -19.884 1.784 13.951 1.00 97.88 159 ARG A CA 1
ATOM 1174 C C . ARG A 1 159 ? -20.058 3.275 14.214 1.00 97.88 159 ARG A C 1
ATOM 1176 O O . ARG A 1 159 ? -20.572 3.647 15.264 1.00 97.88 159 ARG A O 1
ATOM 1183 N N . THR A 1 160 ? -19.573 4.123 13.313 1.00 98.12 160 THR A N 1
ATOM 1184 C CA . THR A 1 160 ? -19.652 5.584 13.469 1.00 98.12 160 THR A CA 1
ATOM 1185 C C . THR A 1 160 ? -20.900 6.182 12.821 1.00 98.12 160 THR A C 1
ATOM 1187 O O . THR A 1 160 ? -21.189 7.354 13.047 1.00 98.12 160 THR A O 1
ATOM 1190 N N . GLY A 1 161 ? -21.660 5.394 12.052 1.00 98.12 161 GLY A N 1
ATOM 1191 C CA . GLY A 1 161 ? -22.868 5.856 11.371 1.00 98.12 161 GLY A CA 1
ATOM 1192 C C . GLY A 1 161 ? -22.587 6.810 10.207 1.00 98.12 161 GLY A C 1
ATOM 1193 O O . GLY A 1 161 ? -23.425 7.656 9.896 1.00 98.12 161 GLY A O 1
ATOM 1194 N N . VAL A 1 162 ? -21.408 6.711 9.579 1.00 98.81 162 VAL A N 1
ATOM 1195 C CA . VAL A 1 162 ? -21.102 7.465 8.354 1.00 98.81 162 VAL A CA 1
ATOM 1196 C C . VAL A 1 162 ? -22.093 7.061 7.259 1.00 98.81 162 VAL A C 1
ATOM 1198 O O . VAL A 1 162 ? -22.251 5.881 6.951 1.00 98.81 162 VAL A O 1
ATOM 1201 N N . SER A 1 163 ? -22.734 8.049 6.636 1.00 98.69 163 SER A N 1
ATOM 1202 C CA . SER A 1 163 ? -23.641 7.859 5.502 1.00 98.69 163 SER A CA 1
ATOM 1203 C C . SER A 1 163 ? -22.821 7.660 4.225 1.00 98.69 163 SER A C 1
ATOM 1205 O O . SER A 1 163 ? -22.394 8.617 3.574 1.00 98.69 163 SER A O 1
ATOM 1207 N N . LEU A 1 164 ? -22.529 6.398 3.907 1.00 98.75 164 LEU A N 1
ATOM 1208 C CA . LEU A 1 164 ? -21.723 6.006 2.752 1.00 98.75 164 LEU A CA 1
ATOM 1209 C C . LEU A 1 164 ? -22.564 5.963 1.466 1.00 98.75 164 LEU A C 1
ATOM 1211 O O . LEU A 1 164 ? -23.585 5.282 1.398 1.00 98.75 164 LEU A O 1
ATOM 1215 N N . LYS A 1 165 ? -22.094 6.647 0.421 1.00 98.44 165 LYS A N 1
ATOM 1216 C CA . LYS A 1 165 ? -22.739 6.748 -0.896 1.00 98.44 165 LYS A CA 1
ATOM 1217 C C . LYS A 1 165 ? -21.770 6.295 -1.988 1.00 98.44 165 LYS A C 1
ATOM 1219 O O . LYS A 1 165 ? -21.016 7.102 -2.532 1.00 98.44 165 LYS A O 1
ATOM 1224 N N . LEU A 1 166 ? -21.788 4.993 -2.271 1.00 98.50 166 LEU A N 1
ATOM 1225 C CA . LEU A 1 166 ? -21.019 4.357 -3.347 1.00 98.50 166 LEU A CA 1
ATOM 1226 C C . LEU A 1 166 ? -21.687 4.581 -4.711 1.00 98.50 166 LEU A C 1
ATOM 1228 O O . LEU A 1 166 ? -22.880 4.875 -4.786 1.00 98.50 166 LEU A O 1
ATOM 1232 N N . GLY A 1 167 ? -20.922 4.441 -5.795 1.00 97.75 167 GLY A N 1
ATOM 1233 C CA . GLY A 1 167 ? -21.410 4.656 -7.161 1.00 97.75 167 GLY A CA 1
ATOM 1234 C C . GLY A 1 167 ? -21.861 6.095 -7.440 1.00 97.75 167 GLY A C 1
ATOM 1235 O O . GLY A 1 167 ? -22.536 6.351 -8.437 1.00 97.75 167 GLY A O 1
ATOM 1236 N N . LYS A 1 168 ? -21.515 7.047 -6.565 1.00 96.62 168 LYS A N 1
ATOM 1237 C CA . LYS A 1 168 ? -21.974 8.434 -6.614 1.00 96.62 168 LYS A CA 1
ATOM 1238 C C . LYS A 1 168 ? -20.793 9.369 -6.838 1.00 96.62 168 LYS A C 1
ATOM 1240 O O . LYS A 1 168 ? -20.143 9.837 -5.906 1.00 96.62 168 LYS A O 1
ATOM 1245 N N . ARG A 1 169 ? -20.553 9.702 -8.107 1.00 94.06 169 ARG A N 1
ATOM 1246 C CA . ARG A 1 169 ? -19.724 10.858 -8.466 1.00 94.06 169 ARG A CA 1
ATOM 1247 C C . ARG A 1 169 ? -20.503 12.133 -8.144 1.00 94.06 169 ARG A C 1
ATOM 1249 O O . ARG A 1 169 ? -21.643 12.268 -8.578 1.00 94.06 169 ARG A O 1
ATOM 1256 N N . VAL A 1 170 ? -19.887 13.030 -7.381 1.00 89.19 170 VAL A N 1
ATOM 1257 C CA . VAL A 1 170 ? -20.504 14.283 -6.931 1.00 89.19 170 VAL A CA 1
ATOM 1258 C C . VAL A 1 170 ? -19.868 15.476 -7.636 1.00 89.19 170 VAL A C 1
ATOM 1260 O O . VAL A 1 170 ? -18.651 15.515 -7.823 1.00 89.19 170 VAL A O 1
ATOM 1263 N N . THR A 1 171 ? -20.704 16.435 -8.015 1.00 89.19 171 THR A N 1
ATOM 1264 C CA . THR A 1 171 ? -20.336 17.720 -8.625 1.00 89.19 171 THR A CA 1
ATOM 1265 C C . THR A 1 171 ? -20.299 18.853 -7.594 1.00 89.19 171 THR A C 1
ATOM 1267 O O . THR A 1 171 ? -20.838 18.731 -6.492 1.00 89.19 171 THR A O 1
ATOM 1270 N N . ALA A 1 172 ? -19.656 19.974 -7.933 1.00 87.69 172 ALA A N 1
ATOM 1271 C CA . ALA A 1 172 ? -19.613 21.139 -7.048 1.00 87.69 172 ALA A CA 1
ATOM 1272 C C . ALA A 1 172 ? -21.022 21.715 -6.818 1.00 87.69 172 ALA A C 1
ATOM 1274 O O . ALA A 1 172 ? -21.376 22.081 -5.698 1.00 87.69 172 ALA A O 1
ATOM 1275 N N . GLU A 1 173 ? -21.847 21.722 -7.862 1.00 89.56 173 GLU A N 1
ATOM 1276 C CA . GLU A 1 173 ? -23.224 22.203 -7.857 1.00 89.56 173 GLU A CA 1
ATOM 1277 C C . GLU A 1 173 ? -24.095 21.391 -6.892 1.00 89.56 173 GLU A C 1
ATOM 1279 O O . GLU A 1 173 ? -24.833 21.969 -6.094 1.00 89.56 173 GLU A O 1
ATOM 1284 N N . GLU A 1 174 ? -23.968 20.059 -6.897 1.00 87.94 174 GLU A N 1
ATOM 1285 C CA . GLU A 1 174 ? -24.676 19.183 -5.956 1.00 87.94 174 GLU A CA 1
ATOM 1286 C C . GLU A 1 174 ? -24.272 19.444 -4.496 1.00 87.94 174 GLU A C 1
ATOM 1288 O O . GLU A 1 174 ? -25.133 19.441 -3.615 1.00 87.94 174 GLU A O 1
ATOM 1293 N N . LEU A 1 175 ? -22.985 19.697 -4.224 1.00 88.12 175 LEU A N 1
ATOM 1294 C CA . LEU A 1 175 ? -22.494 19.997 -2.870 1.00 88.12 175 LEU A CA 1
ATOM 1295 C C . LEU A 1 175 ? -23.022 21.341 -2.361 1.00 88.12 175 LEU A C 1
ATOM 1297 O O . LEU A 1 175 ? -23.465 21.430 -1.214 1.00 88.12 175 LEU A O 1
ATOM 1301 N N . ILE A 1 176 ? -23.016 22.365 -3.221 1.00 85.12 176 ILE A N 1
ATOM 1302 C CA . ILE A 1 176 ? -23.543 23.701 -2.912 1.00 85.12 176 ILE A CA 1
ATOM 1303 C C . ILE A 1 176 ? -25.054 23.628 -2.670 1.00 85.12 176 ILE A C 1
ATOM 1305 O O . ILE A 1 176 ? -25.546 24.129 -1.657 1.00 85.12 176 ILE A O 1
ATOM 1309 N N . ALA A 1 177 ? -25.794 22.957 -3.558 1.00 91.56 177 ALA A N 1
ATOM 1310 C CA . ALA A 1 177 ? -27.240 22.789 -3.435 1.00 91.56 177 ALA A CA 1
ATOM 1311 C C . ALA A 1 177 ? -27.627 22.027 -2.160 1.00 91.56 177 ALA A C 1
ATOM 1313 O O . ALA A 1 177 ? -28.631 22.348 -1.521 1.00 91.56 177 ALA A O 1
ATOM 1314 N N . ALA A 1 178 ? -26.809 21.052 -1.754 1.00 91.25 178 ALA A N 1
ATOM 1315 C CA . ALA A 1 178 ? -27.024 20.279 -0.542 1.00 91.25 178 ALA A CA 1
ATOM 1316 C C . ALA A 1 178 ? -26.758 21.063 0.755 1.00 91.25 178 ALA A C 1
ATOM 1318 O O . ALA A 1 178 ? -27.145 20.559 1.808 1.00 91.25 178 ALA A O 1
ATOM 1319 N N . LYS A 1 179 ? -26.149 22.260 0.708 1.00 93.69 179 LYS A N 1
ATOM 1320 C CA . LYS A 1 179 ? -25.895 23.135 1.872 1.00 93.69 179 LYS A CA 1
ATOM 1321 C C . LYS A 1 179 ? -25.199 22.410 3.033 1.00 93.69 179 LYS A C 1
ATOM 1323 O O . LYS A 1 179 ? -25.686 22.412 4.163 1.00 93.69 179 LYS A O 1
ATOM 1328 N N . TYR A 1 180 ? -24.092 21.730 2.741 1.00 92.19 180 TYR A N 1
ATOM 1329 C CA . TYR A 1 180 ? -23.215 21.210 3.792 1.00 92.19 180 TYR A CA 1
ATOM 1330 C C . TYR A 1 180 ? -22.578 22.364 4.573 1.00 92.19 180 TYR A C 1
ATOM 1332 O O . TYR A 1 180 ? -22.244 23.388 3.981 1.00 92.19 180 TYR A O 1
ATOM 1340 N N . ASP A 1 181 ? -22.381 22.180 5.880 1.00 94.50 181 ASP A N 1
ATOM 1341 C CA . ASP A 1 181 ? -21.627 23.139 6.694 1.00 94.50 181 ASP A CA 1
ATOM 1342 C C . ASP A 1 181 ? -20.149 23.130 6.293 1.00 94.50 181 ASP A C 1
ATOM 1344 O O . ASP A 1 181 ? -19.476 24.149 6.375 1.00 94.50 181 ASP A O 1
ATOM 1348 N N . GLU A 1 182 ? -19.653 21.956 5.886 1.00 94.31 182 GLU A N 1
ATOM 1349 C CA . GLU A 1 182 ? -18.255 21.711 5.555 1.00 94.31 182 GLU A CA 1
ATOM 1350 C C . GLU A 1 182 ? -18.114 20.707 4.410 1.00 94.31 182 GLU A C 1
ATOM 1352 O O . GLU A 1 182 ? -18.862 19.726 4.333 1.00 94.31 182 GLU A O 1
ATOM 1357 N N . VAL A 1 183 ? -17.109 20.907 3.556 1.00 94.75 183 VAL A N 1
ATOM 1358 C CA . VAL A 1 183 ? -16.762 19.986 2.464 1.00 94.75 183 VAL A CA 1
ATOM 1359 C C . VAL A 1 183 ? -15.275 19.644 2.528 1.00 94.75 183 VAL A C 1
ATOM 1361 O O . VAL A 1 183 ? -14.424 20.528 2.504 1.00 94.75 183 VAL A O 1
ATOM 1364 N N . VAL A 1 184 ? -14.959 18.350 2.556 1.00 93.44 184 VAL A N 1
ATOM 1365 C CA . VAL A 1 184 ? -13.594 17.819 2.510 1.00 93.44 184 VAL A CA 1
ATOM 1366 C C . VAL A 1 184 ? -13.377 17.105 1.180 1.00 93.44 184 VAL A C 1
ATOM 1368 O O . VAL A 1 184 ? -14.053 16.123 0.870 1.00 93.44 184 VAL A O 1
ATOM 1371 N N . LEU A 1 185 ? -12.408 17.576 0.395 1.00 95.38 185 LEU A N 1
ATOM 1372 C CA . LEU A 1 185 ? -12.024 16.952 -0.871 1.00 95.38 185 LEU A CA 1
ATOM 1373 C C . LEU A 1 185 ? -10.894 15.939 -0.646 1.00 95.38 185 LEU A C 1
ATOM 1375 O O . LEU A 1 185 ? -9.777 16.306 -0.299 1.00 95.38 185 LEU A O 1
ATOM 1379 N N . ALA A 1 186 ? -11.180 14.662 -0.893 1.00 94.44 186 ALA A N 1
ATOM 1380 C CA . ALA A 1 186 ? -10.251 13.535 -0.784 1.00 94.44 186 ALA A CA 1
ATOM 1381 C C . ALA A 1 186 ? -10.235 12.702 -2.085 1.00 94.44 186 ALA A C 1
ATOM 1383 O O . ALA A 1 186 ? -10.184 11.472 -2.070 1.00 94.44 186 ALA A O 1
ATOM 1384 N N . THR A 1 187 ? -10.291 13.388 -3.232 1.00 91.44 187 THR A N 1
ATOM 1385 C CA . THR A 1 187 ? -10.586 12.799 -4.558 1.00 91.44 187 THR A CA 1
ATOM 1386 C C . THR A 1 187 ? -9.435 12.029 -5.219 1.00 91.44 187 THR A C 1
ATOM 1388 O O . THR A 1 187 ? -9.586 11.529 -6.333 1.00 91.44 187 THR A O 1
ATOM 1391 N N . GLY A 1 188 ? -8.300 11.882 -4.534 1.00 88.12 188 GLY A N 1
ATOM 1392 C CA . GLY A 1 188 ? -7.170 11.087 -5.006 1.00 88.12 188 GLY A CA 1
ATOM 1393 C C . GLY A 1 188 ? -6.304 11.799 -6.048 1.00 88.12 188 GLY A C 1
ATOM 1394 O O . GLY A 1 188 ? -5.965 12.968 -5.894 1.00 88.12 188 GLY A O 1
ATOM 1395 N N . VAL A 1 189 ? -5.886 11.043 -7.063 1.00 84.00 189 VAL A N 1
ATOM 1396 C CA . VAL A 1 189 ? -4.801 11.378 -7.998 1.00 84.00 189 VAL A CA 1
ATOM 1397 C C . VAL A 1 189 ? -5.224 11.116 -9.442 1.00 84.00 189 VAL A C 1
ATOM 1399 O O . VAL A 1 189 ? -6.079 10.266 -9.691 1.00 84.00 189 VAL A O 1
ATOM 1402 N N . VAL A 1 190 ? -4.601 11.804 -10.399 1.00 74.81 190 VAL A N 1
ATOM 1403 C CA . VAL A 1 190 ? -4.805 11.573 -11.844 1.00 74.81 190 VAL A CA 1
ATOM 1404 C C . VAL A 1 190 ? -3.479 11.163 -12.469 1.00 74.81 190 VAL A C 1
ATOM 1406 O O . VAL A 1 190 ? -2.498 11.838 -12.210 1.00 74.81 190 VAL A O 1
ATOM 1409 N N . PRO A 1 191 ? -3.374 10.103 -13.280 1.00 69.50 191 PRO A N 1
ATOM 1410 C CA . PRO A 1 191 ? -2.081 9.726 -13.831 1.00 69.50 191 PRO A CA 1
ATOM 1411 C C . PRO A 1 191 ? -1.364 10.819 -14.647 1.00 69.50 191 PRO A C 1
ATOM 1413 O O . PRO A 1 191 ? -1.998 11.521 -15.431 1.00 69.50 191 PRO A O 1
ATOM 1416 N N . ARG A 1 192 ? -0.037 10.962 -14.483 1.00 72.50 192 ARG A N 1
ATOM 1417 C CA . ARG A 1 192 ? 0.781 11.912 -15.266 1.00 72.50 192 ARG A CA 1
ATOM 1418 C C . ARG A 1 192 ? 1.024 11.355 -16.665 1.00 72.50 192 ARG A C 1
ATOM 1420 O O . ARG A 1 192 ? 1.512 10.234 -16.794 1.00 72.50 192 ARG A O 1
ATOM 1427 N N . SER A 1 193 ? 0.817 12.173 -17.696 1.00 79.06 193 SER A N 1
ATOM 1428 C CA . SER A 1 193 ? 1.338 11.880 -19.034 1.00 79.06 193 SER A CA 1
ATOM 1429 C C . SER A 1 193 ? 2.828 12.258 -19.109 1.00 79.06 193 SER A C 1
ATOM 1431 O O . SER A 1 193 ? 3.185 13.406 -18.828 1.00 79.06 193 SER A O 1
ATOM 1433 N N . PRO A 1 194 ? 3.726 11.318 -19.453 1.00 82.31 194 PRO A N 1
ATOM 1434 C CA . PRO A 1 194 ? 5.147 11.609 -19.621 1.00 82.31 194 PRO A CA 1
ATOM 1435 C C . PRO A 1 194 ? 5.471 12.320 -20.946 1.00 82.31 194 PRO A C 1
ATOM 1437 O O . PRO A 1 194 ? 6.629 12.683 -21.139 1.00 82.31 194 PRO A O 1
ATOM 1440 N N . GLY A 1 195 ? 4.491 12.520 -21.839 1.00 87.25 195 GLY A N 1
ATOM 1441 C CA . GLY A 1 195 ? 4.676 13.211 -23.118 1.00 87.25 195 GLY A CA 1
ATOM 1442 C C . GLY A 1 195 ? 5.578 12.457 -24.098 1.00 87.25 195 GLY A C 1
ATOM 1443 O O . GLY A 1 195 ? 6.313 13.081 -24.857 1.00 87.25 195 GLY A O 1
ATOM 1444 N N . ILE A 1 196 ? 5.575 11.122 -24.051 1.00 92.62 196 ILE A N 1
ATOM 1445 C CA . ILE A 1 196 ? 6.424 10.297 -24.922 1.00 92.62 196 ILE A CA 1
ATOM 1446 C C . ILE A 1 196 ? 5.790 10.267 -26.320 1.00 92.62 196 ILE A C 1
ATOM 1448 O O . ILE A 1 196 ? 4.607 9.934 -26.429 1.00 92.62 196 ILE A O 1
ATOM 1452 N N . PRO A 1 197 ? 6.531 10.569 -27.400 1.00 96.31 197 PRO A N 1
ATOM 1453 C CA . PRO A 1 197 ? 6.020 10.392 -28.755 1.00 96.31 197 PRO A CA 1
ATOM 1454 C C . PRO A 1 197 ? 5.471 8.973 -28.967 1.00 96.31 197 PRO A C 1
ATOM 1456 O O . PRO A 1 197 ? 6.141 7.989 -28.659 1.00 96.31 197 PRO A O 1
ATOM 1459 N N . GLY A 1 198 ? 4.237 8.858 -29.463 1.00 94.50 198 GLY A N 1
ATOM 1460 C CA . GLY A 1 198 ? 3.555 7.567 -29.613 1.00 94.50 198 GLY A CA 1
ATOM 1461 C C . GLY A 1 198 ? 2.948 6.993 -28.325 1.00 94.50 198 GLY A C 1
ATOM 1462 O O . GLY A 1 198 ? 2.574 5.829 -28.301 1.00 94.50 198 GLY A O 1
ATOM 1463 N N . GLN A 1 199 ? 2.799 7.773 -27.248 1.00 92.50 199 GLN A N 1
ATOM 1464 C CA . GLN A 1 199 ? 2.179 7.290 -26.000 1.00 92.50 199 GLN A CA 1
ATOM 1465 C C . GLN A 1 199 ? 0.728 6.788 -26.146 1.00 92.50 199 GLN A C 1
ATOM 1467 O O . GLN A 1 199 ? 0.271 6.036 -25.296 1.00 92.50 199 GLN A O 1
ATOM 1472 N N . GLU A 1 200 ? 0.013 7.190 -27.200 1.00 91.62 200 GLU A N 1
ATOM 1473 C CA . GLU A 1 200 ? -1.351 6.719 -27.498 1.00 91.62 200 GLU A CA 1
ATOM 1474 C C . GLU A 1 200 ? -1.356 5.352 -28.210 1.00 91.62 200 GLU A C 1
ATOM 1476 O O . GLU A 1 200 ? -2.409 4.812 -28.548 1.00 91.62 200 GLU A O 1
ATOM 1481 N N . HIS A 1 201 ? -0.173 4.789 -28.480 1.00 95.75 201 HIS A N 1
ATOM 1482 C CA . HIS A 1 201 ? -0.027 3.508 -29.155 1.00 95.75 201 HIS A CA 1
ATOM 1483 C C . HIS A 1 201 ? -0.683 2.375 -28.341 1.00 95.75 201 HIS A C 1
ATOM 1485 O O . HIS A 1 201 ? -0.500 2.330 -27.124 1.00 95.75 201 HIS A O 1
ATOM 1491 N N . PRO A 1 202 ? -1.348 1.382 -28.970 1.00 94.81 202 PRO A N 1
ATOM 1492 C CA . PRO A 1 202 ? -2.050 0.301 -28.259 1.00 94.81 202 PRO A CA 1
ATOM 1493 C C . PRO A 1 202 ? -1.202 -0.537 -27.287 1.00 94.81 202 PRO A C 1
ATOM 1495 O O . PRO A 1 202 ? -1.748 -1.197 -26.405 1.00 94.81 202 PRO A O 1
ATOM 1498 N N . LYS A 1 203 ? 0.131 -0.521 -27.437 1.00 96.31 203 LYS A N 1
ATOM 1499 C CA . LYS A 1 203 ? 1.076 -1.165 -26.503 1.00 96.31 203 LYS A CA 1
ATOM 1500 C C . LYS A 1 203 ? 1.170 -0.447 -25.155 1.00 96.31 203 LYS A C 1
ATOM 1502 O O . LYS A 1 203 ? 1.653 -1.046 -24.197 1.00 96.31 203 LYS A O 1
ATOM 1507 N N . VAL A 1 204 ? 0.786 0.826 -25.085 1.00 95.12 204 VAL A N 1
ATOM 1508 C CA . VAL A 1 204 ? 0.884 1.643 -23.877 1.00 95.12 204 VAL A CA 1
ATOM 1509 C C . VAL A 1 204 ? -0.363 1.439 -23.029 1.00 95.12 204 VAL A C 1
ATOM 1511 O O . VAL A 1 204 ? -1.486 1.654 -23.477 1.00 95.12 204 VAL A O 1
ATOM 1514 N N . VAL A 1 205 ? -0.167 1.015 -21.784 1.00 93.56 205 VAL A N 1
ATOM 1515 C CA . VAL A 1 205 ? -1.252 0.750 -20.835 1.00 93.56 205 VAL A CA 1
ATOM 1516 C C . VAL A 1 205 ? -0.992 1.438 -19.500 1.00 93.56 205 VAL A C 1
ATOM 1518 O O . VAL A 1 205 ? 0.152 1.625 -19.070 1.00 93.56 205 VAL A O 1
ATOM 1521 N N . SER A 1 206 ? -2.070 1.813 -18.814 1.00 91.12 206 SER A N 1
ATOM 1522 C CA . SER A 1 206 ? -1.972 2.380 -17.472 1.00 91.12 206 SER A CA 1
ATOM 1523 C C . SER A 1 206 ? -1.677 1.286 -16.441 1.00 91.12 206 SER A C 1
ATOM 1525 O O . SER A 1 206 ? -2.174 0.164 -16.549 1.00 91.12 206 SER A O 1
ATOM 1527 N N . TYR A 1 207 ? -0.920 1.610 -15.387 1.00 90.94 207 TYR A N 1
ATOM 1528 C CA . TYR A 1 207 ? -0.732 0.676 -14.266 1.00 90.94 207 TYR A CA 1
ATOM 1529 C C . TYR A 1 207 ? -2.054 0.268 -13.600 1.00 90.94 207 TYR A C 1
ATOM 1531 O O . TYR A 1 207 ? -2.168 -0.835 -13.073 1.00 90.94 207 TYR A O 1
ATOM 1539 N N . VAL A 1 208 ? -3.059 1.147 -13.643 1.00 90.12 208 VAL A N 1
ATOM 1540 C CA . VAL A 1 208 ? -4.403 0.877 -13.127 1.00 90.12 208 VAL A CA 1
ATOM 1541 C C . VAL A 1 208 ? -5.046 -0.259 -13.916 1.00 90.12 208 VAL A C 1
ATOM 1543 O O . VAL A 1 208 ? -5.555 -1.200 -13.315 1.00 90.12 208 VAL A O 1
ATOM 1546 N N . ASP A 1 209 ? -4.985 -0.215 -15.248 1.00 90.81 209 ASP A N 1
ATOM 1547 C CA . ASP A 1 209 ? -5.555 -1.266 -16.093 1.00 90.81 209 ASP A CA 1
ATOM 1548 C C . ASP A 1 209 ? -4.810 -2.591 -15.949 1.00 90.81 209 ASP A C 1
ATOM 1550 O O . ASP A 1 209 ? -5.446 -3.645 -15.970 1.00 90.81 209 ASP A O 1
ATOM 1554 N N . VAL A 1 210 ? -3.490 -2.540 -15.740 1.00 92.69 210 VAL A N 1
ATOM 1555 C CA . VAL A 1 210 ? -2.668 -3.723 -15.454 1.00 92.69 210 VAL A CA 1
ATOM 1556 C C . VAL A 1 210 ? -3.088 -4.372 -14.135 1.00 92.69 210 VAL A C 1
ATOM 1558 O O . VAL A 1 210 ? -3.457 -5.544 -14.122 1.00 92.69 210 VAL A O 1
ATOM 1561 N N . LEU A 1 211 ? -3.087 -3.621 -13.028 1.00 91.88 211 LEU A N 1
ATOM 1562 C CA . LEU A 1 211 ? -3.397 -4.166 -11.699 1.00 91.88 211 LEU A CA 1
ATOM 1563 C C . LEU A 1 211 ? -4.867 -4.594 -11.564 1.00 91.88 211 LEU A C 1
ATOM 1565 O O . LEU A 1 211 ? -5.185 -5.503 -10.799 1.00 91.88 211 LEU A O 1
ATOM 1569 N N . LEU A 1 212 ? -5.779 -3.957 -12.304 1.00 90.00 212 LEU A N 1
ATOM 1570 C CA . LEU A 1 212 ? -7.193 -4.339 -12.339 1.00 90.00 212 LEU A CA 1
ATOM 1571 C C . LEU A 1 212 ? -7.506 -5.442 -13.359 1.00 90.00 212 LEU A C 1
ATOM 1573 O O . LEU A 1 212 ? -8.653 -5.878 -13.415 1.00 90.00 212 LEU A O 1
ATOM 1577 N N . GLY A 1 213 ? -6.528 -5.890 -14.153 1.00 90.31 213 GLY A N 1
ATOM 1578 C CA . GLY A 1 213 ? -6.722 -6.931 -15.168 1.00 90.31 213 GLY A CA 1
ATOM 1579 C C . GLY A 1 213 ? -7.618 -6.507 -16.337 1.00 90.31 213 GLY A C 1
ATOM 1580 O O . GLY A 1 213 ? -8.214 -7.352 -16.995 1.00 90.31 213 GLY A O 1
ATOM 1581 N N . ARG A 1 214 ? -7.743 -5.202 -16.603 1.00 91.00 214 ARG A N 1
ATOM 1582 C CA . ARG A 1 214 ? -8.577 -4.653 -17.690 1.00 91.00 214 ARG A CA 1
ATOM 1583 C C . ARG A 1 214 ? -7.907 -4.745 -19.060 1.00 91.00 214 ARG A C 1
ATOM 1585 O O . ARG A 1 214 ? -8.578 -4.625 -20.083 1.00 91.00 214 ARG A O 1
ATOM 1592 N N . LYS A 1 215 ? -6.583 -4.910 -19.084 1.00 90.69 215 LYS A N 1
ATOM 1593 C CA . LYS A 1 215 ? -5.772 -5.054 -20.295 1.00 90.69 215 LYS A CA 1
ATOM 1594 C C . LYS A 1 215 ? -4.837 -6.247 -20.152 1.00 90.69 215 LYS A C 1
ATOM 1596 O O . LYS A 1 215 ? -4.215 -6.435 -19.109 1.00 90.69 215 LYS A O 1
ATOM 1601 N N . SER A 1 216 ? -4.726 -7.035 -21.218 1.00 90.50 216 SER A N 1
ATOM 1602 C CA . SER A 1 216 ? -3.730 -8.098 -21.323 1.00 90.50 216 SER A CA 1
ATOM 1603 C C . SER A 1 216 ? -2.329 -7.500 -21.412 1.00 90.50 216 SER A C 1
ATOM 1605 O O . SER A 1 216 ? -2.113 -6.534 -22.143 1.00 90.50 216 SER A O 1
ATOM 1607 N N . VAL A 1 217 ? -1.378 -8.106 -20.707 1.00 95.56 217 VAL A N 1
ATOM 1608 C CA . VAL A 1 217 ? 0.038 -7.726 -20.746 1.00 95.56 217 VAL A CA 1
ATOM 1609 C C . VAL A 1 217 ? 0.830 -8.880 -21.348 1.00 95.56 217 VAL A C 1
ATOM 1611 O O . VAL A 1 217 ? 0.702 -10.012 -20.868 1.00 95.56 217 VAL A O 1
ATOM 1614 N N . GLY A 1 218 ? 1.617 -8.584 -22.387 1.00 96.06 218 GLY A N 1
ATOM 1615 C CA . GLY A 1 218 ? 2.432 -9.564 -23.111 1.00 96.06 218 GLY A CA 1
ATOM 1616 C C . GLY A 1 218 ? 3.617 -10.103 -22.302 1.00 96.06 218 GLY A C 1
ATOM 1617 O O . GLY A 1 218 ? 3.718 -9.879 -21.094 1.00 96.06 218 GLY A O 1
ATOM 1618 N N . GLU A 1 219 ? 4.514 -10.834 -22.964 1.00 96.94 219 GLU A N 1
ATOM 1619 C CA . GLU A 1 219 ? 5.648 -11.503 -22.311 1.00 96.94 219 GLU A CA 1
ATOM 1620 C C . GLU A 1 219 ? 6.784 -10.523 -21.989 1.00 96.94 219 GLU A C 1
ATOM 1622 O O . GLU A 1 219 ? 7.386 -10.593 -20.914 1.00 96.94 219 GLU A O 1
ATOM 1627 N N . ARG A 1 220 ? 7.065 -9.588 -22.904 1.00 98.38 220 ARG A N 1
ATOM 1628 C CA . ARG A 1 220 ? 8.128 -8.582 -22.786 1.00 98.38 220 ARG A CA 1
ATOM 1629 C C . ARG A 1 220 ? 7.529 -7.229 -22.427 1.00 98.38 220 ARG A C 1
ATOM 1631 O O . ARG A 1 220 ? 6.753 -6.667 -23.200 1.00 98.38 220 ARG A O 1
ATOM 1638 N N . VAL A 1 221 ? 7.904 -6.685 -21.273 1.00 98.56 221 VAL A N 1
ATOM 1639 C CA . VAL A 1 221 ? 7.286 -5.472 -20.722 1.00 98.56 221 VAL A CA 1
ATOM 1640 C C . VAL A 1 221 ? 8.328 -4.419 -20.370 1.00 98.56 221 VAL A C 1
ATOM 1642 O O . VAL A 1 221 ? 9.280 -4.703 -19.645 1.00 98.56 221 VAL A O 1
ATOM 1645 N N . ALA A 1 222 ? 8.107 -3.180 -20.810 1.00 98.31 222 ALA A N 1
ATOM 1646 C CA . ALA A 1 222 ? 8.822 -2.010 -20.305 1.00 98.31 222 ALA A CA 1
ATOM 1647 C C . ALA A 1 222 ? 7.949 -1.241 -19.306 1.00 98.31 222 ALA A C 1
ATOM 1649 O O . ALA A 1 222 ? 6.791 -0.947 -19.590 1.00 98.31 222 ALA A O 1
ATOM 1650 N N . ILE A 1 223 ? 8.500 -0.867 -18.152 1.00 97.69 223 ILE A N 1
ATOM 1651 C CA . ILE A 1 223 ? 7.826 -0.019 -17.160 1.00 97.69 223 ILE A CA 1
ATOM 1652 C C . ILE A 1 223 ? 8.528 1.338 -17.124 1.00 97.69 223 ILE A C 1
ATOM 1654 O O . ILE A 1 223 ? 9.712 1.429 -16.799 1.00 97.69 223 ILE A O 1
ATOM 1658 N N . VAL A 1 224 ? 7.792 2.402 -17.440 1.00 94.81 224 VAL A N 1
ATOM 1659 C CA . VAL A 1 224 ? 8.305 3.776 -17.541 1.00 94.81 224 VAL A CA 1
ATOM 1660 C C . VAL A 1 224 ? 8.201 4.468 -16.183 1.00 94.81 224 VAL A C 1
ATOM 1662 O O . VAL A 1 224 ? 7.295 5.248 -15.935 1.00 94.81 224 VAL A O 1
ATOM 1665 N N . GLY A 1 225 ? 9.130 4.200 -15.274 1.00 91.81 225 GLY A N 1
ATOM 1666 C CA . GLY A 1 225 ? 9.170 4.795 -13.938 1.00 91.81 225 GLY A CA 1
ATOM 1667 C C . GLY A 1 225 ? 9.537 3.778 -12.872 1.00 91.81 225 GLY A C 1
ATOM 1668 O O . GLY A 1 225 ? 8.858 2.768 -12.741 1.00 91.81 225 GLY A O 1
ATOM 1669 N N . ALA A 1 226 ? 10.562 4.076 -12.073 1.00 91.62 226 ALA A N 1
ATOM 1670 C CA . ALA A 1 226 ? 11.100 3.173 -11.051 1.00 91.62 226 ALA A CA 1
ATOM 1671 C C . ALA A 1 226 ? 10.924 3.696 -9.608 1.00 91.62 226 ALA A C 1
ATOM 1673 O O . ALA A 1 226 ? 11.761 3.438 -8.742 1.00 91.62 226 ALA A O 1
ATOM 1674 N N . GLY A 1 227 ? 9.844 4.446 -9.359 1.00 89.06 227 GLY A N 1
ATOM 1675 C CA . GLY A 1 227 ? 9.362 4.774 -8.010 1.00 89.06 227 GLY A CA 1
ATOM 1676 C C . GLY A 1 227 ? 8.547 3.626 -7.398 1.00 89.06 227 GLY A C 1
ATOM 1677 O O . GLY A 1 227 ? 8.478 2.535 -7.969 1.00 89.06 227 GLY A O 1
ATOM 1678 N N . GLY A 1 228 ? 7.886 3.870 -6.261 1.00 91.44 228 GLY A N 1
ATOM 1679 C CA . GLY A 1 228 ? 7.131 2.843 -5.518 1.00 91.44 228 GLY A CA 1
ATOM 1680 C C . GLY A 1 228 ? 6.155 2.028 -6.379 1.00 91.44 228 GLY A C 1
ATOM 1681 O O . GLY A 1 228 ? 6.235 0.803 -6.403 1.00 91.44 228 GLY A O 1
ATOM 1682 N N . ILE A 1 229 ? 5.308 2.695 -7.172 1.00 92.00 229 ILE A N 1
ATOM 1683 C CA . ILE A 1 229 ? 4.349 2.011 -8.062 1.00 92.00 229 ILE A CA 1
ATOM 1684 C C . ILE A 1 229 ? 5.057 1.232 -9.172 1.00 92.00 229 ILE A C 1
ATOM 1686 O O . ILE A 1 229 ? 4.609 0.154 -9.541 1.00 92.00 229 ILE A O 1
ATOM 1690 N N . GLY A 1 230 ? 6.174 1.738 -9.699 1.00 95.12 230 GLY A N 1
ATOM 1691 C CA . GLY A 1 230 ? 6.956 1.021 -10.707 1.00 95.12 230 GLY A CA 1
ATOM 1692 C C . GLY A 1 230 ? 7.472 -0.322 -10.193 1.00 95.12 230 GLY A C 1
ATOM 1693 O O . GLY A 1 230 ? 7.361 -1.335 -10.880 1.00 95.12 230 GLY A O 1
ATOM 1694 N N . PHE A 1 231 ? 7.973 -0.339 -8.955 1.00 96.81 231 PHE A N 1
ATOM 1695 C CA . PHE A 1 231 ? 8.395 -1.564 -8.272 1.00 96.81 231 PHE A CA 1
ATOM 1696 C C . PHE A 1 231 ? 7.220 -2.496 -7.955 1.00 96.81 231 PHE A C 1
ATOM 1698 O O . PHE A 1 231 ? 7.352 -3.708 -8.117 1.00 96.81 231 PHE A O 1
ATOM 1705 N N . ASP A 1 232 ? 6.072 -1.951 -7.557 1.00 95.81 232 ASP A N 1
A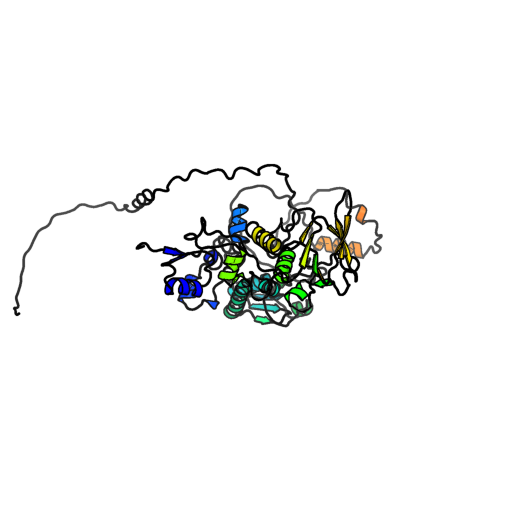TOM 1706 C CA . ASP A 1 232 ? 4.858 -2.734 -7.310 1.00 95.81 232 ASP A CA 1
ATOM 1707 C C . ASP A 1 232 ? 4.341 -3.408 -8.585 1.00 95.81 232 ASP A C 1
ATOM 1709 O O . ASP A 1 232 ? 4.058 -4.604 -8.589 1.00 95.81 232 ASP A O 1
ATOM 1713 N N . VAL A 1 233 ? 4.271 -2.667 -9.693 1.00 95.88 233 VAL A N 1
ATOM 1714 C CA . VAL A 1 233 ? 3.873 -3.201 -11.002 1.00 95.88 233 VAL A CA 1
ATOM 1715 C C . VAL A 1 233 ? 4.878 -4.243 -11.479 1.00 95.88 233 VAL A C 1
ATOM 1717 O O . VAL A 1 233 ? 4.472 -5.300 -11.949 1.00 95.88 233 VAL A O 1
ATOM 1720 N N . ALA A 1 234 ? 6.181 -3.989 -11.335 1.00 97.19 234 ALA A N 1
ATOM 1721 C CA . ALA A 1 234 ? 7.199 -4.977 -11.679 1.00 97.19 234 ALA A CA 1
ATOM 1722 C C . ALA A 1 234 ? 7.012 -6.266 -10.868 1.00 97.19 234 ALA A C 1
ATOM 1724 O O . ALA A 1 234 ? 7.021 -7.343 -11.452 1.00 97.19 234 ALA A O 1
ATOM 1725 N N . THR A 1 235 ? 6.767 -6.149 -9.558 1.00 95.50 235 THR A N 1
ATOM 1726 C CA . THR A 1 235 ? 6.497 -7.288 -8.662 1.00 95.50 235 THR A CA 1
ATOM 1727 C C . THR A 1 235 ? 5.260 -8.057 -9.117 1.00 95.50 235 THR A C 1
ATOM 1729 O O . THR A 1 235 ? 5.319 -9.268 -9.299 1.00 95.50 235 THR A O 1
ATOM 1732 N N . PHE A 1 236 ? 4.163 -7.350 -9.390 1.00 95.25 236 PHE A N 1
ATOM 1733 C CA . PHE A 1 236 ? 2.925 -7.939 -9.895 1.00 95.25 236 PHE A CA 1
ATOM 1734 C C . PHE A 1 236 ? 3.113 -8.687 -11.223 1.00 95.25 236 PHE A C 1
ATOM 1736 O O . PHE A 1 236 ? 2.502 -9.726 -11.438 1.00 95.25 236 PHE A O 1
ATOM 1743 N N . LEU A 1 237 ? 3.949 -8.170 -12.126 1.00 95.81 237 LEU A N 1
ATOM 1744 C CA . LEU A 1 237 ? 4.136 -8.748 -13.457 1.00 95.81 237 LEU A CA 1
ATOM 1745 C C . LEU A 1 237 ? 5.086 -9.949 -13.492 1.00 95.81 237 LEU A C 1
ATOM 1747 O O . LEU A 1 237 ? 4.990 -10.729 -14.440 1.00 95.81 237 LEU A O 1
ATOM 1751 N N . VAL A 1 238 ? 6.012 -10.071 -12.534 1.00 95.50 238 VAL A N 1
ATOM 1752 C CA . VAL A 1 238 ? 6.982 -11.182 -12.487 1.00 95.50 238 VAL A CA 1
ATOM 1753 C C . VAL A 1 238 ? 6.545 -12.345 -11.609 1.00 95.50 238 VAL A C 1
ATOM 1755 O O . VAL A 1 238 ? 7.122 -13.426 -11.734 1.00 95.50 238 VAL A O 1
ATOM 1758 N N . GLU A 1 239 ? 5.563 -12.148 -10.735 1.00 90.00 239 GLU A N 1
ATOM 1759 C CA . GLU A 1 239 ? 4.970 -13.243 -9.976 1.00 90.00 239 GLU A CA 1
ATOM 1760 C C . GLU A 1 239 ? 3.971 -14.026 -10.832 1.00 90.00 239 GLU A C 1
ATOM 1762 O O . GLU A 1 239 ? 3.145 -13.449 -11.540 1.00 90.00 239 GLU A O 1
ATOM 1767 N N . ASP A 1 240 ? 4.072 -15.353 -10.763 1.00 71.69 240 ASP A N 1
ATOM 1768 C CA . ASP A 1 240 ? 3.117 -16.287 -11.354 1.00 71.69 240 ASP A CA 1
ATOM 1769 C C . ASP A 1 240 ? 2.315 -16.942 -10.219 1.00 71.69 240 ASP A C 1
ATOM 1771 O O . ASP A 1 240 ? 2.891 -17.426 -9.236 1.00 71.69 240 ASP A O 1
ATOM 1775 N N . GLY A 1 241 ? 0.988 -16.943 -10.331 1.00 65.31 241 GLY A N 1
ATOM 1776 C CA . GLY A 1 241 ? 0.097 -17.588 -9.365 1.00 65.31 241 GLY A CA 1
ATOM 1777 C C . GLY A 1 241 ? -0.036 -16.897 -7.997 1.00 65.31 241 GLY A C 1
ATOM 1778 O O . GLY A 1 241 ? -0.013 -15.672 -7.877 1.00 65.31 241 GLY A O 1
ATOM 1779 N N . ALA A 1 242 ? -0.279 -17.704 -6.956 1.00 59.41 242 ALA A N 1
ATOM 1780 C CA . ALA A 1 242 ? -0.575 -17.218 -5.607 1.00 59.41 242 ALA A CA 1
ATOM 1781 C C . ALA A 1 242 ? 0.639 -16.506 -4.968 1.00 59.41 242 ALA A C 1
ATOM 1783 O O . ALA A 1 242 ? 1.776 -16.925 -5.206 1.00 59.41 242 ALA A O 1
ATOM 1784 N N . PRO A 1 243 ? 0.435 -15.466 -4.137 1.00 64.06 243 PRO A N 1
ATOM 1785 C CA . PRO A 1 243 ? 1.532 -14.714 -3.527 1.00 64.06 243 PRO A CA 1
ATOM 1786 C C . PRO A 1 243 ? 2.416 -15.577 -2.619 1.00 64.06 243 PRO A C 1
ATOM 1788 O O . PRO A 1 243 ? 1.909 -16.249 -1.718 1.00 64.06 243 PRO A O 1
ATOM 1791 N N . SER A 1 244 ? 3.744 -15.507 -2.788 1.00 61.88 244 SER A N 1
ATOM 1792 C CA . SER A 1 244 ? 4.689 -16.277 -1.959 1.00 61.88 244 SER A CA 1
ATOM 1793 C C . SER A 1 244 ? 4.649 -15.900 -0.477 1.00 61.88 244 SER A C 1
ATOM 1795 O O . SER A 1 244 ? 4.948 -16.731 0.373 1.00 61.88 244 SER A O 1
ATOM 1797 N N . GLY A 1 245 ? 4.197 -14.688 -0.138 1.00 66.44 245 GLY A N 1
ATOM 1798 C CA . GLY A 1 245 ? 4.075 -14.216 1.246 1.00 66.44 245 GLY A CA 1
ATOM 1799 C C . GLY A 1 245 ? 3.104 -15.012 2.128 1.00 66.44 245 GLY A C 1
ATOM 1800 O O . GLY A 1 245 ? 3.125 -14.836 3.344 1.00 66.44 245 GLY A O 1
ATOM 1801 N N . ARG A 1 246 ? 2.272 -15.885 1.544 1.00 76.31 246 ARG A N 1
ATOM 1802 C CA . ARG A 1 246 ? 1.347 -16.774 2.269 1.00 76.31 246 ARG A CA 1
ATOM 1803 C C . ARG A 1 246 ? 1.730 -18.255 2.197 1.00 76.31 246 ARG A C 1
ATOM 1805 O O . ARG A 1 246 ? 1.028 -19.084 2.763 1.00 76.31 246 ARG A O 1
ATOM 1812 N N . ASP A 1 247 ? 2.832 -18.581 1.526 1.00 87.50 247 ASP A N 1
ATOM 1813 C CA . ASP A 1 247 ? 3.378 -19.932 1.421 1.00 87.50 247 ASP A CA 1
ATOM 1814 C C . ASP A 1 247 ? 4.758 -19.952 2.089 1.00 87.50 247 ASP A C 1
ATOM 1816 O O . ASP A 1 247 ? 5.749 -19.469 1.537 1.00 87.50 247 ASP A O 1
ATOM 1820 N N . LEU A 1 248 ? 4.808 -20.485 3.313 1.00 89.19 248 LEU A N 1
ATOM 1821 C CA . LEU A 1 248 ? 6.018 -20.491 4.134 1.00 89.19 248 LEU A CA 1
ATOM 1822 C C . LEU A 1 248 ? 7.177 -21.229 3.453 1.00 89.19 248 LEU A C 1
ATOM 1824 O O . LEU A 1 248 ? 8.314 -20.763 3.513 1.00 89.19 248 LEU A O 1
ATOM 1828 N N . GLU A 1 249 ? 6.906 -22.360 2.806 1.00 91.25 249 GLU A N 1
ATOM 1829 C CA . GLU A 1 249 ? 7.950 -23.185 2.197 1.00 91.25 249 GLU A CA 1
ATOM 1830 C C . GLU A 1 249 ? 8.469 -22.550 0.910 1.00 91.25 249 GLU A C 1
ATOM 1832 O O . GLU A 1 249 ? 9.685 -22.496 0.692 1.00 91.25 249 GLU A O 1
ATOM 1837 N N . ARG A 1 250 ? 7.581 -21.958 0.102 1.00 89.62 250 ARG A N 1
ATOM 1838 C CA . ARG A 1 250 ? 8.002 -21.136 -1.036 1.00 89.62 250 ARG A CA 1
ATOM 1839 C C . ARG A 1 250 ? 8.825 -19.939 -0.578 1.00 89.62 250 ARG A C 1
ATOM 1841 O O . ARG A 1 250 ? 9.890 -19.704 -1.144 1.00 89.62 250 ARG A O 1
ATOM 1848 N N . TRP A 1 251 ? 8.390 -19.209 0.449 1.00 91.81 251 TRP A N 1
ATOM 1849 C CA . TRP A 1 251 ? 9.140 -18.069 0.979 1.00 91.81 251 TRP A CA 1
ATOM 1850 C C . TRP A 1 251 ? 10.532 -18.489 1.475 1.00 91.81 251 TRP A C 1
ATOM 1852 O O . TRP A 1 251 ? 11.531 -17.862 1.111 1.00 91.81 251 TRP A O 1
ATOM 1862 N N . LYS A 1 252 ? 10.628 -19.590 2.235 1.00 94.50 252 LYS A N 1
ATOM 1863 C CA . LYS A 1 252 ? 11.913 -20.145 2.685 1.00 94.50 252 LYS A CA 1
ATOM 1864 C C . LYS A 1 252 ? 12.817 -20.494 1.505 1.00 94.50 252 LYS A C 1
ATOM 1866 O O . LYS A 1 252 ? 13.986 -20.115 1.509 1.00 94.50 252 LYS A O 1
ATOM 1871 N N . ALA A 1 253 ? 12.292 -21.163 0.479 1.00 93.69 253 ALA A N 1
ATOM 1872 C CA . ALA A 1 253 ? 13.059 -21.515 -0.712 1.00 93.69 253 ALA A CA 1
ATOM 1873 C C . ALA A 1 253 ? 13.531 -20.272 -1.487 1.00 93.69 253 ALA A C 1
ATOM 1875 O O . ALA A 1 253 ? 14.704 -20.191 -1.858 1.00 93.69 253 ALA A O 1
ATOM 1876 N N . GLU A 1 254 ? 12.653 -19.285 -1.689 1.00 92.50 254 GLU A N 1
ATOM 1877 C CA . GLU A 1 254 ? 12.957 -18.039 -2.402 1.00 92.50 254 GLU A CA 1
ATOM 1878 C C . GLU A 1 254 ? 14.072 -17.239 -1.720 1.00 92.50 254 GLU A C 1
ATOM 1880 O O . GLU A 1 254 ? 14.931 -16.693 -2.412 1.00 92.50 254 GLU A O 1
ATOM 1885 N N . TRP A 1 255 ? 14.093 -17.215 -0.384 1.00 95.25 255 TRP A N 1
ATOM 1886 C CA . TRP A 1 255 ? 15.066 -16.455 0.410 1.00 95.25 255 TRP A CA 1
ATOM 1887 C C . TRP A 1 255 ? 16.249 -17.277 0.929 1.00 95.25 255 TRP A C 1
ATOM 1889 O O . TRP A 1 255 ? 17.199 -16.704 1.460 1.00 95.25 255 TRP A O 1
ATOM 1899 N N . GLY A 1 256 ? 16.236 -18.598 0.743 1.00 96.50 256 GLY A N 1
ATOM 1900 C CA . GLY A 1 256 ? 17.294 -19.486 1.222 1.00 96.50 256 GLY A CA 1
ATOM 1901 C C . GLY A 1 256 ? 17.300 -19.656 2.743 1.00 96.50 256 GLY A C 1
ATOM 1902 O O . GLY A 1 256 ? 18.369 -19.715 3.345 1.00 96.50 256 GLY A O 1
ATOM 1903 N N . VAL A 1 257 ? 16.122 -19.717 3.364 1.00 96.81 257 VAL A N 1
ATOM 1904 C CA . VAL A 1 257 ? 15.958 -19.938 4.806 1.00 96.81 257 VAL A CA 1
ATOM 1905 C C . VAL A 1 257 ? 15.837 -21.434 5.088 1.00 96.81 257 VAL A C 1
ATOM 1907 O O . VAL A 1 257 ? 15.040 -22.131 4.466 1.00 96.81 257 VAL A O 1
ATOM 1910 N N . ALA A 1 258 ? 16.622 -21.921 6.042 1.00 96.19 258 ALA A N 1
ATOM 1911 C CA . ALA A 1 258 ? 16.634 -23.299 6.514 1.00 96.19 258 ALA A CA 1
ATOM 1912 C C . ALA A 1 258 ? 16.652 -23.346 8.046 1.00 96.19 258 ALA A C 1
ATOM 1914 O O . ALA A 1 258 ? 16.826 -22.327 8.715 1.00 96.19 258 ALA A O 1
ATOM 1915 N N . ASP A 1 259 ? 16.489 -24.545 8.595 1.00 94.25 259 ASP A N 1
ATOM 1916 C CA . ASP A 1 259 ? 16.602 -24.762 10.031 1.00 94.25 259 ASP A CA 1
ATOM 1917 C C . ASP A 1 259 ? 18.049 -24.486 10.499 1.00 94.25 259 ASP A C 1
ATOM 1919 O O . ASP A 1 259 ? 18.984 -25.088 9.947 1.00 94.25 259 ASP A O 1
ATOM 1923 N N . PRO A 1 260 ? 18.270 -23.594 11.485 1.00 94.69 260 PRO A N 1
ATOM 1924 C CA . PRO A 1 260 ? 19.597 -23.317 12.028 1.00 94.69 260 PRO A CA 1
ATOM 1925 C C . PRO A 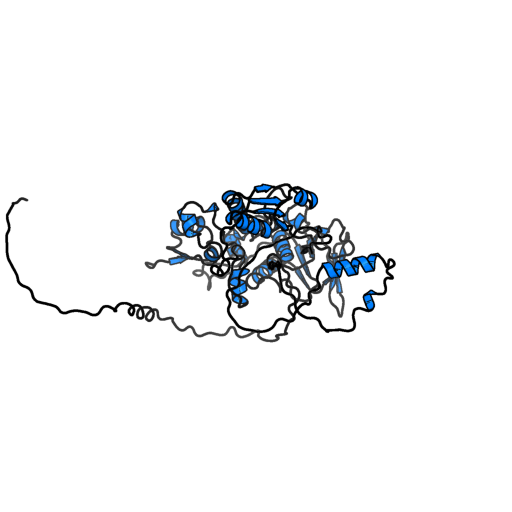1 260 ? 20.283 -24.530 12.675 1.00 94.69 260 PRO A C 1
ATOM 1927 O O . PRO A 1 260 ? 21.509 -24.516 12.793 1.00 94.69 260 PRO A O 1
ATOM 1930 N N . GLU A 1 261 ? 19.544 -25.577 13.055 1.00 95.44 261 GLU A N 1
ATOM 1931 C CA . GLU A 1 261 ? 20.122 -26.852 13.500 1.00 95.44 261 GLU A CA 1
ATOM 1932 C C . GLU A 1 261 ? 20.796 -27.610 12.346 1.00 95.44 261 GLU A C 1
ATOM 1934 O O . GLU A 1 261 ? 21.769 -28.335 12.550 1.00 95.44 261 GLU A O 1
ATOM 1939 N N . THR A 1 262 ? 20.313 -27.410 11.115 1.00 94.88 262 THR A N 1
ATOM 1940 C CA . THR A 1 262 ? 20.797 -28.111 9.912 1.00 94.88 262 THR A CA 1
ATOM 1941 C C . THR A 1 262 ? 21.811 -27.307 9.100 1.00 94.88 262 THR A C 1
ATOM 1943 O O . THR A 1 262 ? 22.629 -27.881 8.379 1.00 94.88 262 THR A O 1
ATOM 1946 N N . ALA A 1 263 ? 21.785 -25.976 9.206 1.00 95.94 263 ALA A N 1
ATOM 1947 C CA . ALA A 1 263 ? 22.654 -25.077 8.457 1.00 95.94 263 ALA A CA 1
ATOM 1948 C C . ALA A 1 263 ? 23.109 -23.907 9.332 1.00 95.94 263 ALA A C 1
ATOM 1950 O O . ALA A 1 263 ? 22.303 -23.257 9.994 1.00 95.94 263 ALA A O 1
ATOM 1951 N N . ARG A 1 264 ? 24.406 -23.570 9.296 1.00 96.38 264 ARG A N 1
ATOM 1952 C CA . ARG A 1 264 ? 24.952 -22.449 10.076 1.00 96.38 264 ARG A CA 1
ATOM 1953 C C . ARG A 1 264 ? 24.203 -21.152 9.748 1.00 96.38 264 ARG A C 1
ATOM 1955 O O . ARG A 1 264 ? 24.246 -20.676 8.617 1.00 96.38 264 ARG A O 1
ATOM 1962 N N . GLY A 1 265 ? 23.566 -20.567 10.760 1.00 96.00 265 GLY A N 1
ATOM 1963 C CA . GLY A 1 265 ? 22.777 -19.341 10.614 1.00 96.00 265 GLY A CA 1
ATOM 1964 C C . GLY A 1 265 ? 21.429 -19.529 9.909 1.00 96.00 265 GLY A C 1
ATOM 1965 O O . GLY A 1 265 ? 20.798 -18.530 9.587 1.00 96.00 265 GLY A O 1
ATOM 1966 N N . GLY A 1 266 ? 20.997 -20.771 9.660 1.00 97.31 266 GLY A N 1
ATOM 1967 C CA . GLY A 1 266 ? 19.739 -21.082 8.977 1.00 97.31 266 GLY A CA 1
ATOM 1968 C C . GLY A 1 266 ? 19.732 -20.677 7.503 1.00 97.31 266 GLY A C 1
ATOM 1969 O O . GLY A 1 266 ? 18.695 -20.266 6.989 1.00 97.31 266 GLY A O 1
ATOM 1970 N N . LEU A 1 267 ? 20.887 -20.731 6.826 1.00 97.50 267 LEU A N 1
ATOM 1971 C CA . LEU A 1 267 ? 21.040 -20.247 5.451 1.00 97.50 267 LEU A CA 1
ATOM 1972 C C . LEU A 1 267 ? 21.401 -21.365 4.474 1.00 97.50 267 LEU A C 1
ATOM 1974 O O . LEU A 1 267 ? 22.367 -22.104 4.665 1.00 97.50 267 LEU A O 1
ATOM 1978 N N . VAL A 1 268 ? 20.668 -21.414 3.367 1.00 97.12 268 VAL A N 1
ATOM 1979 C CA . VAL A 1 268 ? 20.947 -22.238 2.186 1.00 97.12 268 VAL A CA 1
ATOM 1980 C C . VAL A 1 268 ? 20.919 -21.369 0.930 1.00 97.12 268 VAL A C 1
ATOM 1982 O O . VAL A 1 268 ? 20.533 -20.203 0.964 1.00 97.12 268 VAL A O 1
ATOM 1985 N N . LYS A 1 269 ? 21.352 -21.915 -0.212 1.00 96.62 269 LYS A N 1
ATOM 1986 C CA . LYS A 1 269 ? 21.327 -21.174 -1.480 1.00 96.62 269 LYS A CA 1
ATOM 1987 C C . LYS A 1 269 ? 19.875 -20.810 -1.853 1.00 96.62 269 LYS A C 1
ATOM 1989 O O . LYS A 1 269 ? 19.085 -21.741 -2.028 1.00 96.62 269 LYS A O 1
ATOM 1994 N N . PRO A 1 270 ? 19.543 -19.517 -2.047 1.00 96.44 270 PRO A N 1
ATOM 1995 C CA . PRO A 1 270 ? 18.214 -19.095 -2.483 1.00 96.44 270 PRO A CA 1
ATOM 1996 C C . PRO A 1 270 ? 17.820 -19.701 -3.833 1.00 96.44 270 PRO A C 1
ATOM 1998 O O . PRO A 1 270 ? 18.656 -19.850 -4.733 1.00 96.44 270 PRO A O 1
ATOM 2001 N N . ARG A 1 271 ? 16.537 -20.033 -3.977 1.00 94.44 271 ARG A N 1
ATOM 2002 C CA . ARG A 1 271 ? 15.929 -20.626 -5.176 1.00 94.44 271 ARG A CA 1
ATOM 2003 C C . ARG A 1 271 ? 14.677 -19.830 -5.570 1.00 94.44 271 ARG A C 1
ATOM 2005 O O . ARG A 1 271 ? 13.565 -20.321 -5.392 1.00 94.44 271 ARG A O 1
ATOM 2012 N N . PRO A 1 272 ? 14.832 -18.593 -6.078 1.00 90.75 272 PRO A N 1
ATOM 2013 C CA . PRO A 1 272 ? 13.701 -17.799 -6.545 1.00 90.75 272 PRO A CA 1
ATOM 2014 C C . PRO A 1 272 ? 12.988 -18.506 -7.705 1.00 90.75 272 PRO A C 1
ATOM 2016 O O . PRO A 1 272 ? 13.640 -19.028 -8.613 1.00 90.75 272 PRO A O 1
ATOM 2019 N N . ALA A 1 273 ? 11.653 -18.500 -7.700 1.00 88.38 273 ALA A N 1
ATOM 2020 C CA . ALA A 1 273 ? 10.882 -19.029 -8.824 1.00 88.38 273 ALA A CA 1
ATOM 2021 C C . ALA A 1 273 ? 11.166 -18.216 -10.099 1.00 88.38 273 ALA A C 1
ATOM 2023 O O . ALA A 1 273 ? 11.448 -17.018 -10.012 1.00 88.38 273 ALA A O 1
ATOM 2024 N N . LYS A 1 274 ? 11.034 -18.826 -11.281 1.00 91.19 274 LYS A N 1
ATOM 2025 C CA . LYS A 1 274 ? 11.179 -18.115 -12.562 1.00 91.19 274 LYS A CA 1
ATOM 2026 C C . LYS A 1 274 ? 10.171 -16.957 -12.651 1.00 91.19 274 LYS A C 1
ATOM 2028 O O . LYS A 1 274 ? 9.060 -17.066 -12.140 1.00 91.19 274 LYS A O 1
ATOM 2033 N N . ALA A 1 275 ? 10.566 -15.850 -13.277 1.00 94.69 275 ALA A N 1
ATOM 2034 C CA . ALA A 1 275 ? 9.655 -14.741 -13.542 1.00 94.69 275 ALA A CA 1
ATOM 2035 C C . ALA A 1 275 ? 8.590 -15.127 -14.578 1.00 94.69 275 ALA A C 1
ATOM 2037 O O . ALA A 1 275 ? 8.920 -15.740 -15.596 1.00 94.69 275 ALA A O 1
ATOM 2038 N N . ALA A 1 276 ? 7.346 -14.706 -14.344 1.00 95.12 276 ALA A N 1
ATOM 2039 C CA . ALA A 1 276 ? 6.228 -14.893 -15.272 1.00 95.12 276 ALA A CA 1
ATOM 2040 C C . ALA A 1 276 ? 6.411 -14.122 -16.592 1.00 95.12 276 ALA A C 1
ATOM 2042 O O . ALA A 1 276 ? 5.913 -14.529 -17.638 1.00 95.12 276 ALA A O 1
ATOM 2043 N N . ARG A 1 277 ? 7.124 -12.990 -16.540 1.00 96.31 277 ARG A N 1
ATOM 2044 C CA . ARG A 1 277 ? 7.363 -12.086 -17.670 1.00 96.31 277 ARG A CA 1
ATOM 2045 C C . ARG A 1 277 ? 8.786 -11.550 -17.659 1.00 96.31 277 ARG A C 1
ATOM 2047 O O . ARG A 1 277 ? 9.411 -11.429 -16.603 1.00 96.31 277 ARG A O 1
ATOM 2054 N N . ARG A 1 278 ? 9.275 -11.142 -18.830 1.00 98.00 278 ARG A N 1
ATOM 2055 C CA . ARG A 1 278 ? 10.532 -10.403 -18.965 1.00 98.00 278 ARG A CA 1
ATOM 2056 C C . ARG A 1 278 ? 10.254 -8.912 -18.803 1.00 98.00 278 ARG A C 1
ATOM 2058 O O . ARG A 1 278 ? 9.660 -8.290 -19.679 1.00 98.00 278 ARG A O 1
ATOM 2065 N N . VAL A 1 279 ? 10.696 -8.343 -17.686 1.00 98.44 279 VAL A N 1
ATOM 2066 C CA . VAL A 1 279 ? 10.420 -6.945 -17.330 1.00 98.44 279 VAL A CA 1
ATOM 2067 C C . VAL A 1 279 ? 11.696 -6.106 -17.379 1.00 98.44 279 VAL A C 1
ATOM 2069 O O . VAL A 1 279 ? 12.715 -6.479 -16.793 1.00 98.44 279 VAL A O 1
ATOM 2072 N N . THR A 1 280 ? 11.606 -4.942 -18.023 1.00 98.56 280 THR A N 1
ATOM 2073 C CA . THR A 1 280 ? 12.608 -3.873 -17.965 1.00 98.56 280 THR A CA 1
ATOM 2074 C C . THR A 1 280 ? 12.005 -2.653 -17.260 1.00 98.56 280 THR A C 1
ATOM 2076 O O . THR A 1 280 ? 11.058 -2.040 -17.749 1.00 98.56 280 THR A O 1
ATOM 2079 N N . LEU A 1 281 ? 12.551 -2.287 -16.102 1.00 97.94 281 LEU A N 1
ATOM 2080 C CA . LEU A 1 281 ? 12.138 -1.145 -15.287 1.00 97.94 281 LEU A CA 1
ATOM 2081 C C . LEU A 1 281 ? 13.035 0.064 -15.576 1.00 97.94 281 LEU A C 1
ATOM 2083 O O . LEU A 1 281 ? 14.255 -0.012 -15.440 1.00 97.94 281 LEU A O 1
ATOM 2087 N N . LEU A 1 282 ? 12.436 1.186 -15.964 1.00 96.81 282 LEU A N 1
ATOM 2088 C CA . LEU A 1 282 ? 13.145 2.344 -16.505 1.00 96.81 282 LEU A CA 1
ATOM 2089 C C . LEU A 1 282 ? 12.967 3.581 -15.621 1.00 96.81 282 LEU A C 1
ATOM 2091 O O . LEU A 1 282 ? 11.895 3.807 -15.064 1.00 96.81 282 LEU A O 1
ATOM 2095 N N . GLN A 1 283 ? 13.983 4.440 -15.537 1.00 94.69 283 GLN A N 1
ATOM 2096 C CA . GLN A 1 283 ? 13.833 5.792 -14.994 1.00 94.69 283 GLN A CA 1
ATOM 2097 C C . GLN A 1 283 ? 14.746 6.821 -15.670 1.00 94.69 283 GLN A C 1
ATOM 2099 O O . GLN A 1 283 ? 15.886 6.536 -16.036 1.00 94.69 283 GLN A O 1
ATOM 2104 N N . ARG A 1 284 ? 14.265 8.069 -15.740 1.00 93.44 284 ARG A N 1
ATOM 2105 C CA . ARG A 1 284 ? 15.039 9.220 -16.241 1.00 93.44 284 ARG A CA 1
ATOM 2106 C C . ARG A 1 284 ? 16.180 9.619 -15.313 1.00 93.44 284 ARG A C 1
ATOM 2108 O O . ARG A 1 284 ? 17.257 9.972 -15.778 1.00 93.44 284 ARG A O 1
ATOM 2115 N N . LYS A 1 285 ? 15.949 9.559 -13.996 1.00 92.38 285 LYS A N 1
ATOM 2116 C CA . LYS A 1 285 ? 16.963 9.893 -12.987 1.00 92.38 285 LYS A CA 1
ATOM 2117 C C . LYS A 1 285 ? 18.174 8.972 -13.173 1.00 92.38 285 LYS A C 1
ATOM 2119 O O . LYS A 1 285 ? 18.010 7.763 -13.336 1.00 92.38 285 LYS A O 1
ATOM 2124 N N . ALA A 1 286 ? 19.379 9.537 -13.139 1.00 92.44 286 ALA A N 1
ATOM 2125 C CA . ALA A 1 286 ? 20.626 8.777 -13.266 1.00 92.44 286 ALA A CA 1
ATOM 2126 C C . ALA A 1 286 ? 20.995 8.001 -11.987 1.00 92.44 286 ALA A C 1
ATOM 2128 O O . ALA A 1 286 ? 21.870 7.140 -12.019 1.00 92.44 286 ALA A O 1
ATOM 2129 N N . THR A 1 287 ? 20.325 8.291 -10.867 1.00 94.06 287 THR A N 1
ATOM 2130 C CA . THR A 1 287 ? 20.497 7.567 -9.605 1.00 94.06 287 THR A CA 1
ATOM 2131 C C . THR A 1 287 ? 20.111 6.096 -9.743 1.00 94.06 287 THR A C 1
ATOM 2133 O O . THR A 1 287 ? 19.428 5.689 -10.683 1.00 94.06 287 THR A O 1
ATOM 2136 N N . ARG A 1 288 ? 20.538 5.269 -8.787 1.00 93.69 288 ARG A N 1
ATOM 2137 C CA . ARG A 1 288 ? 20.184 3.847 -8.768 1.00 93.69 288 ARG A CA 1
ATOM 2138 C C . ARG A 1 288 ? 18.652 3.669 -8.718 1.00 93.69 288 ARG A C 1
ATOM 2140 O O . ARG A 1 288 ? 18.018 4.268 -7.847 1.00 93.69 288 ARG A O 1
ATOM 2147 N N . PRO A 1 289 ? 18.049 2.820 -9.574 1.00 94.94 289 PRO A N 1
ATOM 2148 C CA . PRO A 1 289 ? 16.625 2.515 -9.498 1.00 94.94 289 PRO A CA 1
ATOM 2149 C C . PRO A 1 289 ? 16.214 2.014 -8.113 1.00 94.94 289 PRO A C 1
ATOM 2151 O O . PRO A 1 289 ? 16.867 1.149 -7.519 1.00 94.94 289 PRO A O 1
ATOM 2154 N N . GLY A 1 290 ? 15.143 2.604 -7.584 1.00 92.81 290 GLY A N 1
ATOM 2155 C CA . GLY A 1 290 ? 14.648 2.327 -6.241 1.00 92.81 290 GLY A CA 1
ATOM 2156 C C . GLY A 1 290 ? 15.496 2.902 -5.102 1.00 92.81 290 GLY A C 1
ATOM 2157 O O . GLY A 1 290 ? 15.312 2.473 -3.965 1.00 92.81 290 GLY A O 1
ATOM 2158 N N . ALA A 1 291 ? 16.423 3.835 -5.362 1.00 91.38 291 ALA A N 1
ATOM 2159 C CA . ALA A 1 291 ? 17.173 4.533 -4.309 1.00 91.38 291 ALA A CA 1
ATOM 2160 C C . ALA A 1 291 ? 16.265 5.335 -3.361 1.00 91.38 291 ALA A C 1
ATOM 2162 O O . ALA A 1 291 ? 16.559 5.410 -2.176 1.00 91.38 291 ALA A O 1
ATOM 2163 N N . GLY A 1 292 ? 15.156 5.881 -3.872 1.00 89.12 292 GLY A N 1
ATOM 2164 C CA . GLY A 1 292 ? 14.158 6.618 -3.086 1.00 89.12 292 GLY A CA 1
ATOM 2165 C C . GLY A 1 292 ? 13.059 5.753 -2.460 1.00 89.12 292 GLY A C 1
ATOM 2166 O O . GLY A 1 292 ? 12.086 6.295 -1.950 1.00 89.12 292 GLY A O 1
ATOM 2167 N N . LEU A 1 293 ? 13.161 4.419 -2.531 1.00 92.88 293 LEU A N 1
ATOM 2168 C CA . LEU A 1 293 ? 12.235 3.547 -1.805 1.00 92.88 293 LEU A CA 1
ATOM 2169 C C . LEU A 1 293 ? 12.487 3.632 -0.295 1.00 92.88 293 LEU A C 1
ATOM 2171 O O . LEU A 1 293 ? 13.581 3.983 0.143 1.00 92.88 293 LEU A O 1
ATOM 2175 N N . ALA A 1 294 ? 11.481 3.224 0.477 1.00 91.62 294 ALA A N 1
ATOM 2176 C CA . ALA A 1 294 ? 11.529 3.130 1.932 1.00 91.62 294 ALA A CA 1
ATOM 2177 C C . ALA A 1 294 ? 12.822 2.470 2.448 1.00 91.62 294 ALA A C 1
ATOM 2179 O O . ALA A 1 294 ? 13.305 1.472 1.899 1.00 91.62 294 ALA A O 1
ATOM 2180 N N . LYS A 1 295 ? 13.384 3.033 3.520 1.00 92.44 295 LYS A N 1
ATOM 2181 C CA . LYS A 1 295 ? 14.740 2.737 4.004 1.00 92.44 295 LYS A CA 1
ATOM 2182 C C . LYS A 1 295 ? 14.921 1.273 4.396 1.00 92.44 295 LYS A C 1
ATOM 2184 O O . LYS A 1 295 ? 15.930 0.656 4.056 1.00 92.44 295 LYS A O 1
ATOM 2189 N N . THR A 1 296 ? 13.920 0.695 5.052 1.00 95.81 296 THR A N 1
ATOM 2190 C CA . THR A 1 296 ? 13.992 -0.665 5.605 1.00 95.81 296 THR A CA 1
ATOM 2191 C C . THR A 1 296 ? 13.398 -1.738 4.695 1.00 95.81 296 THR A C 1
ATOM 2193 O O . THR A 1 296 ? 13.637 -2.922 4.926 1.00 95.81 296 THR A O 1
ATOM 2196 N N . THR A 1 297 ? 12.664 -1.358 3.643 1.00 95.75 297 THR A N 1
ATOM 2197 C CA . THR A 1 297 ? 11.956 -2.300 2.752 1.00 95.75 297 THR A CA 1
ATOM 2198 C C . THR A 1 297 ? 12.390 -2.203 1.292 1.00 95.75 297 THR A C 1
ATOM 2200 O O . THR A 1 297 ? 12.316 -3.187 0.559 1.00 95.75 297 THR A O 1
ATOM 2203 N N . GLY A 1 298 ? 12.933 -1.068 0.849 1.00 95.44 298 GLY A N 1
ATOM 2204 C CA . GLY A 1 298 ? 13.342 -0.856 -0.539 1.00 95.44 298 GLY A CA 1
ATOM 2205 C C . GLY A 1 298 ? 14.381 -1.865 -1.028 1.00 95.44 298 GLY A C 1
ATOM 2206 O O . GLY A 1 298 ? 14.368 -2.264 -2.192 1.00 95.44 298 GLY A O 1
ATOM 2207 N N . TRP A 1 299 ? 15.268 -2.328 -0.142 1.00 95.81 299 TRP A N 1
ATOM 2208 C CA . TRP A 1 299 ? 16.245 -3.363 -0.484 1.00 95.81 299 TRP A CA 1
ATOM 2209 C C . TRP A 1 299 ? 15.590 -4.720 -0.766 1.00 95.81 299 TRP A C 1
ATOM 2211 O O . TRP A 1 299 ? 16.074 -5.421 -1.653 1.00 95.81 299 TRP A O 1
ATOM 2221 N N . ILE A 1 300 ? 14.482 -5.047 -0.090 1.00 95.69 300 ILE A N 1
ATOM 2222 C CA . ILE A 1 300 ? 13.730 -6.297 -0.267 1.00 95.69 300 ILE A CA 1
ATOM 2223 C C . ILE A 1 300 ? 13.190 -6.348 -1.695 1.00 95.69 300 ILE A C 1
ATOM 2225 O O . ILE A 1 300 ? 13.473 -7.289 -2.432 1.00 95.69 300 ILE A O 1
ATOM 2229 N N . HIS A 1 301 ? 12.505 -5.284 -2.128 1.00 95.50 301 HIS A N 1
ATOM 2230 C CA . HIS A 1 301 ? 11.946 -5.192 -3.479 1.00 95.50 301 HIS A CA 1
ATOM 2231 C C . HIS A 1 301 ? 13.033 -5.230 -4.560 1.00 95.50 301 HIS A C 1
ATOM 2233 O O . HIS A 1 301 ? 12.903 -5.943 -5.554 1.00 95.50 301 HIS A O 1
ATOM 2239 N N . ARG A 1 302 ? 14.150 -4.516 -4.360 1.00 96.44 302 ARG A N 1
ATOM 2240 C CA . ARG A 1 302 ? 15.289 -4.561 -5.294 1.00 96.44 302 ARG A CA 1
ATOM 2241 C C . ARG A 1 302 ? 15.900 -5.959 -5.388 1.00 96.44 302 ARG A C 1
ATOM 2243 O O . ARG A 1 302 ? 16.210 -6.401 -6.491 1.00 96.44 302 ARG A O 1
ATOM 2250 N N . ALA A 1 303 ? 16.089 -6.637 -4.257 1.00 95.94 303 ALA A N 1
ATOM 2251 C CA . ALA A 1 303 ? 16.654 -7.981 -4.217 1.00 95.94 303 ALA A CA 1
ATOM 2252 C C . ALA A 1 303 ? 15.728 -8.997 -4.900 1.00 95.94 303 ALA A C 1
ATOM 2254 O O . ALA A 1 303 ? 16.197 -9.746 -5.754 1.00 95.94 303 ALA A O 1
ATOM 2255 N N . ALA A 1 304 ? 14.426 -8.958 -4.601 1.00 94.81 304 ALA A N 1
ATOM 2256 C CA . ALA A 1 304 ? 13.429 -9.847 -5.191 1.00 94.81 304 ALA A CA 1
ATOM 2257 C C . ALA A 1 304 ? 13.347 -9.685 -6.718 1.00 94.81 304 ALA A C 1
ATOM 2259 O O . ALA A 1 304 ? 13.503 -10.657 -7.455 1.00 94.81 304 ALA A O 1
ATOM 2260 N N . LEU A 1 305 ? 13.210 -8.453 -7.220 1.00 96.31 305 LEU A N 1
ATOM 2261 C CA . LEU A 1 305 ? 13.157 -8.209 -8.665 1.00 96.31 305 LEU A CA 1
ATOM 2262 C C . LEU A 1 305 ? 14.471 -8.580 -9.370 1.00 96.31 305 LEU A C 1
ATOM 2264 O O . LEU A 1 305 ? 14.445 -9.147 -10.462 1.00 96.31 305 LEU A O 1
ATOM 2268 N N . LYS A 1 306 ? 15.630 -8.331 -8.741 1.00 96.31 306 LYS A N 1
ATOM 2269 C CA . LYS A 1 306 ? 16.928 -8.767 -9.282 1.00 96.31 306 LYS A CA 1
ATOM 2270 C C . LYS A 1 306 ? 17.019 -10.294 -9.357 1.00 96.31 306 LYS A C 1
ATOM 2272 O O . LYS A 1 306 ? 17.494 -10.821 -10.358 1.00 96.31 306 LYS A O 1
ATOM 2277 N N . ALA A 1 307 ? 16.552 -11.000 -8.328 1.00 94.88 307 ALA A N 1
ATOM 2278 C CA . ALA A 1 307 ? 16.512 -12.461 -8.287 1.00 94.88 307 ALA A CA 1
ATOM 2279 C C . ALA A 1 307 ? 15.590 -13.052 -9.371 1.00 94.88 307 ALA A C 1
ATOM 2281 O O . ALA A 1 307 ? 15.864 -14.130 -9.892 1.00 94.88 307 ALA A O 1
ATOM 2282 N N . LYS A 1 308 ? 14.550 -12.305 -9.765 1.00 94.75 308 LYS A N 1
ATOM 2283 C CA . LYS A 1 308 ? 13.647 -12.604 -10.888 1.00 94.75 308 LYS A CA 1
ATOM 2284 C C . LYS A 1 308 ? 14.196 -12.175 -12.259 1.00 94.75 308 LYS A C 1
ATOM 2286 O O . LYS A 1 308 ? 13.526 -12.363 -13.268 1.00 94.75 308 LYS A O 1
ATOM 2291 N N . GLY A 1 309 ? 15.402 -11.609 -12.325 1.00 96.19 309 GLY A N 1
ATOM 2292 C CA . GLY A 1 309 ? 16.031 -11.202 -13.584 1.00 96.19 309 GLY A CA 1
ATOM 2293 C C . GLY A 1 309 ? 15.438 -9.940 -14.219 1.00 96.19 309 GLY A C 1
ATOM 2294 O O . GLY A 1 309 ? 15.618 -9.731 -15.417 1.00 96.19 309 GLY A O 1
ATOM 2295 N N . VAL A 1 310 ? 14.747 -9.096 -13.444 1.00 97.88 310 VAL A N 1
ATOM 2296 C CA . VAL A 1 310 ? 14.261 -7.796 -13.929 1.00 97.88 310 VAL A CA 1
ATOM 2297 C C . VAL A 1 310 ? 15.445 -6.901 -14.280 1.00 97.88 310 VAL A C 1
ATOM 2299 O O . VAL A 1 310 ? 16.305 -6.623 -13.440 1.00 97.88 310 VAL A O 1
ATOM 2302 N N . GLU A 1 311 ? 15.472 -6.415 -15.518 1.00 98.00 311 GLU A N 1
ATOM 2303 C CA . GLU A 1 311 ? 16.461 -5.438 -15.969 1.00 98.00 311 GLU A CA 1
ATOM 2304 C C . GLU A 1 311 ? 16.058 -4.053 -15.447 1.00 98.00 311 GLU A C 1
ATOM 2306 O O . GLU A 1 311 ? 14.925 -3.625 -15.639 1.00 98.00 311 GLU A O 1
ATOM 2311 N N . MET A 1 312 ? 16.962 -3.335 -14.780 1.00 97.56 312 MET A N 1
ATOM 2312 C CA . MET A 1 312 ? 16.682 -1.994 -14.255 1.00 97.56 312 MET A CA 1
ATOM 2313 C C . MET A 1 312 ? 17.627 -0.975 -14.890 1.00 97.56 312 MET A C 1
ATOM 2315 O O . MET A 1 312 ? 18.838 -1.048 -14.679 1.00 97.56 312 MET A O 1
ATOM 2319 N N . LEU A 1 313 ? 17.085 -0.011 -15.638 1.00 96.25 313 LEU A N 1
ATOM 2320 C CA . LEU A 1 313 ? 17.858 1.010 -16.348 1.00 96.25 313 LEU A CA 1
ATOM 2321 C C . LEU A 1 313 ? 17.571 2.408 -15.790 1.00 96.25 313 LEU A C 1
ATOM 2323 O O . LEU A 1 313 ? 16.422 2.825 -15.646 1.00 96.25 313 LEU A O 1
ATOM 2327 N N . ALA A 1 314 ? 18.642 3.146 -15.512 1.00 95.62 314 ALA A N 1
ATOM 2328 C CA . ALA A 1 314 ? 18.613 4.535 -15.066 1.00 95.62 314 ALA A CA 1
ATOM 2329 C C . ALA A 1 314 ? 19.261 5.464 -16.095 1.00 95.62 314 ALA A C 1
ATOM 2331 O O . ALA A 1 314 ? 20.054 5.023 -16.933 1.00 95.62 314 ALA A O 1
ATOM 2332 N N . GLY A 1 315 ? 18.953 6.759 -15.995 1.00 94.69 315 GLY A N 1
ATOM 2333 C CA . GLY A 1 315 ? 19.508 7.775 -16.888 1.00 94.69 315 GLY A CA 1
ATOM 2334 C C . GLY A 1 315 ? 19.025 7.628 -18.330 1.00 94.69 315 GLY A C 1
ATOM 2335 O O . GLY A 1 315 ? 19.808 7.864 -19.250 1.00 94.69 315 GLY A O 1
ATOM 2336 N N . VAL A 1 316 ? 17.782 7.174 -18.528 1.00 95.31 316 VAL A N 1
ATOM 2337 C CA . VAL A 1 316 ? 17.212 6.972 -19.867 1.00 95.31 316 VAL A CA 1
ATOM 2338 C C . VAL A 1 316 ? 16.331 8.145 -20.292 1.00 95.31 316 VAL A C 1
ATOM 2340 O O . VAL A 1 316 ? 15.571 8.695 -19.495 1.00 95.31 316 VAL A O 1
ATOM 2343 N N . ARG A 1 317 ? 16.394 8.501 -21.571 1.00 95.12 317 ARG A N 1
ATOM 2344 C CA . ARG A 1 317 ? 15.408 9.333 -22.264 1.00 95.12 317 ARG A CA 1
ATOM 2345 C C . ARG A 1 317 ? 14.478 8.414 -23.053 1.00 95.12 317 ARG A C 1
ATOM 2347 O O . ARG A 1 317 ? 14.937 7.436 -23.636 1.00 95.12 317 ARG A O 1
ATOM 2354 N N . TYR A 1 318 ? 13.183 8.714 -23.039 1.00 95.75 318 TYR A N 1
ATOM 2355 C CA . TYR A 1 318 ? 12.177 7.976 -23.801 1.00 95.75 318 TYR A CA 1
ATOM 2356 C C . TYR A 1 318 ? 11.959 8.689 -25.134 1.00 95.75 318 TYR A C 1
ATOM 2358 O O . TYR A 1 318 ? 11.526 9.841 -25.132 1.00 95.75 318 TYR A O 1
ATOM 2366 N N . ASP A 1 319 ? 12.273 8.028 -26.245 1.00 95.88 319 ASP A N 1
ATOM 2367 C CA . ASP A 1 319 ? 12.305 8.688 -27.552 1.00 95.88 319 ASP A CA 1
ATOM 2368 C C . ASP A 1 319 ? 10.990 8.513 -28.311 1.00 95.88 319 ASP A C 1
ATOM 2370 O O . ASP A 1 319 ? 10.429 9.493 -28.795 1.00 95.88 319 ASP A O 1
ATOM 2374 N N . ARG A 1 320 ? 10.490 7.273 -28.411 1.00 97.06 320 ARG A N 1
ATOM 2375 C CA . ARG A 1 320 ? 9.220 6.950 -29.080 1.00 97.06 320 ARG A CA 1
ATOM 2376 C C . ARG A 1 320 ? 8.705 5.564 -28.692 1.00 97.06 320 ARG A C 1
ATOM 2378 O O . ARG A 1 320 ? 9.508 4.664 -28.443 1.00 97.06 320 ARG A O 1
ATOM 2385 N N . VAL A 1 321 ? 7.383 5.390 -28.714 1.00 97.75 321 VAL A N 1
ATOM 2386 C CA . VAL A 1 321 ? 6.709 4.083 -28.750 1.00 97.75 321 VAL A CA 1
ATOM 2387 C C . VAL A 1 321 ? 6.048 3.862 -30.114 1.00 97.75 321 VAL A C 1
ATOM 2389 O O . VAL A 1 321 ? 5.367 4.752 -30.618 1.00 97.75 321 VAL A O 1
ATOM 2392 N N . ASP A 1 322 ? 6.240 2.685 -30.704 1.00 97.50 322 ASP A N 1
ATOM 2393 C CA . ASP A 1 322 ? 5.618 2.249 -31.962 1.00 97.50 322 ASP A CA 1
ATOM 2394 C C . ASP A 1 322 ? 5.435 0.714 -31.998 1.00 97.50 322 ASP A C 1
ATOM 2396 O O . ASP A 1 322 ? 5.566 0.036 -30.972 1.00 97.50 322 ASP A O 1
ATOM 2400 N N . ASP A 1 323 ? 5.112 0.151 -33.168 1.00 97.56 323 ASP A N 1
ATOM 2401 C CA . ASP A 1 323 ? 4.897 -1.288 -33.366 1.00 97.56 323 ASP A CA 1
ATOM 2402 C C . ASP A 1 323 ? 6.112 -2.150 -32.993 1.00 97.56 323 ASP A C 1
ATOM 2404 O O . ASP A 1 323 ? 5.943 -3.284 -32.526 1.00 97.56 323 ASP A O 1
ATOM 2408 N N . ALA A 1 324 ? 7.327 -1.615 -33.141 1.00 96.75 324 ALA A N 1
ATOM 2409 C CA . ALA A 1 324 ? 8.555 -2.329 -32.818 1.00 96.75 324 ALA A CA 1
ATOM 2410 C C . ALA A 1 324 ? 8.822 -2.354 -31.303 1.00 96.75 324 ALA A C 1
ATOM 2412 O O . ALA A 1 324 ? 9.397 -3.316 -30.795 1.00 96.75 324 ALA A O 1
ATOM 2413 N N . GLY A 1 325 ? 8.369 -1.339 -30.558 1.00 97.44 325 GLY A N 1
ATOM 2414 C CA . GLY A 1 325 ? 8.464 -1.299 -29.099 1.00 97.44 325 GLY A CA 1
ATOM 2415 C C . GLY A 1 325 ? 8.730 0.099 -28.547 1.00 97.44 325 GLY A C 1
ATOM 2416 O O . GLY A 1 325 ? 8.143 1.077 -28.999 1.00 97.44 325 GLY A O 1
ATOM 2417 N N . LEU A 1 326 ? 9.595 0.192 -27.533 1.00 98.19 326 LEU A N 1
ATOM 2418 C CA . LEU A 1 326 ? 9.994 1.456 -26.904 1.00 98.19 326 LEU A CA 1
ATOM 2419 C C . LEU A 1 326 ? 11.453 1.767 -27.246 1.00 98.19 326 LEU A C 1
ATOM 2421 O O . LEU A 1 326 ? 12.362 1.054 -26.822 1.00 98.19 326 LEU A O 1
ATOM 2425 N N . THR A 1 327 ? 11.687 2.862 -27.962 1.00 98.31 327 THR A N 1
ATOM 2426 C CA . THR A 1 327 ? 13.041 3.372 -28.209 1.00 98.31 327 THR A CA 1
ATOM 2427 C C . THR A 1 327 ? 13.481 4.255 -27.046 1.00 98.31 327 THR A C 1
ATOM 2429 O O . THR A 1 327 ? 12.763 5.183 -26.654 1.00 98.31 327 THR A O 1
ATOM 2432 N N . ILE A 1 328 ? 14.659 3.967 -26.492 1.00 97.62 328 ILE A N 1
ATOM 2433 C CA . ILE A 1 328 ? 15.288 4.762 -25.436 1.00 97.62 328 ILE A CA 1
ATOM 2434 C C . ILE A 1 328 ? 16.687 5.215 -25.850 1.00 97.62 328 ILE A C 1
ATOM 2436 O O . ILE A 1 328 ? 17.410 4.485 -26.525 1.00 97.62 328 ILE A O 1
ATOM 2440 N N . THR A 1 329 ? 17.107 6.373 -25.350 1.00 96.50 329 THR A N 1
ATOM 2441 C CA . THR A 1 329 ? 18.502 6.826 -25.405 1.00 96.50 329 THR A CA 1
ATOM 2442 C C . THR A 1 329 ? 19.087 6.815 -23.995 1.00 96.50 329 THR A C 1
ATOM 2444 O O . THR A 1 329 ? 18.451 7.309 -23.061 1.00 96.50 329 THR A O 1
ATOM 2447 N N . ARG A 1 330 ? 20.307 6.302 -23.815 1.00 93.69 330 ARG A N 1
ATOM 2448 C CA . ARG A 1 330 ? 21.029 6.328 -22.534 1.00 93.69 330 ARG A CA 1
ATOM 2449 C C . ARG A 1 330 ? 22.380 7.021 -22.676 1.00 93.69 330 ARG A C 1
ATOM 2451 O O . ARG A 1 330 ? 23.095 6.802 -23.643 1.00 93.69 330 ARG A O 1
ATOM 2458 N N . GLY A 1 331 ? 22.757 7.788 -21.654 1.00 81.88 331 GLY A N 1
ATOM 2459 C CA . GLY A 1 331 ? 24.045 8.482 -21.596 1.00 81.88 331 GLY A CA 1
ATOM 2460 C C . GLY A 1 331 ? 23.972 9.909 -22.136 1.00 81.88 331 GLY A C 1
ATOM 2461 O O . GLY A 1 331 ? 23.246 10.200 -23.080 1.00 81.88 331 GLY A O 1
ATOM 2462 N N . THR A 1 332 ? 24.712 10.815 -21.494 1.00 74.19 332 THR A N 1
ATOM 2463 C CA . THR A 1 332 ? 24.741 12.245 -21.849 1.00 74.19 332 THR A CA 1
ATOM 2464 C C . THR A 1 332 ? 25.944 12.615 -22.712 1.00 74.19 332 THR A C 1
ATOM 2466 O O . THR A 1 332 ? 25.823 13.469 -23.580 1.00 74.19 332 THR A O 1
ATOM 2469 N N . LYS A 1 333 ? 27.101 11.975 -22.488 1.00 77.12 333 LYS A N 1
ATOM 2470 C CA . LYS A 1 333 ? 28.345 12.239 -23.236 1.00 77.12 333 LYS A CA 1
ATOM 2471 C C . LYS A 1 333 ? 28.453 11.427 -24.530 1.00 77.12 333 LYS A C 1
ATOM 2473 O O . LYS A 1 333 ? 28.927 11.946 -25.530 1.00 77.12 333 LYS A O 1
ATOM 2478 N N . SER A 1 334 ? 27.977 10.184 -24.498 1.00 82.94 334 SER A N 1
ATOM 2479 C CA . SER A 1 334 ? 27.929 9.274 -25.646 1.00 82.94 334 SER A CA 1
ATOM 2480 C C . SER A 1 334 ? 26.549 8.616 -25.661 1.00 82.94 334 SER A C 1
ATOM 2482 O O . SER A 1 334 ? 26.379 7.578 -25.019 1.00 82.94 334 SER A O 1
ATOM 2484 N N . PRO A 1 335 ? 25.537 9.264 -26.267 1.00 89.25 335 PRO A N 1
ATOM 2485 C CA . PRO A 1 335 ? 24.172 8.760 -26.255 1.00 89.25 335 PRO A CA 1
ATOM 2486 C C . PRO A 1 335 ? 24.074 7.468 -27.068 1.00 89.25 335 PRO A C 1
ATOM 2488 O O . PRO A 1 335 ? 24.300 7.458 -28.276 1.00 89.25 335 PRO A O 1
ATOM 2491 N N . GLU A 1 336 ? 23.712 6.380 -26.400 1.00 93.50 336 GLU A N 1
ATOM 2492 C CA . GLU A 1 336 ? 23.444 5.090 -27.022 1.00 93.50 336 GLU A CA 1
ATOM 2493 C C . GLU A 1 336 ? 21.931 4.914 -27.159 1.00 93.50 336 GLU A C 1
ATOM 2495 O O . GLU A 1 336 ? 21.198 4.934 -26.165 1.00 93.50 336 GLU A O 1
ATOM 2500 N N . THR A 1 337 ? 21.458 4.769 -28.396 1.00 96.06 337 THR A N 1
ATOM 2501 C CA . THR A 1 337 ? 20.045 4.495 -28.679 1.00 96.06 337 THR A CA 1
ATOM 2502 C C . THR A 1 337 ? 19.819 2.990 -28.720 1.00 96.06 337 THR A C 1
ATOM 2504 O O . THR A 1 337 ? 20.521 2.274 -29.431 1.00 96.06 337 THR A O 1
ATOM 2507 N N . ARG A 1 338 ? 18.817 2.512 -27.983 1.00 96.62 338 ARG A N 1
ATOM 2508 C CA . ARG A 1 338 ? 18.421 1.104 -27.925 1.00 96.62 338 ARG A CA 1
ATOM 2509 C C . ARG A 1 338 ? 16.918 0.981 -28.137 1.00 96.62 338 ARG A C 1
ATOM 2511 O O . ARG A 1 338 ? 16.130 1.608 -27.429 1.00 96.62 338 ARG A O 1
ATOM 2518 N N . LEU A 1 339 ? 16.526 0.116 -29.067 1.00 97.81 339 LEU A N 1
ATOM 2519 C CA . LEU A 1 339 ? 15.151 -0.356 -29.179 1.00 97.81 339 LEU A CA 1
ATOM 2520 C C . LEU A 1 339 ? 14.913 -1.455 -28.137 1.00 97.81 339 LEU A C 1
ATOM 2522 O O . LEU A 1 339 ? 15.611 -2.470 -28.111 1.00 97.81 339 LEU A O 1
ATOM 2526 N N . LEU A 1 340 ? 13.927 -1.252 -27.268 1.00 98.06 340 LEU A N 1
ATOM 2527 C CA . LEU A 1 340 ? 13.374 -2.300 -26.423 1.00 98.06 340 LEU A CA 1
ATOM 2528 C C . LEU A 1 340 ? 12.194 -2.920 -27.166 1.00 98.06 340 LEU A C 1
ATOM 2530 O O . LEU A 1 340 ? 11.107 -2.342 -27.195 1.00 98.06 340 LEU A O 1
ATOM 2534 N N . GLU A 1 341 ? 12.410 -4.092 -27.759 1.00 98.06 341 GLU A N 1
ATOM 2535 C CA . GLU A 1 341 ? 11.350 -4.867 -28.403 1.00 98.06 341 GLU A CA 1
ATOM 2536 C C . GLU A 1 341 ? 10.407 -5.438 -27.339 1.00 98.06 341 GLU A C 1
ATOM 2538 O O . GLU A 1 341 ? 10.645 -6.506 -26.769 1.00 98.06 341 GLU A O 1
ATOM 2543 N N . VAL A 1 342 ? 9.361 -4.680 -27.022 1.00 98.25 342 VAL A N 1
ATOM 2544 C CA . VAL A 1 342 ? 8.393 -5.016 -25.979 1.00 98.25 342 VAL A CA 1
ATOM 2545 C C . VAL A 1 342 ? 6.989 -5.149 -26.545 1.00 98.25 342 VAL A C 1
ATOM 2547 O O . VAL A 1 342 ? 6.579 -4.474 -27.497 1.00 98.25 342 VAL A O 1
ATOM 2550 N N . ASP A 1 343 ? 6.228 -6.026 -25.912 1.00 98.00 343 ASP A N 1
ATOM 2551 C CA . ASP A 1 343 ? 4.837 -6.289 -26.252 1.00 98.00 343 ASP A CA 1
ATOM 2552 C C . ASP A 1 343 ? 3.920 -5.303 -25.517 1.00 98.00 343 ASP A C 1
ATOM 2554 O O . ASP A 1 343 ? 2.815 -5.012 -25.968 1.00 98.00 343 ASP A O 1
ATOM 2558 N N . THR A 1 344 ? 4.374 -4.767 -24.379 1.00 98.19 344 THR A N 1
ATOM 2559 C CA . THR A 1 344 ? 3.612 -3.825 -23.553 1.00 98.19 344 THR A CA 1
ATOM 2560 C C . THR A 1 344 ? 4.527 -2.786 -22.898 1.00 98.19 344 THR A C 1
ATOM 2562 O O . THR A 1 344 ? 5.613 -3.106 -22.413 1.00 98.19 344 THR A O 1
ATOM 2565 N N . VAL A 1 345 ? 4.068 -1.536 -22.846 1.00 97.19 345 VAL A N 1
ATOM 2566 C CA . VAL A 1 345 ? 4.694 -0.423 -22.123 1.00 97.19 345 VAL A CA 1
ATOM 2567 C C . VAL A 1 345 ? 3.734 0.033 -21.027 1.00 97.19 345 VAL A C 1
ATOM 2569 O O . VAL A 1 345 ? 2.613 0.439 -21.315 1.00 97.19 345 VAL A O 1
ATOM 2572 N N . VAL A 1 346 ? 4.153 -0.020 -19.766 1.00 95.50 346 VAL A N 1
ATOM 2573 C CA . VAL A 1 346 ? 3.321 0.385 -18.626 1.00 95.50 346 VAL A CA 1
ATOM 2574 C C . VAL A 1 346 ? 3.746 1.756 -18.117 1.00 95.50 346 VAL A C 1
ATOM 2576 O O . VAL A 1 346 ? 4.928 1.984 -17.852 1.00 95.50 346 VAL A O 1
ATOM 2579 N N . LEU A 1 347 ? 2.773 2.650 -17.926 1.00 90.19 347 LEU A N 1
ATOM 2580 C CA . LEU A 1 347 ? 2.971 3.966 -17.314 1.00 90.19 347 LEU A CA 1
ATOM 2581 C C . LEU A 1 347 ? 2.496 3.946 -15.842 1.00 90.19 347 LEU A C 1
ATOM 2583 O O . LEU A 1 347 ? 1.289 3.867 -15.607 1.00 90.19 347 LEU A O 1
ATOM 2587 N N . PRO A 1 348 ? 3.397 4.014 -14.840 1.00 68.31 348 PRO A N 1
ATOM 2588 C CA . PRO A 1 348 ? 3.107 3.893 -13.409 1.00 68.31 348 PRO A CA 1
ATOM 2589 C C . PRO A 1 348 ? 2.977 5.234 -12.658 1.00 68.31 348 PRO A C 1
ATOM 2591 O O . PRO A 1 348 ? 3.309 5.304 -11.479 1.00 68.31 348 PRO A O 1
ATOM 2594 N N . HIS A 1 349 ? 2.570 6.331 -13.303 1.00 64.44 349 HIS A N 1
ATOM 2595 C CA . HIS A 1 349 ? 2.615 7.662 -12.676 1.00 64.44 349 HIS A CA 1
ATOM 2596 C C . HIS A 1 349 ? 1.240 8.151 -12.220 1.00 64.44 349 HIS A C 1
ATOM 2598 O O . HIS A 1 349 ? 0.457 8.489 -13.094 1.00 64.44 349 HIS A O 1
ATOM 2604 N N . PRO A 1 350 ? 0.945 8.292 -10.918 1.00 52.44 350 PRO A N 1
ATOM 2605 C CA . PRO A 1 350 ? -0.108 9.177 -10.410 1.00 52.44 350 PRO A CA 1
ATOM 2606 C C . PRO A 1 350 ? 0.397 10.624 -10.200 1.00 52.44 350 PRO A C 1
ATOM 2608 O O . PRO A 1 350 ? 1.505 10.818 -9.713 1.00 52.44 350 PRO A O 1
ATOM 2611 N N . LEU A 1 351 ? -0.406 11.644 -10.525 1.00 48.47 351 LEU A N 1
ATOM 2612 C CA . LEU A 1 351 ? -0.236 13.048 -10.100 1.00 48.47 351 LEU A CA 1
ATOM 2613 C C . LEU A 1 351 ? -0.953 13.293 -8.778 1.00 48.47 351 LEU A C 1
ATOM 2615 O O . LEU A 1 351 ? -2.130 12.959 -8.648 1.00 48.47 351 LEU A O 1
ATOM 2619 N N . VAL A 1 352 ? -0.322 14.043 -7.878 1.00 44.78 352 VAL A N 1
ATOM 2620 C CA . VAL A 1 352 ? -1.068 14.885 -6.936 1.00 44.78 352 VAL A CA 1
ATOM 2621 C C . VAL A 1 352 ? -1.721 15.996 -7.755 1.00 44.78 352 VAL A C 1
ATOM 2623 O O . VAL A 1 352 ? -1.053 16.682 -8.523 1.00 44.78 352 VAL A O 1
ATOM 2626 N N . ARG A 1 353 ? -3.043 16.124 -7.655 1.00 35.22 353 ARG A N 1
ATOM 2627 C CA . ARG A 1 353 ? -3.758 17.227 -8.289 1.00 35.22 353 ARG A CA 1
ATOM 2628 C C . ARG A 1 353 ? -3.512 18.482 -7.455 1.00 35.22 353 ARG A C 1
ATOM 2630 O O . ARG A 1 353 ? -3.853 18.478 -6.274 1.00 35.22 353 ARG A O 1
ATOM 2637 N N . ASP A 1 354 ? -3.045 19.553 -8.084 1.00 33.56 354 ASP A N 1
ATOM 2638 C CA . ASP A 1 354 ? -3.406 20.897 -7.642 1.00 33.56 354 ASP A CA 1
ATOM 2639 C C . ASP A 1 354 ? -4.906 21.050 -7.937 1.00 33.56 354 ASP A C 1
ATOM 2641 O O . ASP A 1 354 ? -5.336 21.376 -9.041 1.00 33.56 354 ASP A O 1
ATOM 2645 N N . LEU A 1 355 ? -5.753 20.665 -6.982 1.00 36.75 355 LEU A N 1
ATOM 2646 C CA . LEU A 1 355 ? -7.115 21.192 -6.926 1.00 36.75 355 LEU A CA 1
ATOM 2647 C C . LEU A 1 355 ? -6.904 22.641 -6.482 1.00 36.75 355 LEU A C 1
ATOM 2649 O O . LEU A 1 355 ? -6.476 22.860 -5.356 1.00 36.75 355 LEU A O 1
ATOM 2653 N N . VAL A 1 356 ? -7.057 23.645 -7.343 1.00 31.75 356 VAL A N 1
ATOM 2654 C CA . VAL A 1 356 ? -8.345 24.145 -7.824 1.00 31.75 356 VAL A CA 1
ATOM 2655 C C . VAL A 1 356 ? -8.115 25.081 -9.035 1.00 31.75 356 VAL A C 1
ATOM 2657 O O . VAL A 1 356 ? -7.564 26.158 -8.854 1.00 31.75 356 VAL A O 1
ATOM 2660 N N . ASP A 1 357 ? -8.618 24.751 -10.234 1.00 33.16 357 ASP A N 1
ATOM 2661 C CA . ASP A 1 357 ? -8.683 25.717 -11.361 1.00 33.16 357 ASP A CA 1
ATOM 2662 C C . ASP A 1 357 ? -9.903 26.656 -11.286 1.00 33.16 357 ASP A C 1
ATOM 2664 O O . ASP A 1 357 ? -9.985 27.640 -12.017 1.00 33.16 357 ASP A O 1
ATOM 2668 N N . ARG A 1 358 ? -10.864 26.391 -10.388 1.00 31.86 358 ARG A N 1
ATOM 2669 C CA . ARG A 1 358 ? -11.953 27.319 -10.035 1.00 31.86 358 ARG A CA 1
ATOM 2670 C C . ARG A 1 358 ? -12.429 27.089 -8.609 1.00 31.86 358 ARG A C 1
ATOM 2672 O O . ARG A 1 358 ? -13.085 26.086 -8.328 1.00 31.86 358 ARG A O 1
ATOM 2679 N N . ALA A 1 359 ? -12.094 28.012 -7.712 1.00 30.81 359 ALA A N 1
ATOM 2680 C CA . ALA A 1 359 ? -12.680 28.033 -6.382 1.00 30.81 359 ALA A CA 1
ATOM 2681 C C . ALA A 1 359 ? -14.138 28.488 -6.528 1.00 30.81 359 ALA A C 1
ATOM 2683 O O . ALA A 1 359 ? -14.380 29.495 -7.196 1.00 30.81 359 ALA A O 1
ATOM 2684 N N . PRO A 1 360 ? -15.125 27.785 -5.948 1.00 33.47 360 PRO A N 1
ATOM 2685 C CA . PRO A 1 360 ? -16.439 28.378 -5.766 1.00 33.47 360 PRO A CA 1
ATOM 2686 C C . PRO A 1 360 ? -16.279 29.579 -4.826 1.00 33.47 360 PRO A C 1
ATOM 2688 O O . PRO A 1 360 ? -15.787 29.429 -3.710 1.00 33.47 360 PRO A O 1
ATOM 2691 N N . GLU A 1 361 ? -16.686 30.769 -5.270 1.00 32.31 361 GLU A N 1
ATOM 2692 C CA . GLU A 1 361 ? -16.479 32.058 -4.584 1.00 32.31 361 GLU A CA 1
ATOM 2693 C C . GLU A 1 361 ? -17.135 32.183 -3.190 1.00 32.31 361 GLU A C 1
ATOM 2695 O O . GLU A 1 361 ? -17.133 33.263 -2.607 1.00 32.31 361 GLU A O 1
ATOM 2700 N N . ARG A 1 362 ? -17.708 31.127 -2.597 1.00 31.08 362 ARG A N 1
ATOM 2701 C CA . ARG A 1 362 ? -18.379 31.216 -1.289 1.00 31.08 362 ARG A CA 1
ATOM 2702 C C . ARG A 1 362 ? -18.355 29.909 -0.499 1.00 31.08 362 ARG A C 1
ATOM 2704 O O . ARG A 1 362 ? -19.321 29.158 -0.557 1.00 31.08 362 ARG A O 1
ATOM 2711 N N . VAL A 1 363 ? -17.325 29.689 0.320 1.00 32.91 363 VAL A N 1
ATOM 2712 C CA . VAL A 1 363 ? -17.431 28.846 1.530 1.00 32.91 363 VAL A CA 1
ATOM 2713 C C . VAL A 1 363 ? -16.529 29.435 2.624 1.00 32.91 363 VAL A C 1
ATOM 2715 O O . VAL A 1 363 ? -15.307 29.373 2.532 1.00 32.91 363 VAL A O 1
ATOM 2718 N N . GLY A 1 364 ? -17.132 30.057 3.641 1.00 28.55 364 GLY A N 1
ATOM 2719 C CA . GLY A 1 364 ? -16.434 30.585 4.818 1.00 28.55 364 GLY A CA 1
ATOM 2720 C C . GLY A 1 364 ? -16.365 29.542 5.933 1.00 28.55 364 GLY A C 1
ATOM 2721 O O . GLY A 1 364 ? -17.357 28.878 6.215 1.00 28.55 364 GLY A O 1
ATOM 2722 N N . LEU A 1 365 ? -15.209 29.416 6.588 1.00 26.44 365 LEU A N 1
ATOM 2723 C CA . LEU A 1 365 ? -14.931 28.374 7.583 1.00 26.44 365 LEU A CA 1
ATOM 2724 C C . LEU A 1 365 ? -14.283 28.971 8.840 1.00 26.44 365 LEU A C 1
ATOM 2726 O O . LEU A 1 365 ? -13.236 29.613 8.765 1.00 26.44 365 LEU A O 1
ATOM 2730 N N . ALA A 1 366 ? -14.889 28.737 10.010 1.00 25.83 366 ALA A N 1
ATOM 2731 C CA . ALA A 1 366 ? -14.420 29.231 11.309 1.00 25.83 366 ALA A CA 1
ATOM 2732 C C . ALA A 1 366 ? -14.344 28.125 12.386 1.00 25.83 366 ALA A C 1
ATOM 2734 O O . ALA A 1 366 ? -15.312 27.382 12.594 1.00 25.83 366 ALA A O 1
ATOM 2735 N N . GLY A 1 367 ? -13.228 28.088 13.141 1.00 24.33 367 GLY A N 1
ATOM 2736 C CA . GLY A 1 367 ? -13.046 27.304 14.378 1.00 24.33 367 GLY A CA 1
ATOM 2737 C C . GLY A 1 367 ? -11.684 27.528 15.072 1.00 24.33 367 GLY A C 1
ATOM 2738 O O . GLY A 1 367 ? -10.643 27.453 14.432 1.00 24.33 367 GLY A O 1
ATOM 2739 N N . ARG A 1 368 ? -11.680 27.833 16.384 1.00 23.08 368 ARG A N 1
ATOM 2740 C CA . ARG A 1 368 ? -10.493 28.167 17.211 1.00 23.08 368 ARG A CA 1
ATOM 2741 C C . ARG A 1 368 ? -9.845 26.926 17.845 1.00 23.08 368 ARG A C 1
ATOM 2743 O O . ARG A 1 368 ? -10.559 26.106 18.411 1.00 23.08 368 ARG A O 1
ATOM 2750 N N . VAL A 1 369 ? -8.509 26.906 17.934 1.00 23.42 369 VAL A N 1
ATOM 2751 C CA . VAL A 1 369 ? -7.752 26.132 18.942 1.00 23.42 369 VAL A CA 1
ATOM 2752 C C . VAL A 1 369 ? -6.741 27.064 19.622 1.00 23.42 369 VAL A C 1
ATOM 2754 O O . VAL A 1 369 ? -5.949 27.728 18.957 1.00 23.42 369 VAL A O 1
ATOM 2757 N N . ARG A 1 370 ? -6.798 27.165 20.957 1.00 23.17 370 ARG A N 1
ATOM 2758 C CA . ARG A 1 370 ? -5.828 27.908 21.779 1.00 23.17 370 ARG A CA 1
ATOM 2759 C C . ARG A 1 370 ? -4.565 27.057 21.955 1.00 23.17 370 ARG A C 1
ATOM 2761 O O . ARG A 1 370 ? -4.653 25.945 22.462 1.00 23.17 370 ARG A O 1
ATOM 2768 N N . ARG A 1 371 ? -3.399 27.600 21.592 1.00 24.91 371 ARG A N 1
ATOM 2769 C CA . ARG A 1 371 ? -2.079 27.070 21.975 1.00 24.91 371 ARG A CA 1
ATOM 2770 C C . ARG A 1 371 ? -1.776 27.504 23.415 1.00 24.91 371 ARG A C 1
ATOM 2772 O O . ARG A 1 371 ? -1.719 28.703 23.680 1.00 24.91 371 ARG A O 1
ATOM 2779 N N . ALA A 1 372 ? -1.568 26.550 24.320 1.00 23.31 372 ALA A N 1
ATOM 2780 C CA . ALA A 1 372 ? -0.799 26.767 25.545 1.00 23.31 372 ALA A CA 1
ATOM 2781 C C . ALA A 1 372 ? 0.664 26.407 25.236 1.00 23.31 372 ALA A C 1
ATOM 2783 O O . ALA A 1 372 ? 0.925 25.405 24.573 1.00 23.31 372 ALA A O 1
ATOM 2784 N N . GLY A 1 373 ? 1.585 27.305 25.584 1.00 27.64 373 GLY A N 1
ATOM 2785 C CA . GLY A 1 373 ? 2.913 27.383 24.981 1.00 27.64 373 GLY A CA 1
ATOM 2786 C C . GLY A 1 373 ? 3.971 26.416 25.512 1.00 27.64 373 GLY A C 1
ATOM 2787 O O . GLY A 1 373 ? 3.907 25.953 26.643 1.00 27.64 373 GLY A O 1
ATOM 2788 N N . MET A 1 374 ? 5.007 26.236 24.693 1.00 24.33 374 MET A N 1
ATOM 2789 C CA . MET A 1 374 ? 6.397 26.040 25.111 1.00 24.33 374 MET A CA 1
ATOM 2790 C C . MET A 1 374 ? 7.319 26.744 24.103 1.00 24.33 374 MET A C 1
ATOM 2792 O O . MET A 1 374 ? 6.970 26.892 22.932 1.00 24.33 374 MET A O 1
ATOM 2796 N N . ARG A 1 375 ? 8.427 27.280 24.624 1.00 25.58 375 ARG A N 1
ATOM 2797 C CA . ARG A 1 375 ? 9.360 28.246 24.018 1.00 25.58 375 ARG A CA 1
ATOM 2798 C C . ARG A 1 375 ? 10.560 27.569 23.330 1.00 25.58 375 ARG A C 1
ATOM 2800 O O . ARG A 1 375 ? 10.982 26.515 23.789 1.00 25.58 375 ARG A O 1
ATOM 2807 N N . GLY A 1 376 ? 11.144 28.297 22.363 1.00 24.39 376 GLY A N 1
ATOM 2808 C CA . GLY A 1 376 ? 12.449 28.097 21.684 1.00 24.39 376 GLY A CA 1
ATOM 2809 C C . GLY A 1 376 ? 12.256 27.576 20.253 1.00 24.39 376 GLY A C 1
ATOM 2810 O O . GLY A 1 376 ? 11.723 26.484 20.122 1.00 24.39 376 GLY A O 1
ATOM 2811 N N . GLY A 1 377 ? 12.482 28.297 19.139 1.00 24.72 377 GLY A N 1
ATOM 2812 C CA . GLY A 1 377 ? 13.555 29.233 18.718 1.00 24.72 377 GLY A CA 1
ATOM 2813 C C . GLY A 1 377 ? 14.483 28.428 17.786 1.00 24.72 377 GLY A C 1
ATOM 2814 O O . GLY A 1 377 ? 14.989 27.422 18.264 1.00 24.72 377 GLY A O 1
ATOM 2815 N N . GLU A 1 378 ? 14.664 28.631 16.474 1.00 27.69 378 GLU A N 1
ATOM 2816 C CA . GLU A 1 378 ? 14.657 29.745 15.487 1.00 27.69 378 GLU A CA 1
ATOM 2817 C C . GLU A 1 378 ? 14.320 29.145 14.084 1.00 27.69 378 GLU A C 1
ATOM 2819 O O . GLU A 1 378 ? 14.467 27.938 13.913 1.00 27.69 378 GLU A O 1
ATOM 2824 N N . GLU A 1 379 ? 13.906 29.818 12.998 1.00 27.45 379 GLU A N 1
ATOM 2825 C CA . GLU A 1 379 ? 13.484 31.193 12.685 1.00 27.45 379 GLU A CA 1
ATOM 2826 C C . GLU A 1 379 ? 12.664 31.165 11.366 1.00 27.45 379 GLU A C 1
ATOM 2828 O O . GLU A 1 379 ? 13.093 30.602 10.357 1.00 27.45 379 GLU A O 1
ATOM 2833 N N . ASP A 1 380 ? 11.474 31.776 11.386 1.00 26.33 380 ASP A N 1
ATOM 2834 C CA . ASP A 1 380 ? 10.554 31.978 10.256 1.00 26.33 380 ASP A CA 1
ATOM 2835 C C . ASP A 1 380 ? 10.919 33.260 9.479 1.00 26.33 380 ASP A C 1
ATOM 2837 O O . ASP A 1 380 ? 11.113 34.317 10.084 1.00 26.33 380 ASP A O 1
ATOM 2841 N N . ARG A 1 381 ? 10.888 33.229 8.138 1.00 25.17 381 ARG A N 1
ATOM 2842 C CA . ARG A 1 381 ? 10.764 34.454 7.318 1.00 25.17 381 ARG A CA 1
ATOM 2843 C C . ARG A 1 381 ? 9.278 34.739 7.029 1.00 25.17 381 ARG A C 1
ATOM 2845 O O . ARG A 1 381 ? 8.564 33.814 6.643 1.00 25.17 381 ARG A O 1
ATOM 2852 N N . PRO A 1 382 ? 8.778 35.982 7.193 1.00 28.33 382 PRO A N 1
ATOM 2853 C CA . PRO A 1 382 ? 7.350 36.268 7.078 1.00 28.33 382 PRO A CA 1
ATOM 2854 C C . PRO A 1 382 ? 6.891 36.353 5.616 1.00 28.33 382 PRO A C 1
ATOM 2856 O O . PRO A 1 382 ? 7.483 37.055 4.802 1.00 28.33 382 PRO A O 1
ATOM 2859 N N . MET A 1 383 ? 5.791 35.665 5.307 1.00 25.69 383 MET A N 1
ATOM 2860 C CA . MET A 1 383 ? 5.035 35.802 4.060 1.00 25.69 383 MET A CA 1
ATOM 2861 C C . MET A 1 383 ? 4.057 36.987 4.196 1.00 25.69 383 MET A C 1
ATOM 2863 O O . MET A 1 383 ? 3.283 37.040 5.158 1.00 25.69 383 MET A O 1
ATOM 2867 N N . GLU A 1 384 ? 4.114 37.945 3.271 1.00 26.95 384 GLU A N 1
ATOM 2868 C CA . GLU A 1 384 ? 3.289 39.162 3.258 1.00 26.95 384 GLU A CA 1
ATOM 2869 C C . GLU A 1 384 ? 1.818 38.837 2.917 1.00 26.95 384 GLU A C 1
ATOM 2871 O O . GLU A 1 384 ? 1.542 37.961 2.097 1.00 26.95 384 GLU A O 1
ATOM 2876 N N . ARG A 1 385 ? 0.853 39.492 3.581 1.00 29.33 385 ARG A N 1
ATOM 2877 C CA . ARG A 1 385 ? -0.595 39.248 3.410 1.00 29.33 385 ARG A CA 1
ATOM 2878 C C . ARG A 1 385 ? -1.281 40.517 2.914 1.00 29.33 385 ARG A C 1
ATOM 2880 O O . ARG A 1 385 ? -1.241 41.523 3.613 1.00 29.33 385 ARG A O 1
ATOM 2887 N N . VAL A 1 386 ? -1.967 40.437 1.776 1.00 31.36 386 VAL A N 1
ATOM 2888 C CA . VAL A 1 386 ? -2.838 41.501 1.244 1.00 31.36 386 VAL A CA 1
ATOM 2889 C C . VAL A 1 386 ? -4.300 41.117 1.492 1.00 31.36 386 VAL A C 1
ATOM 2891 O O . VAL A 1 386 ? -4.660 39.942 1.381 1.00 31.36 386 VAL A O 1
ATOM 2894 N N . ALA A 1 387 ? -5.142 42.079 1.875 1.00 33.16 387 ALA A N 1
ATOM 2895 C CA . ALA A 1 387 ? -6.568 41.845 2.098 1.00 33.16 387 ALA A CA 1
ATOM 2896 C C . ALA A 1 387 ? -7.302 41.619 0.763 1.00 33.16 387 ALA A C 1
ATOM 2898 O O . ALA A 1 387 ? -7.066 42.329 -0.214 1.00 33.16 387 ALA A O 1
ATOM 2899 N N . VAL A 1 388 ? -8.217 40.645 0.729 1.00 34.09 388 VAL A N 1
ATOM 2900 C CA . VAL A 1 388 ? -8.985 40.263 -0.474 1.00 34.09 388 VAL A CA 1
ATOM 2901 C C . VAL A 1 388 ? -9.756 41.456 -1.044 1.00 34.09 388 VAL A C 1
ATOM 2903 O O . VAL A 1 388 ? -9.756 41.660 -2.249 1.00 34.09 388 VAL A O 1
ATOM 2906 N N . ASP A 1 389 ? -10.290 42.322 -0.188 1.00 34.66 389 ASP A N 1
ATOM 2907 C CA . ASP A 1 389 ? -11.059 43.508 -0.572 1.00 34.66 389 ASP A CA 1
ATOM 2908 C C . ASP A 1 389 ? -10.202 44.559 -1.305 1.00 34.66 389 ASP A C 1
ATOM 2910 O O . ASP A 1 389 ? -10.703 45.372 -2.082 1.00 34.66 389 ASP A O 1
ATOM 2914 N N . GLU A 1 390 ? -8.898 44.580 -1.032 1.00 36.38 390 GLU A N 1
ATOM 2915 C CA . GLU A 1 390 ? -7.933 45.458 -1.691 1.00 36.38 390 GLU A CA 1
ATOM 2916 C C . GLU A 1 390 ? -7.538 44.886 -3.055 1.00 36.38 390 GLU A C 1
ATOM 2918 O O . GLU A 1 390 ? -7.511 45.619 -4.042 1.00 36.38 390 GLU A O 1
ATOM 2923 N N . LEU A 1 391 ? -7.394 43.560 -3.138 1.00 36.62 391 LEU A N 1
ATOM 2924 C CA . LEU A 1 391 ? -7.190 42.830 -4.386 1.00 36.62 391 LEU A CA 1
ATOM 2925 C C . LEU A 1 391 ? -8.419 42.911 -5.309 1.00 36.62 391 LEU A C 1
ATOM 2927 O O . LEU A 1 391 ? -8.269 43.068 -6.514 1.00 36.62 391 LEU A O 1
ATOM 2931 N N . GLU A 1 392 ? -9.634 42.868 -4.763 1.00 38.03 392 GLU A N 1
ATOM 2932 C CA . GLU A 1 392 ? -10.889 43.012 -5.510 1.00 38.03 392 GLU A CA 1
ATOM 2933 C C . GLU A 1 392 ? -11.082 44.434 -6.051 1.00 38.03 392 GLU A C 1
ATOM 2935 O O . GLU A 1 392 ? -11.534 44.599 -7.186 1.00 38.03 392 GLU A O 1
ATOM 2940 N N . ARG A 1 393 ? -10.687 45.467 -5.290 1.00 43.75 393 ARG A N 1
ATOM 2941 C CA . ARG A 1 393 ? -10.673 46.862 -5.768 1.00 43.75 393 ARG A CA 1
ATOM 2942 C C . ARG A 1 393 ? -9.649 47.067 -6.882 1.00 43.75 393 ARG A C 1
ATOM 2944 O O . ARG A 1 393 ? -9.956 47.736 -7.870 1.00 43.75 393 ARG A O 1
ATOM 2951 N N . GLU A 1 394 ? -8.477 46.456 -6.762 1.00 40.25 394 GLU A N 1
ATOM 2952 C CA . GLU A 1 394 ? -7.426 46.535 -7.777 1.00 40.25 394 GLU A CA 1
ATOM 2953 C C . GLU A 1 394 ? -7.803 45.744 -9.044 1.00 40.25 394 GLU A C 1
ATOM 2955 O O . GLU A 1 394 ? -7.635 46.228 -10.163 1.00 40.25 394 GLU A O 1
ATOM 2960 N N . LEU A 1 395 ? -8.438 44.576 -8.898 1.00 38.47 395 LEU A N 1
ATOM 2961 C CA . LEU A 1 395 ? -8.920 43.759 -10.016 1.00 38.47 395 LEU A CA 1
ATOM 2962 C C . LEU A 1 395 ? -10.135 44.391 -10.720 1.00 38.47 395 LEU A C 1
ATOM 2964 O O . LEU A 1 395 ? -10.282 44.264 -11.937 1.00 38.47 395 LEU A O 1
ATOM 2968 N N . ALA A 1 396 ? -10.992 45.108 -9.985 1.00 42.84 396 ALA A N 1
ATOM 2969 C CA . ALA A 1 396 ? -12.082 45.904 -10.553 1.00 42.84 396 ALA A CA 1
ATOM 2970 C C . ALA A 1 396 ? -11.557 47.106 -11.360 1.00 42.84 396 ALA A C 1
ATOM 2972 O O . ALA A 1 396 ? -12.083 47.390 -12.438 1.00 42.84 396 ALA A O 1
ATOM 2973 N N . ARG A 1 397 ? -10.480 47.758 -10.894 1.00 43.22 397 ARG A N 1
ATOM 2974 C CA . ARG A 1 397 ? -9.770 48.816 -11.639 1.00 43.22 397 ARG A CA 1
ATOM 2975 C C . ARG A 1 397 ? -9.106 48.278 -12.909 1.00 43.22 397 ARG A C 1
ATOM 2977 O O . ARG A 1 397 ? -9.246 48.878 -13.970 1.00 43.22 397 ARG A O 1
ATOM 2984 N N . LEU A 1 398 ? -8.454 47.116 -12.832 1.00 37.97 398 LEU A N 1
ATOM 2985 C CA . LEU A 1 398 ? -7.793 46.475 -13.977 1.00 37.97 398 LEU A CA 1
ATOM 2986 C C . LEU A 1 398 ? -8.787 45.960 -15.031 1.00 37.97 398 LEU A C 1
ATOM 2988 O O . LEU A 1 398 ? -8.502 46.014 -16.225 1.00 37.97 398 LEU A O 1
ATOM 2992 N N . ARG A 1 399 ? -9.987 45.529 -14.620 1.00 38.81 399 ARG A N 1
ATOM 2993 C CA . ARG A 1 399 ? -11.076 45.163 -15.544 1.00 38.81 399 ARG A CA 1
ATOM 2994 C C . ARG A 1 399 ? -11.699 46.369 -16.252 1.00 38.81 399 ARG A C 1
ATOM 2996 O O . ARG A 1 399 ? -12.160 46.218 -17.380 1.00 38.81 399 ARG A O 1
ATOM 3003 N N . GLN A 1 400 ? -11.693 47.552 -15.631 1.00 39.38 400 GLN A N 1
ATOM 3004 C CA . GLN A 1 400 ? -12.122 48.798 -16.283 1.00 39.38 400 GLN A CA 1
ATOM 3005 C C . GLN A 1 400 ? -11.100 49.328 -17.302 1.00 39.38 400 GLN A C 1
ATOM 3007 O O . GLN A 1 400 ? -11.489 50.021 -18.237 1.00 39.38 400 GLN A O 1
ATOM 3012 N N . ALA A 1 401 ? -9.820 48.967 -17.181 1.00 39.06 401 ALA A N 1
ATOM 3013 C CA . ALA A 1 401 ? -8.739 49.434 -18.055 1.00 39.06 401 ALA A CA 1
ATOM 3014 C C . ALA A 1 401 ? -8.485 48.535 -19.288 1.00 39.06 401 ALA A C 1
ATOM 3016 O O . ALA A 1 401 ? -7.373 48.492 -19.806 1.00 39.06 401 ALA A O 1
ATOM 3017 N N . GLY A 1 402 ? -9.494 47.788 -19.751 1.00 35.44 402 GLY A N 1
ATOM 3018 C CA . GLY A 1 402 ? -9.365 46.714 -20.740 1.00 35.44 402 GLY A CA 1
ATOM 3019 C C . GLY A 1 402 ? -8.459 46.993 -21.951 1.00 35.44 402 GLY A C 1
ATOM 3020 O O . GLY A 1 402 ? -8.848 47.723 -22.859 1.00 35.44 402 GLY A O 1
ATOM 3021 N N . ARG A 1 403 ? -7.293 46.326 -21.969 1.00 39.34 403 ARG A N 1
ATOM 3022 C CA . ARG A 1 403 ? -6.558 45.706 -23.099 1.00 39.34 403 ARG A CA 1
ATOM 3023 C C . ARG A 1 403 ? -5.193 45.252 -22.559 1.00 39.34 403 ARG A C 1
ATOM 3025 O O . ARG A 1 403 ? -4.340 46.087 -22.293 1.00 39.34 403 ARG A O 1
ATOM 3032 N N . LEU A 1 404 ? -5.003 43.948 -22.350 1.00 36.53 404 LEU A N 1
ATOM 3033 C CA . LEU A 1 404 ? -3.719 43.403 -21.894 1.00 36.53 404 LEU A CA 1
ATOM 3034 C C . LEU A 1 404 ? -2.882 42.947 -23.094 1.00 36.53 404 LEU A C 1
ATOM 3036 O O . LEU A 1 404 ? -3.286 42.052 -23.834 1.00 36.53 404 LEU A O 1
ATOM 3040 N N . ASP A 1 405 ? -1.741 43.614 -23.249 1.00 36.69 405 ASP A N 1
ATOM 3041 C CA . ASP A 1 405 ? -0.617 43.288 -24.127 1.00 36.69 405 ASP A CA 1
ATOM 3042 C C . ASP A 1 405 ? 0.278 42.225 -23.430 1.00 36.69 405 ASP A C 1
ATOM 3044 O O . ASP A 1 405 ? 0.511 42.359 -22.220 1.00 36.69 405 ASP A O 1
ATOM 3048 N N . PRO A 1 406 ? 0.738 41.151 -24.105 1.00 33.12 406 PRO A N 1
ATOM 3049 C CA . PRO A 1 406 ? 1.415 40.017 -23.461 1.00 33.12 406 PRO A CA 1
ATOM 3050 C C . PRO A 1 406 ? 2.783 40.282 -22.801 1.00 33.12 406 PRO A C 1
ATOM 3052 O O . PRO A 1 406 ? 3.248 39.416 -22.060 1.00 33.12 406 PRO A O 1
ATOM 3055 N N . ASP A 1 407 ? 3.422 41.437 -22.997 1.00 37.03 407 ASP A N 1
ATOM 3056 C CA . ASP A 1 407 ? 4.815 41.651 -22.552 1.00 37.03 407 ASP A CA 1
ATOM 3057 C C . ASP A 1 407 ? 4.986 42.156 -21.100 1.00 37.03 407 ASP A C 1
ATOM 3059 O O . ASP A 1 407 ? 6.105 42.305 -20.603 1.00 37.03 407 ASP A O 1
ATOM 3063 N N . LEU A 1 408 ? 3.897 42.364 -20.349 1.00 35.91 408 LEU A N 1
ATOM 3064 C CA . LEU A 1 408 ? 3.967 42.949 -18.998 1.00 35.91 408 LEU A CA 1
ATOM 3065 C C . LEU A 1 408 ? 4.499 41.985 -17.910 1.00 35.91 408 LEU A C 1
ATOM 3067 O O . LEU A 1 408 ? 4.964 42.427 -16.858 1.00 35.91 408 LEU A O 1
ATOM 3071 N N . LEU A 1 409 ? 4.491 40.669 -18.152 1.00 34.34 409 LEU A N 1
ATOM 3072 C CA . LEU A 1 409 ? 4.961 39.667 -17.178 1.00 34.34 409 LEU A CA 1
ATOM 3073 C C . LEU A 1 409 ? 6.491 39.616 -17.025 1.00 34.34 409 LEU A C 1
ATOM 3075 O O . LEU A 1 409 ? 6.982 39.075 -16.037 1.00 34.34 409 LEU A O 1
ATOM 3079 N N . ALA A 1 410 ? 7.247 40.226 -17.942 1.00 32.06 410 ALA A N 1
ATOM 3080 C CA . ALA A 1 410 ? 8.707 40.282 -17.861 1.00 32.06 410 ALA A CA 1
ATOM 3081 C C . ALA A 1 410 ? 9.238 41.415 -16.957 1.00 32.06 410 ALA A C 1
ATOM 3083 O O . ALA A 1 410 ? 10.428 41.434 -16.651 1.00 32.06 410 ALA A O 1
ATOM 3084 N N . HIS A 1 411 ? 8.388 42.351 -16.508 1.00 32.75 411 HIS A N 1
ATOM 3085 C CA . HIS A 1 411 ? 8.834 43.562 -15.798 1.00 32.75 411 HIS A CA 1
ATOM 3086 C C . HIS A 1 411 ? 8.500 43.617 -14.299 1.00 32.75 411 HIS A C 1
ATOM 3088 O O . HIS A 1 411 ? 8.874 44.572 -13.627 1.00 32.75 411 HIS A O 1
ATOM 3094 N N . LEU A 1 412 ? 7.847 42.589 -13.748 1.00 33.34 412 LEU A N 1
ATOM 3095 C CA . LEU A 1 412 ? 7.553 42.497 -12.306 1.00 33.34 412 LEU A CA 1
ATOM 3096 C C . LEU A 1 412 ? 8.597 41.691 -11.5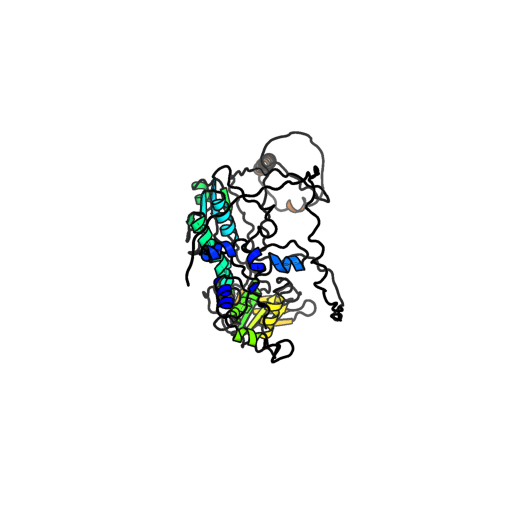18 1.00 33.34 412 LEU A C 1
ATOM 3098 O O . LEU A 1 412 ? 8.451 41.497 -10.314 1.00 33.34 412 LEU A O 1
ATOM 3102 N N . ALA A 1 413 ? 9.663 41.238 -12.181 1.00 30.05 413 ALA A N 1
ATOM 3103 C CA . ALA A 1 413 ? 10.757 40.504 -11.551 1.00 30.05 413 ALA A CA 1
ATOM 3104 C C . ALA A 1 413 ? 11.800 41.406 -10.866 1.00 30.05 413 ALA A C 1
ATOM 3106 O O . ALA A 1 413 ? 12.784 40.882 -10.349 1.00 30.05 413 ALA A O 1
ATOM 3107 N N . ASP A 1 414 ? 11.618 42.732 -10.840 1.00 36.12 414 ASP A N 1
ATOM 3108 C CA . ASP A 1 414 ? 12.639 43.625 -10.301 1.00 36.12 414 ASP A CA 1
ATOM 3109 C C . ASP A 1 414 ? 12.059 44.779 -9.463 1.00 36.12 414 ASP A C 1
ATOM 3111 O O . ASP A 1 414 ? 11.241 45.569 -9.932 1.00 36.12 414 ASP A O 1
ATOM 3115 N N . ARG A 1 415 ? 12.600 44.898 -8.241 1.00 31.30 415 ARG A N 1
ATOM 3116 C CA . ARG A 1 415 ? 12.472 45.963 -7.217 1.00 31.30 415 ARG A CA 1
ATOM 3117 C C . ARG A 1 415 ? 11.435 45.795 -6.100 1.00 31.30 415 ARG A C 1
ATOM 3119 O O . ARG A 1 415 ? 10.225 45.809 -6.292 1.00 31.30 415 ARG A O 1
ATOM 3126 N N . GLY A 1 416 ? 11.980 45.742 -4.881 1.00 43.78 416 GLY A N 1
ATOM 3127 C CA . GLY A 1 416 ? 11.253 45.759 -3.619 1.00 43.78 416 GLY A CA 1
ATOM 3128 C C . GLY A 1 416 ? 10.814 47.147 -3.153 1.00 43.78 416 GLY A C 1
ATOM 3129 O O . GLY A 1 416 ? 11.368 48.171 -3.552 1.00 43.78 416 GLY A O 1
ATOM 3130 N N . LEU A 1 417 ? 9.839 47.153 -2.242 1.00 29.27 417 LEU A N 1
ATOM 3131 C CA . LEU A 1 417 ? 9.469 48.319 -1.447 1.00 29.27 417 LEU A CA 1
ATOM 3132 C C . LEU A 1 417 ? 8.706 47.886 -0.184 1.00 29.27 417 LEU A C 1
ATOM 3134 O O . LEU A 1 417 ? 7.568 47.441 -0.252 1.00 29.27 417 LEU A O 1
ATOM 3138 N N . LEU A 1 418 ? 9.348 48.054 0.975 1.00 32.09 418 LEU A N 1
ATOM 3139 C CA . LEU A 1 418 ? 8.702 48.153 2.286 1.00 32.09 418 LEU A CA 1
ATOM 3140 C C . LEU A 1 418 ? 8.431 49.635 2.568 1.00 32.09 418 LEU A C 1
ATOM 3142 O O . LEU A 1 418 ? 9.340 50.456 2.432 1.00 32.09 418 LEU A O 1
ATOM 3146 N N . GLY A 1 419 ? 7.237 49.985 3.051 1.00 26.03 419 GLY A N 1
ATOM 3147 C CA . GLY A 1 419 ? 7.012 51.334 3.568 1.00 26.03 419 GLY A CA 1
ATOM 3148 C C . GLY A 1 419 ? 5.593 51.665 4.024 1.00 26.03 419 GLY A C 1
ATOM 3149 O O . GLY A 1 419 ? 4.832 52.228 3.255 1.00 26.03 419 GLY A O 1
ATOM 3150 N N . ARG A 1 420 ? 5.347 51.490 5.333 1.00 25.39 420 ARG A N 1
ATOM 3151 C CA . ARG A 1 420 ? 4.357 52.210 6.169 1.00 25.39 420 ARG A CA 1
ATOM 3152 C C . ARG A 1 420 ? 2.865 51.904 5.933 1.00 25.39 420 ARG A C 1
ATOM 3154 O O . ARG A 1 420 ? 2.279 52.379 4.975 1.00 25.39 420 ARG A O 1
ATOM 3161 N N . LEU A 1 421 ? 2.202 51.331 6.944 1.00 25.33 421 LEU A N 1
ATOM 3162 C CA . LEU A 1 421 ? 1.242 52.041 7.813 1.00 25.33 421 LEU A CA 1
ATOM 3163 C C . LEU A 1 421 ? 0.710 51.127 8.929 1.00 25.33 421 LEU A C 1
ATOM 3165 O O . LEU A 1 421 ? 0.807 49.906 8.884 1.00 25.33 421 LEU A O 1
ATOM 3169 N N . ALA A 1 422 ? 0.249 51.775 9.992 1.00 25.30 422 ALA A N 1
ATOM 3170 C CA . ALA A 1 422 ? 0.076 51.246 11.331 1.00 25.30 422 ALA A CA 1
ATOM 3171 C C . ALA A 1 422 ? -1.392 50.929 11.681 1.00 25.30 422 ALA A C 1
ATOM 3173 O O . ALA A 1 422 ? -2.299 51.581 11.182 1.00 25.30 422 ALA A O 1
ATOM 3174 N N . ARG A 1 423 ? -1.553 50.022 12.661 1.00 29.62 423 ARG A N 1
ATOM 3175 C CA . ARG A 1 423 ? -2.640 49.911 13.663 1.00 29.62 423 ARG A CA 1
ATOM 3176 C C . ARG A 1 423 ? -4.096 49.868 13.166 1.00 29.62 423 ARG A C 1
ATOM 3178 O O . ARG A 1 423 ? -4.692 50.926 13.048 1.00 29.62 423 ARG A O 1
ATOM 3185 N N . VAL A 1 424 ? -4.699 48.669 13.146 1.00 23.47 424 VAL A N 1
ATOM 3186 C CA . VAL A 1 424 ? -6.063 48.364 13.659 1.00 23.47 424 VAL A CA 1
ATOM 3187 C C . VAL A 1 424 ? -6.136 46.862 14.014 1.00 23.47 424 VAL A C 1
ATOM 3189 O O . VAL A 1 424 ? -5.549 46.034 13.327 1.00 23.47 424 VAL A O 1
ATOM 3192 N N . ASP A 1 425 ? -6.854 46.521 15.082 1.00 25.08 425 ASP A N 1
ATOM 3193 C CA . ASP A 1 425 ? -7.236 45.175 15.557 1.00 25.08 425 ASP A CA 1
ATOM 3194 C C . ASP A 1 425 ? -8.738 45.283 15.948 1.00 25.08 425 ASP A C 1
ATOM 3196 O O . ASP A 1 425 ? -9.109 46.389 16.365 1.00 25.08 425 ASP A O 1
ATOM 3200 N N . PRO A 1 426 ? -9.627 44.255 15.986 1.00 40.84 426 PRO A N 1
ATOM 3201 C CA . PRO A 1 426 ? -9.790 42.947 15.298 1.00 40.84 426 PRO A CA 1
ATOM 3202 C C . PRO A 1 426 ? -11.204 42.907 14.564 1.00 40.84 426 PRO A C 1
ATOM 3204 O O . PRO A 1 426 ? -11.746 43.998 14.391 1.00 40.84 426 PRO A O 1
ATOM 3207 N N . PRO A 1 427 ? -11.889 41.790 14.139 1.00 30.91 427 PRO A N 1
ATOM 3208 C CA . PRO A 1 427 ? -11.706 40.371 14.475 1.00 30.91 427 PRO A CA 1
ATOM 3209 C C . PRO A 1 427 ? -11.841 39.284 13.372 1.00 30.91 427 PRO A C 1
ATOM 3211 O O . PRO A 1 427 ? -12.448 39.444 12.326 1.00 30.91 427 PRO A O 1
ATOM 3214 N N . ALA A 1 428 ? -11.361 38.099 13.781 1.00 27.42 428 ALA A N 1
ATOM 3215 C CA . ALA A 1 428 ? -11.844 36.741 13.486 1.00 27.42 428 ALA A CA 1
ATOM 3216 C C . ALA A 1 428 ? -11.645 36.118 12.087 1.00 27.42 428 ALA A C 1
ATOM 3218 O O . ALA A 1 428 ? -12.413 36.333 11.162 1.00 27.42 428 ALA A O 1
ATOM 3219 N N . GLY A 1 429 ? -10.734 35.135 12.053 1.00 25.25 429 GLY A N 1
ATOM 3220 C CA . GLY A 1 429 ? -10.794 33.989 11.138 1.00 25.25 429 GLY A CA 1
ATOM 3221 C C . GLY A 1 429 ? -9.446 33.633 10.521 1.00 25.25 429 GLY A C 1
ATOM 3222 O O . GLY A 1 429 ? -9.129 34.086 9.432 1.00 25.25 429 GLY A O 1
ATOM 3223 N N . ARG A 1 430 ? -8.626 32.826 11.210 1.00 26.66 430 ARG A N 1
ATOM 3224 C CA . ARG A 1 430 ? -7.386 32.262 10.647 1.00 26.66 430 ARG A CA 1
ATOM 3225 C C . ARG A 1 430 ? -7.679 30.881 10.058 1.00 26.66 430 ARG A C 1
ATOM 3227 O O . ARG A 1 430 ? -8.261 30.047 10.745 1.00 26.66 430 ARG A O 1
ATOM 3234 N N . VAL A 1 431 ? -7.229 30.650 8.827 1.00 27.89 431 VAL A N 1
ATOM 3235 C CA . VAL A 1 431 ? -7.238 29.348 8.143 1.00 27.89 431 VAL A CA 1
ATOM 3236 C C . VAL A 1 431 ? -6.034 28.522 8.608 1.00 27.89 431 VAL A C 1
ATOM 3238 O O . VAL A 1 431 ? -4.912 29.027 8.631 1.00 27.89 431 VAL A O 1
ATOM 3241 N N . HIS A 1 432 ? -6.266 27.257 8.966 1.00 26.94 432 HIS A N 1
ATOM 3242 C CA . HIS A 1 432 ? -5.224 26.238 9.080 1.00 26.94 432 HIS A CA 1
ATOM 3243 C C . HIS A 1 432 ? -5.370 25.276 7.907 1.00 26.94 432 HIS A C 1
ATOM 3245 O O . HIS A 1 432 ? -6.368 24.567 7.806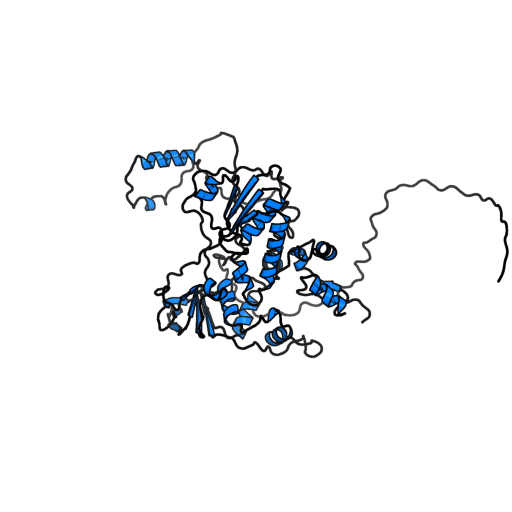 1.00 26.94 432 HIS A O 1
ATOM 3251 N N . LEU A 1 433 ? -4.352 25.234 7.054 1.00 25.88 433 LEU A N 1
ATOM 3252 C CA . LEU A 1 433 ? -4.106 24.080 6.207 1.00 25.88 433 LEU A CA 1
ATOM 3253 C C . LEU A 1 433 ? -3.662 22.949 7.146 1.00 25.88 433 LEU A C 1
ATOM 3255 O O . LEU A 1 433 ? -2.631 23.106 7.810 1.00 25.88 433 LEU A O 1
ATOM 3259 N N . PRO A 1 434 ? -4.390 21.827 7.266 1.00 24.84 434 PRO A N 1
ATOM 3260 C CA . PRO A 1 434 ? -3.715 20.614 7.670 1.00 24.84 434 PRO A CA 1
ATOM 3261 C C . PRO A 1 434 ? -2.664 20.371 6.591 1.00 24.84 434 PRO A C 1
ATOM 3263 O O . PRO A 1 434 ? -2.998 20.231 5.414 1.00 24.84 434 PRO A O 1
ATOM 3266 N N . GLY A 1 435 ? -1.393 20.365 6.987 1.00 24.66 435 GLY A N 1
ATOM 3267 C CA . GLY A 1 435 ? -0.391 19.656 6.216 1.00 24.66 435 GLY A CA 1
ATOM 3268 C C . GLY A 1 435 ? -0.894 18.226 6.116 1.00 24.66 435 GLY A C 1
ATOM 3269 O O . GLY A 1 435 ? -0.741 17.441 7.048 1.00 24.66 435 GLY A O 1
ATOM 3270 N N . ALA A 1 436 ? -1.580 17.914 5.019 1.00 26.08 436 ALA A N 1
ATOM 3271 C CA . ALA A 1 436 ? -1.633 16.561 4.539 1.00 26.08 436 ALA A CA 1
ATOM 3272 C C . ALA A 1 436 ? -0.167 16.230 4.290 1.00 26.08 436 ALA A C 1
ATOM 3274 O O . ALA A 1 436 ? 0.404 16.639 3.282 1.00 26.08 436 ALA A O 1
ATOM 3275 N N . GLU A 1 437 ? 0.478 15.570 5.253 1.00 27.94 437 GLU A N 1
ATOM 3276 C CA . GLU A 1 437 ? 1.652 14.788 4.924 1.00 27.94 437 GLU A CA 1
ATOM 3277 C C . GLU A 1 437 ? 1.178 13.875 3.798 1.00 27.94 437 GLU A C 1
ATOM 3279 O O . GLU A 1 437 ? 0.418 12.926 4.005 1.00 27.94 437 GLU A O 1
ATOM 3284 N N . ALA A 1 438 ? 1.583 14.212 2.578 1.00 28.05 438 ALA A N 1
ATOM 3285 C CA . ALA A 1 438 ? 1.404 13.414 1.385 1.00 28.05 438 ALA A CA 1
ATOM 3286 C C . ALA A 1 438 ? 2.247 12.126 1.490 1.00 28.05 438 ALA A C 1
ATOM 3288 O O . ALA A 1 438 ? 2.816 11.657 0.522 1.00 28.05 438 ALA A O 1
ATOM 3289 N N . GLY A 1 439 ? 2.337 11.497 2.662 1.00 26.39 439 GLY A N 1
ATOM 3290 C CA . GLY A 1 439 ? 3.154 10.314 2.914 1.00 26.39 439 GLY A CA 1
ATOM 3291 C C . GLY A 1 439 ? 2.648 9.045 2.230 1.00 26.39 439 GLY A C 1
ATOM 3292 O O . GLY A 1 439 ? 3.267 7.997 2.372 1.00 26.39 439 GLY A O 1
ATOM 3293 N N . LEU A 1 440 ? 1.532 9.097 1.496 1.00 33.25 440 LEU A N 1
ATOM 3294 C CA . LEU A 1 440 ? 0.933 7.892 0.930 1.00 33.25 440 LEU A CA 1
ATOM 3295 C C . LEU A 1 440 ? 1.580 7.434 -0.381 1.00 33.25 440 LEU A C 1
ATOM 3297 O O . LEU A 1 440 ? 1.549 6.235 -0.620 1.00 33.25 440 LEU A O 1
ATOM 3301 N N . LEU A 1 441 ? 2.217 8.309 -1.174 1.00 32.97 441 LEU A N 1
ATOM 3302 C CA . LEU A 1 441 ? 2.953 7.945 -2.404 1.00 32.97 441 LEU A CA 1
ATOM 3303 C C . LEU A 1 441 ? 3.931 9.059 -2.859 1.00 32.97 441 LEU A C 1
ATOM 3305 O O . LEU A 1 441 ? 3.932 9.438 -4.029 1.00 32.97 441 LEU A O 1
ATOM 3309 N N . VAL A 1 442 ? 4.743 9.636 -1.968 1.00 25.55 442 VAL A N 1
ATOM 3310 C CA . VAL A 1 442 ? 5.721 10.661 -2.389 1.00 25.55 442 VAL A CA 1
ATOM 3311 C C . VAL A 1 442 ? 7.015 10.005 -2.872 1.00 25.55 442 VAL A C 1
ATOM 3313 O O . VAL A 1 442 ? 7.792 9.472 -2.081 1.00 25.55 442 VAL A O 1
ATOM 3316 N N . ASP A 1 443 ? 7.253 10.086 -4.185 1.00 30.45 443 ASP A N 1
ATOM 3317 C CA . ASP A 1 443 ? 8.610 10.230 -4.713 1.00 30.45 443 ASP A CA 1
ATOM 3318 C C . ASP A 1 443 ? 9.151 11.541 -4.129 1.00 30.45 443 ASP A C 1
ATOM 3320 O O . ASP A 1 443 ? 8.662 12.615 -4.472 1.00 30.45 443 ASP A O 1
ATOM 3324 N N . GLN A 1 444 ? 10.112 11.462 -3.205 1.00 31.14 444 GLN A N 1
ATOM 3325 C CA . GLN A 1 444 ? 10.760 12.655 -2.658 1.00 31.14 444 GLN A CA 1
ATOM 3326 C C . GLN A 1 444 ? 11.531 13.343 -3.798 1.00 31.14 444 GLN A C 1
ATOM 3328 O O . GLN A 1 444 ? 12.583 12.868 -4.241 1.00 31.14 444 GLN A O 1
ATOM 3333 N N . GLU A 1 445 ? 10.962 14.414 -4.346 1.00 29.88 445 GLU A N 1
ATOM 3334 C CA . GLU A 1 445 ? 11.686 15.389 -5.151 1.00 29.88 445 GLU A CA 1
ATOM 3335 C C . GLU A 1 445 ? 12.388 16.370 -4.202 1.00 29.88 445 GLU A C 1
ATOM 3337 O O . GLU A 1 445 ? 11.799 16.859 -3.245 1.00 29.88 445 GLU A O 1
ATOM 3342 N N . GLU A 1 446 ? 13.676 16.580 -4.484 1.00 28.92 446 GLU A N 1
ATOM 3343 C CA . GLU A 1 446 ? 14.585 17.561 -3.879 1.00 28.92 446 GLU A CA 1
ATOM 3344 C C . GLU A 1 446 ? 15.017 17.337 -2.419 1.00 28.92 446 GLU A C 1
ATOM 3346 O O . GLU A 1 446 ? 14.736 18.115 -1.515 1.00 28.92 446 GLU A O 1
ATOM 3351 N N . ALA A 1 447 ? 15.877 16.331 -2.228 1.00 24.00 447 ALA A N 1
ATOM 3352 C CA . ALA A 1 447 ? 16.989 16.455 -1.288 1.00 24.00 447 ALA A CA 1
ATOM 3353 C C . ALA A 1 447 ? 18.293 16.551 -2.093 1.00 24.00 447 ALA A C 1
ATOM 3355 O O . ALA A 1 447 ? 18.625 15.657 -2.877 1.00 24.00 447 ALA A O 1
ATOM 3356 N N . VAL A 1 448 ? 19.009 17.662 -1.927 1.00 23.42 448 VAL A N 1
ATOM 3357 C CA . VAL A 1 448 ? 20.345 17.882 -2.489 1.00 23.42 448 VAL A CA 1
ATOM 3358 C C . VAL A 1 448 ? 21.280 16.805 -1.940 1.00 23.42 448 VAL A C 1
ATOM 3360 O O . VAL A 1 448 ? 21.449 16.665 -0.731 1.00 23.42 448 VAL A O 1
ATOM 3363 N N . ALA A 1 449 ? 21.864 16.016 -2.840 1.00 25.31 449 ALA A N 1
ATOM 3364 C CA . ALA A 1 449 ? 22.848 15.003 -2.498 1.00 25.31 449 ALA A CA 1
ATOM 3365 C C . ALA A 1 449 ? 24.135 15.672 -1.998 1.00 25.31 449 ALA A C 1
ATOM 3367 O O . ALA A 1 449 ? 24.760 16.442 -2.726 1.00 25.31 449 ALA A O 1
ATOM 3368 N N . VAL A 1 450 ? 24.552 15.339 -0.778 1.00 24.66 450 VAL A N 1
ATOM 3369 C CA . VAL A 1 450 ? 25.931 15.549 -0.323 1.00 24.66 450 VAL A CA 1
ATOM 3370 C C . VAL A 1 450 ? 26.718 14.289 -0.705 1.00 24.66 450 VAL A C 1
ATOM 3372 O O . VAL A 1 450 ? 26.243 13.186 -0.417 1.00 24.66 450 VAL A O 1
ATOM 3375 N N . PRO A 1 451 ? 27.866 14.392 -1.395 1.00 25.25 451 PRO A N 1
ATOM 3376 C CA . PRO A 1 451 ? 28.615 13.216 -1.811 1.00 25.25 451 PRO A CA 1
ATOM 3377 C C . PRO A 1 451 ? 29.316 12.595 -0.600 1.00 25.25 451 PRO A C 1
ATOM 3379 O O . PRO A 1 451 ? 29.995 13.296 0.146 1.00 25.25 451 PRO A O 1
ATOM 3382 N N . HIS A 1 452 ? 29.190 11.280 -0.429 1.00 27.00 452 HIS A N 1
ATOM 3383 C CA . HIS A 1 452 ? 30.105 10.523 0.418 1.00 27.00 452 HIS A CA 1
ATOM 3384 C C . HIS A 1 452 ? 30.668 9.359 -0.392 1.00 27.00 452 HIS A C 1
ATOM 3386 O O . HIS A 1 452 ? 29.987 8.370 -0.668 1.00 27.00 452 HIS A O 1
ATOM 3392 N N . GLU A 1 453 ? 31.911 9.534 -0.827 1.00 26.39 453 GLU A N 1
ATOM 3393 C CA . GLU A 1 453 ? 32.779 8.441 -1.242 1.00 26.39 453 GLU A CA 1
ATOM 3394 C C . GLU A 1 453 ? 33.395 7.790 0.007 1.00 26.39 453 GLU A C 1
ATOM 3396 O O . GLU A 1 453 ? 33.562 8.442 1.038 1.00 26.39 453 GLU A O 1
ATOM 3401 N N . ALA A 1 454 ? 33.726 6.505 -0.144 1.00 27.44 454 ALA A N 1
ATOM 3402 C CA . ALA A 1 454 ? 34.478 5.639 0.764 1.00 27.44 454 ALA A CA 1
ATOM 3403 C C . ALA A 1 454 ? 33.844 5.335 2.135 1.00 27.44 454 ALA A C 1
ATOM 3405 O O . ALA A 1 454 ? 33.982 6.108 3.071 1.00 27.44 454 ALA A O 1
ATOM 3406 N N . GLU A 1 455 ? 33.230 4.149 2.253 1.00 28.36 455 GLU A N 1
ATOM 3407 C CA . GLU A 1 455 ? 33.420 3.222 3.388 1.00 28.36 455 GLU A CA 1
ATOM 3408 C C . GLU A 1 455 ? 32.746 1.862 3.093 1.00 28.36 455 GLU A C 1
ATOM 3410 O O . GLU A 1 455 ? 31.827 1.403 3.769 1.00 28.36 455 GLU A O 1
ATOM 3415 N N . ASP A 1 456 ? 33.225 1.175 2.051 1.00 32.16 456 ASP A N 1
ATOM 3416 C CA . ASP A 1 456 ? 33.153 -0.288 2.015 1.00 32.16 456 ASP A CA 1
ATOM 3417 C C . ASP A 1 456 ? 34.313 -0.810 2.876 1.00 32.16 456 ASP A C 1
ATOM 3419 O O . ASP A 1 456 ? 35.455 -0.863 2.423 1.00 32.16 456 ASP A O 1
ATOM 3423 N N . GLY A 1 457 ? 34.033 -1.168 4.135 1.00 33.38 457 GLY A N 1
ATOM 3424 C CA . GLY A 1 457 ? 34.973 -1.947 4.949 1.00 33.38 457 GLY A CA 1
ATOM 3425 C C . GLY A 1 457 ? 35.112 -1.557 6.419 1.00 33.38 457 GLY A C 1
ATOM 3426 O O . GLY A 1 457 ? 36.209 -1.215 6.834 1.00 33.38 457 GLY A O 1
ATOM 3427 N N . ALA A 1 458 ? 34.060 -1.698 7.236 1.00 28.52 458 ALA A N 1
ATOM 3428 C CA . ALA A 1 458 ? 34.218 -1.795 8.697 1.00 28.52 458 ALA A CA 1
ATOM 3429 C C . ALA A 1 458 ? 33.000 -2.410 9.424 1.00 28.52 458 ALA A C 1
ATOM 3431 O O . ALA A 1 458 ? 32.592 -1.937 10.479 1.00 28.52 458 ALA A O 1
ATOM 3432 N N . LEU A 1 459 ? 32.430 -3.522 8.941 1.00 30.36 459 LEU A N 1
ATOM 3433 C CA . LEU A 1 459 ? 31.633 -4.407 9.815 1.00 30.36 459 LEU A CA 1
ATOM 3434 C C . LEU A 1 459 ? 32.583 -5.324 10.604 1.00 30.36 459 LEU A C 1
ATOM 3436 O O . LEU A 1 459 ? 32.615 -6.542 10.436 1.00 30.36 459 LEU A O 1
ATOM 3440 N N . GLY A 1 460 ? 33.423 -4.704 11.432 1.00 26.69 460 GLY A N 1
ATOM 3441 C CA . GLY A 1 460 ? 34.415 -5.358 12.274 1.00 26.69 460 GLY A CA 1
ATOM 3442 C C . GLY A 1 460 ? 34.084 -5.192 13.753 1.00 26.69 460 GLY A C 1
ATOM 3443 O O . GLY A 1 460 ? 34.387 -4.165 14.337 1.00 26.69 460 GLY A O 1
ATOM 3444 N N . ARG A 1 461 ? 33.516 -6.247 14.351 1.00 29.55 461 ARG A N 1
ATOM 3445 C CA . ARG A 1 461 ? 33.616 -6.610 15.781 1.00 29.55 461 ARG A CA 1
ATOM 3446 C C . ARG A 1 461 ? 33.343 -5.489 16.802 1.00 29.55 461 ARG A C 1
ATOM 3448 O O . ARG A 1 461 ? 34.267 -4.894 17.346 1.00 29.55 461 ARG A O 1
ATOM 3455 N N . LEU A 1 462 ? 32.083 -5.341 17.211 1.00 29.86 462 LEU A N 1
ATOM 3456 C CA . LEU A 1 462 ? 31.783 -4.804 18.543 1.00 29.86 462 LEU A CA 1
ATOM 3457 C C . LEU A 1 462 ? 31.963 -5.926 19.586 1.00 29.86 462 LEU A C 1
ATOM 3459 O O . LEU A 1 462 ? 31.474 -7.036 19.357 1.00 29.86 462 LEU A O 1
ATOM 3463 N N . PRO A 1 463 ? 32.665 -5.696 20.711 1.00 28.25 463 PRO A N 1
ATOM 3464 C CA . PRO A 1 463 ? 32.837 -6.718 21.734 1.00 28.25 463 PRO A CA 1
ATOM 3465 C C . PRO A 1 463 ? 31.511 -6.952 22.465 1.00 28.25 463 PRO A C 1
ATOM 3467 O O . PRO A 1 463 ? 30.968 -6.051 23.104 1.00 28.25 463 PRO A O 1
ATOM 3470 N N . ALA A 1 464 ? 31.006 -8.183 22.396 1.00 31.03 464 ALA A N 1
ATOM 3471 C CA . ALA A 1 464 ? 29.928 -8.645 23.254 1.00 31.03 464 ALA A CA 1
ATOM 3472 C C . ALA A 1 464 ? 30.410 -8.624 24.713 1.00 31.03 464 ALA A C 1
ATOM 3474 O O . ALA A 1 464 ? 31.305 -9.382 25.088 1.00 31.03 464 ALA A O 1
ATOM 3475 N N . ARG A 1 465 ? 29.829 -7.752 25.541 1.00 31.66 465 ARG A N 1
ATOM 3476 C CA . ARG A 1 465 ? 29.876 -7.901 26.999 1.00 31.66 465 ARG A CA 1
ATOM 3477 C C . ARG A 1 465 ? 28.601 -8.625 27.442 1.00 31.66 465 ARG A C 1
ATOM 3479 O O . ARG A 1 465 ? 27.530 -8.255 26.961 1.00 31.66 465 ARG A O 1
ATOM 3486 N N . PRO A 1 466 ? 28.682 -9.639 28.320 1.00 30.84 466 PRO A N 1
ATOM 3487 C CA . PRO A 1 466 ? 27.489 -10.263 28.867 1.00 30.84 466 PRO A CA 1
ATOM 3488 C C . PRO A 1 466 ? 26.726 -9.253 29.729 1.00 30.84 466 PRO A C 1
ATOM 3490 O O . PRO A 1 466 ? 27.317 -8.533 30.533 1.00 30.84 466 PRO A O 1
ATOM 3493 N N . PHE A 1 467 ? 25.414 -9.187 29.520 1.00 32.91 467 PHE A N 1
ATOM 3494 C CA . PHE A 1 467 ? 24.486 -8.393 30.315 1.00 32.91 467 PHE A CA 1
ATOM 3495 C C . PHE A 1 467 ? 24.148 -9.197 31.579 1.00 32.91 467 PHE A C 1
ATOM 3497 O O . PHE A 1 467 ? 23.572 -10.280 31.478 1.00 32.91 467 PHE A O 1
ATOM 3504 N N . ASP A 1 468 ? 24.559 -8.713 32.751 1.00 33.09 468 ASP A N 1
ATOM 3505 C CA . ASP A 1 468 ? 24.284 -9.356 34.040 1.00 33.09 468 ASP A CA 1
ATOM 3506 C C . ASP A 1 468 ? 22.881 -8.957 34.535 1.00 33.09 468 ASP A C 1
ATOM 3508 O O . ASP A 1 468 ? 22.581 -7.779 34.732 1.00 33.09 468 ASP A O 1
ATOM 3512 N N . LEU A 1 469 ? 22.002 -9.943 34.730 1.00 37.31 469 LEU A N 1
ATOM 3513 C CA . LEU A 1 469 ? 20.633 -9.760 35.232 1.00 37.31 469 LEU A CA 1
ATOM 3514 C C . LEU A 1 469 ? 20.567 -9.564 36.765 1.00 37.31 469 LEU A C 1
ATOM 3516 O O . LEU A 1 469 ? 19.477 -9.558 37.336 1.00 37.31 469 LEU A O 1
ATOM 3520 N N . GLY A 1 470 ? 21.702 -9.381 37.449 1.00 34.97 470 GLY A N 1
ATOM 3521 C CA . GLY A 1 470 ? 21.781 -9.212 38.905 1.00 34.97 470 GLY A CA 1
ATOM 3522 C C . GLY A 1 470 ? 21.553 -7.795 39.463 1.00 34.97 470 GLY A C 1
ATOM 3523 O O . GLY A 1 470 ? 21.370 -7.654 40.677 1.00 34.97 470 GLY A O 1
ATOM 3524 N N . GLU A 1 471 ? 21.545 -6.741 38.637 1.00 33.28 471 GLU A N 1
ATOM 3525 C CA . GLU A 1 471 ? 21.497 -5.345 39.130 1.00 33.28 471 GLU A CA 1
ATOM 3526 C C . GLU A 1 471 ? 20.121 -4.661 39.071 1.00 33.28 471 GLU A C 1
ATOM 3528 O O . GLU A 1 471 ? 19.895 -3.686 39.787 1.00 33.28 471 GLU A O 1
ATOM 3533 N N . ALA A 1 472 ? 19.143 -5.206 38.340 1.00 33.41 472 ALA A N 1
ATOM 3534 C CA . ALA A 1 472 ? 17.787 -4.639 38.291 1.00 33.41 472 ALA A CA 1
ATOM 3535 C C . ALA A 1 472 ? 16.901 -5.012 39.503 1.00 33.41 472 ALA A C 1
ATOM 3537 O O . ALA A 1 472 ? 15.817 -4.458 39.672 1.00 33.41 472 ALA A O 1
ATOM 3538 N N . ALA A 1 473 ? 17.353 -5.917 40.380 1.00 36.16 473 ALA A N 1
ATOM 3539 C CA . ALA A 1 473 ? 16.589 -6.381 41.545 1.00 36.16 473 ALA A CA 1
ATOM 3540 C C . ALA A 1 473 ? 16.879 -5.610 42.854 1.00 36.16 473 ALA A C 1
ATOM 3542 O O . ALA A 1 473 ? 16.360 -5.979 43.906 1.00 36.16 473 ALA A O 1
ATOM 3543 N N . ARG A 1 474 ? 17.699 -4.545 42.829 1.00 36.88 474 ARG A N 1
ATOM 3544 C CA . ARG A 1 474 ? 18.112 -3.801 44.044 1.00 36.88 474 ARG A CA 1
ATOM 3545 C C . ARG A 1 474 ? 17.708 -2.325 44.098 1.00 36.88 474 ARG A C 1
ATOM 3547 O O . ARG A 1 474 ? 18.178 -1.589 44.960 1.00 36.88 474 ARG A O 1
ATOM 3554 N N . THR A 1 475 ? 16.770 -1.899 43.258 1.00 34.56 475 THR A N 1
ATOM 3555 C CA . THR A 1 475 ? 16.190 -0.540 43.285 1.00 34.56 475 THR A CA 1
ATOM 3556 C C . THR A 1 475 ? 14.661 -0.557 43.377 1.00 34.56 475 THR A C 1
ATOM 3558 O O . THR A 1 475 ? 13.981 0.311 42.842 1.00 34.56 475 THR A O 1
ATOM 3561 N N . GLY A 1 476 ? 14.110 -1.538 44.099 1.00 35.12 476 GLY A N 1
ATOM 3562 C CA . GLY A 1 476 ? 12.673 -1.684 44.355 1.00 35.12 476 GLY A CA 1
ATOM 3563 C C . GLY A 1 476 ? 12.224 -1.348 45.779 1.00 35.12 476 GLY A C 1
ATOM 3564 O O . GLY A 1 476 ? 11.128 -1.745 46.149 1.00 35.12 476 GLY A O 1
ATOM 3565 N N . ASP A 1 477 ? 13.042 -0.664 46.589 1.00 33.78 477 ASP A N 1
ATOM 3566 C CA . ASP A 1 477 ? 12.757 -0.524 48.026 1.00 33.78 477 ASP A CA 1
ATOM 3567 C C . ASP A 1 477 ? 13.109 0.865 48.580 1.00 33.78 477 ASP A C 1
ATOM 3569 O O . ASP A 1 477 ? 13.923 1.017 49.485 1.00 33.78 477 ASP A O 1
ATOM 3573 N N . ARG A 1 478 ? 12.530 1.930 48.004 1.00 33.84 478 ARG A N 1
ATOM 3574 C CA . ARG A 1 478 ? 12.624 3.296 48.563 1.00 33.84 478 ARG A CA 1
ATOM 3575 C C . ARG A 1 478 ? 11.437 4.207 48.228 1.00 33.84 478 ARG A C 1
ATOM 3577 O O . ARG A 1 478 ? 11.641 5.357 47.882 1.00 33.84 478 ARG A O 1
ATOM 3584 N N . VAL A 1 479 ? 10.190 3.758 48.408 1.00 33.16 479 VAL A N 1
ATOM 3585 C CA . VAL A 1 479 ? 9.065 4.689 48.671 1.00 33.16 479 VAL A CA 1
ATOM 3586 C C . VAL A 1 479 ? 8.008 4.020 49.558 1.00 33.16 479 VAL A C 1
ATOM 3588 O O . VAL A 1 479 ? 6.977 3.569 49.073 1.00 33.16 479 VAL A O 1
ATOM 3591 N N . ARG A 1 480 ? 8.243 3.961 50.876 1.00 31.19 480 ARG A N 1
ATOM 3592 C CA . ARG A 1 480 ? 7.180 3.918 51.905 1.00 31.19 480 ARG A CA 1
ATOM 3593 C C . ARG A 1 480 ? 7.778 4.084 53.304 1.00 31.19 480 ARG A C 1
ATOM 3595 O O . ARG A 1 480 ? 8.108 3.107 53.956 1.00 31.19 480 ARG A O 1
ATOM 3602 N N . ALA A 1 481 ? 7.879 5.322 53.780 1.00 29.89 481 ALA A N 1
ATOM 3603 C CA . ALA A 1 481 ? 7.845 5.629 55.213 1.00 29.89 481 ALA A CA 1
ATOM 3604 C C . ALA A 1 481 ? 7.685 7.139 55.416 1.00 29.89 481 ALA A C 1
ATOM 3606 O O . ALA A 1 481 ? 8.640 7.904 55.351 1.00 29.89 481 ALA A O 1
ATOM 3607 N N . GLY A 1 482 ? 6.449 7.554 55.670 1.00 27.94 482 GLY A N 1
ATOM 3608 C CA . GLY A 1 482 ? 6.099 8.898 56.105 1.00 27.94 482 GLY A CA 1
ATOM 3609 C C . GLY A 1 482 ? 4.916 8.823 57.057 1.00 27.94 482 GLY A C 1
ATOM 3610 O O . GLY A 1 482 ? 3.846 9.321 56.734 1.00 27.94 482 GLY A O 1
ATOM 3611 N N . ARG A 1 483 ? 5.077 8.139 58.197 1.00 31.23 483 ARG A N 1
ATOM 3612 C CA . ARG A 1 483 ? 4.206 8.292 59.373 1.00 31.23 483 ARG A CA 1
ATOM 3613 C C . ARG A 1 483 ? 5.036 8.134 60.643 1.00 31.23 483 ARG A C 1
ATOM 3615 O O . ARG A 1 483 ? 5.583 7.070 60.914 1.00 31.23 483 ARG A O 1
ATOM 3622 N N . GLN A 1 484 ? 5.142 9.243 61.365 1.00 31.55 484 GLN A N 1
ATOM 3623 C CA . GLN A 1 484 ? 5.738 9.365 62.690 1.00 31.55 484 GLN A CA 1
ATOM 3624 C C . GLN A 1 484 ? 4.903 8.590 63.717 1.00 31.55 484 GLN A C 1
ATOM 3626 O O . GLN A 1 484 ? 3.680 8.500 63.594 1.00 31.55 484 GLN A O 1
ATOM 3631 N N . GLY A 1 485 ? 5.594 7.992 64.686 1.00 27.50 485 GLY A N 1
ATOM 3632 C CA . GLY A 1 485 ? 5.029 7.072 65.662 1.00 27.50 485 GLY A CA 1
ATOM 3633 C C . GLY A 1 485 ? 4.490 7.716 66.937 1.00 27.50 485 GLY A C 1
ATOM 3634 O O . GLY A 1 485 ? 4.687 8.897 67.209 1.00 27.50 485 GLY A O 1
ATOM 3635 N N . ALA A 1 486 ? 3.864 6.864 67.747 1.00 29.28 486 ALA A N 1
ATOM 3636 C CA . ALA A 1 486 ? 3.737 7.019 69.189 1.00 29.28 486 ALA A CA 1
ATOM 3637 C C . ALA A 1 486 ? 3.783 5.624 69.853 1.00 29.28 486 ALA A C 1
ATOM 3639 O O . ALA A 1 486 ? 3.301 4.643 69.294 1.00 29.28 486 ALA A O 1
ATOM 3640 N N . SER A 1 487 ? 4.437 5.594 71.015 1.00 28.83 487 SER A N 1
ATOM 3641 C CA . SER A 1 487 ? 4.976 4.491 71.834 1.00 28.83 487 SER A CA 1
ATOM 3642 C C . SER A 1 487 ? 4.106 3.254 72.155 1.00 28.83 487 SER A C 1
ATOM 3644 O O . SER A 1 487 ? 2.880 3.340 72.144 1.00 28.83 487 SER A O 1
ATOM 3646 N N . PRO A 1 488 ? 4.731 2.127 72.584 1.00 34.53 488 PRO A N 1
ATOM 3647 C CA . PRO A 1 488 ? 4.040 0.926 73.047 1.00 34.53 488 PRO A CA 1
ATOM 3648 C C . PRO A 1 488 ? 3.835 0.907 74.573 1.00 34.53 488 PRO A C 1
ATOM 3650 O O . PRO A 1 488 ? 4.730 1.260 75.344 1.00 34.53 488 PRO A O 1
ATOM 3653 N N . ALA A 1 489 ? 2.685 0.396 75.021 1.00 29.33 489 ALA A N 1
ATOM 3654 C CA . ALA A 1 489 ? 2.437 0.046 76.417 1.00 29.33 489 ALA A CA 1
ATOM 3655 C C . ALA A 1 489 ? 1.867 -1.381 76.554 1.00 29.33 489 ALA A C 1
ATOM 3657 O O . ALA A 1 489 ? 0.912 -1.773 75.894 1.00 29.33 489 ALA A O 1
ATOM 3658 N N . ARG A 1 490 ? 2.561 -2.116 77.425 1.00 29.44 490 ARG A N 1
ATOM 3659 C CA . ARG A 1 490 ? 2.386 -3.424 78.083 1.00 29.44 490 ARG A CA 1
ATOM 3660 C C . ARG A 1 490 ? 1.004 -4.121 78.112 1.00 29.44 490 ARG A C 1
ATOM 3662 O O . ARG A 1 490 ? -0.041 -3.510 78.282 1.00 29.44 490 ARG A O 1
ATOM 3669 N N . SER A 1 491 ? 1.101 -5.459 78.099 1.00 29.86 491 SER A N 1
ATOM 3670 C CA . SER A 1 491 ? 0.102 -6.499 78.441 1.00 29.86 491 SER A CA 1
ATOM 3671 C C . SER A 1 491 ? -0.514 -6.339 79.850 1.00 29.86 491 SER A C 1
ATOM 3673 O O . SER A 1 491 ? 0.119 -5.720 80.709 1.00 29.86 491 SER A O 1
ATOM 3675 N N . PRO A 1 492 ? -1.694 -6.942 80.131 1.00 38.34 492 PRO A N 1
ATOM 3676 C CA . PRO A 1 492 ? -1.676 -8.237 80.833 1.00 38.34 492 PRO A CA 1
ATOM 3677 C C . PRO A 1 492 ? -2.768 -9.256 80.419 1.00 38.34 492 PRO A C 1
ATOM 3679 O O . PRO A 1 492 ? -3.758 -8.956 79.760 1.00 38.34 492 PRO A O 1
ATOM 3682 N N . ALA A 1 493 ? -2.539 -10.495 80.856 1.00 30.77 493 ALA A N 1
ATOM 3683 C CA . ALA A 1 493 ? -3.326 -11.714 80.681 1.00 30.77 493 ALA A CA 1
ATOM 3684 C C . ALA A 1 493 ? -4.754 -11.702 81.272 1.00 30.77 493 ALA A C 1
ATOM 3686 O O . ALA A 1 493 ? -4.995 -11.062 82.289 1.00 30.77 493 ALA A O 1
ATOM 3687 N N . SER A 1 494 ? -5.643 -12.575 80.767 1.00 30.84 494 SER A N 1
ATOM 3688 C CA . SER A 1 494 ? -6.535 -13.376 81.629 1.00 30.84 494 SER A CA 1
ATOM 3689 C C . SER A 1 494 ? -7.144 -14.601 80.921 1.00 30.84 494 SER A C 1
ATOM 3691 O O . SER A 1 494 ? -7.354 -14.638 79.713 1.00 30.84 494 SER A O 1
ATOM 3693 N N . ARG A 1 495 ? -7.359 -15.640 81.736 1.00 31.58 495 ARG A N 1
ATOM 3694 C CA . ARG A 1 495 ? -7.885 -16.985 81.454 1.00 31.58 495 ARG A CA 1
ATOM 3695 C C . ARG A 1 495 ? -9.413 -16.999 81.294 1.00 31.58 495 ARG A C 1
ATOM 3697 O O . ARG A 1 495 ? -10.075 -16.240 81.992 1.00 31.58 495 ARG A O 1
ATOM 3704 N N . ARG A 1 496 ? -9.934 -18.000 80.559 1.00 30.98 496 ARG A N 1
ATOM 3705 C CA . ARG A 1 496 ? -11.195 -18.795 80.735 1.00 30.98 496 ARG A CA 1
ATOM 3706 C C . ARG A 1 496 ? -11.662 -19.266 79.344 1.00 30.98 496 ARG A C 1
ATOM 3708 O O . ARG A 1 496 ? -11.471 -18.539 78.389 1.00 30.98 496 ARG A O 1
ATOM 3715 N N . ALA A 1 497 ? -12.310 -20.397 79.086 1.00 30.70 497 ALA A N 1
ATOM 3716 C CA . ALA A 1 497 ? -12.560 -21.681 79.735 1.00 30.70 497 ALA A CA 1
ATOM 3717 C C . ALA A 1 497 ? -13.124 -22.594 78.608 1.00 30.70 497 ALA A C 1
ATOM 3719 O O . ALA A 1 497 ? -13.792 -22.102 77.702 1.00 30.70 497 ALA A O 1
ATOM 3720 N N . ARG A 1 498 ? -12.860 -23.910 78.629 1.00 32.72 498 ARG A N 1
ATOM 3721 C CA . ARG A 1 498 ? -13.525 -24.905 77.748 1.00 32.72 498 ARG A CA 1
ATOM 3722 C C . ARG A 1 498 ? -15.016 -25.072 78.128 1.00 32.72 498 ARG A C 1
ATOM 3724 O O . ARG A 1 498 ? -15.364 -24.751 79.263 1.00 32.72 498 ARG A O 1
ATOM 3731 N N . PRO A 1 499 ? -15.862 -25.695 77.274 1.00 44.22 499 PRO A N 1
ATOM 3732 C CA . PRO A 1 499 ? -16.046 -27.151 77.408 1.00 44.22 499 PRO A CA 1
ATOM 3733 C C . PRO A 1 499 ? -16.288 -27.961 76.106 1.00 44.22 499 PRO A C 1
ATOM 3735 O O . PRO A 1 499 ? -17.030 -27.580 75.216 1.00 44.22 499 PRO A O 1
ATOM 3738 N N . ARG A 1 500 ? -15.672 -29.157 76.107 1.00 34.38 500 ARG A N 1
ATOM 3739 C CA . ARG A 1 500 ? -16.163 -30.510 75.737 1.00 34.38 500 ARG A CA 1
ATOM 3740 C C . ARG A 1 500 ? -17.179 -30.710 74.586 1.00 34.38 500 ARG A C 1
ATOM 3742 O O . ARG A 1 500 ? -18.340 -30.362 74.739 1.00 34.38 500 ARG A O 1
ATOM 3749 N N . ARG A 1 501 ? -16.818 -31.611 73.652 1.00 35.00 501 ARG A N 1
ATOM 3750 C CA . ARG A 1 501 ? -17.442 -32.942 73.355 1.00 35.00 501 ARG A CA 1
ATOM 3751 C C . ARG A 1 501 ? -16.551 -33.666 72.315 1.00 35.00 501 ARG A C 1
ATOM 3753 O O . ARG A 1 501 ? -16.186 -33.060 71.325 1.00 35.00 501 ARG A O 1
ATOM 3760 N N . ARG A 1 502 ? -15.861 -34.772 72.661 1.00 36.50 502 ARG A N 1
ATOM 3761 C CA . ARG A 1 502 ? -16.223 -36.209 72.470 1.00 36.50 502 ARG A CA 1
ATOM 3762 C C . ARG A 1 502 ? -16.685 -36.528 71.034 1.00 36.50 502 ARG A C 1
ATOM 3764 O O . ARG A 1 502 ? -17.602 -35.867 70.588 1.00 36.50 502 ARG A O 1
ATOM 3771 N N . ARG A 1 503 ? -16.281 -37.592 70.329 1.00 41.22 503 ARG A N 1
ATOM 3772 C CA . ARG A 1 503 ? -15.213 -38.627 70.346 1.00 41.22 503 ARG A CA 1
ATOM 3773 C C . ARG A 1 503 ? -15.634 -39.622 69.231 1.00 41.22 503 ARG A C 1
ATOM 3775 O O . ARG A 1 503 ? -16.836 -39.808 69.077 1.00 41.22 503 ARG A O 1
ATOM 3782 N N . ARG A 1 504 ? -14.675 -40.384 68.681 1.00 44.12 504 ARG A N 1
ATOM 3783 C CA . ARG A 1 504 ? -14.799 -41.583 67.803 1.00 44.12 504 ARG A CA 1
ATOM 3784 C C . ARG A 1 504 ? -14.847 -41.263 66.298 1.00 44.12 504 ARG A C 1
ATOM 3786 O O . ARG A 1 504 ? -15.588 -40.376 65.914 1.00 44.12 504 ARG A O 1
ATOM 3793 N N . ARG A 1 505 ? -14.114 -41.965 65.437 1.00 47.88 505 ARG A N 1
ATOM 3794 C CA . ARG A 1 505 ? -13.145 -43.057 65.619 1.00 47.88 505 ARG A CA 1
ATOM 3795 C C . ARG A 1 505 ? -12.138 -42.996 64.482 1.00 47.88 505 ARG A C 1
ATOM 3797 O O . ARG A 1 505 ? -12.548 -42.493 63.417 1.00 47.88 505 ARG A O 1
#

pLDDT: mean 74.92, std 29.56, range [23.08, 98.81]

Secondary structure (DSSP, 8-state):
--S--EE-SS--SHHHHHHHHHTTS-SEE--SHHHHH-TTHHHHHHTT-GGG--------IIIIIHHHTTPPP--SS-TTTT-TTTS--PPPSS--EEEEE--SHHHHHHHHHHHHTT-EEEEE-SSSSS-TTHHHHTTSTT-TTHHHHHHHHHHHHHHHT-EEETT----HHHHHHTT-SEEEE---EEEPP---TTTTSTTEEEHHHHHTT-S---SEEEEE--SHHHHHHHHHHH--SS-GGG-HHHHHHHHTB--TTTSGGGB----PPPPSSEEEEEESSSSPTTTTS-TTTHHHHHHHHHHTT-EEEESEEEEEEETTEEEEEE-SSSPEEEEE--SEEEE--EEEP---SS--S--------PPPP------PPPPP---HHHHHHHHHHHHHT----GGGGGSSSS------------------------TTS------PPPP-----------------TTSTTSSS--S--------------------------

Radius of gyration: 31.81 Å; chains: 1; bounding box: 62×95×115 Å